Protein AF-A0A7X7XJV8-F1 (afdb_monomer_lite)

pLDDT: mean 71.24, std 21.99, range [26.62, 96.75]

Secondary structure (DSSP, 8-state):
--HHHHHHHHHHHHTTT--HHHHHHHHHHHSTT-HHHHHHHHHHHTT--HHHHHHT-TTTS-HHHHHHHHHHHHHT-HHHHHHHHHHHHHHHHHHHHHHHHS---HHHHHHHHHHHHHHHHHHHHHHHHHTT--HHHHHHHHHHH---HHHHHHHHHHHHHHHHHSSGGG-SSPPSSHHHHHHHHHS-SSHHHHHHHHHHHHHHHHHHHHHHH--SHHHHHHHHHHHHHHHHHHHHHTT--HHHHHHHHHT-TTS-HHHHHHHS---SSS---HHHHHHHHT-S-HHHHHHHHHHHHTT-HHHHHHHHHHHHHS--SSSHHHHHHHHHHHHHTT--HHHHHHHHH--SS--HHHHHHTTT-GGGHHHHHHHHHSSS-HHHHHHHHHHHHHHGGGS-TT--HHHHHHHHHHHHHHHTT--HHHHHHHHHHH-GGGHHHHHHHHHHH-SS-----HHHHGGGT-HHHHHHHHHHHHHHHHHHHHHHHHHHHHHHHHHTTTS--SS-HHHHHHHHHHHHHHHHHHHHHTT--HHHHHHHHTTTSS-HHHHHHHHHHHHHHTTT--HHHHHHTSTTS-HHHHHHHHHHHHHT-HHHHHHHHHHHHHHHHTT-

Structure (mmCIF, N/CA/C/O backbone):
data_AF-A0A7X7XJV8-F1
#
_entry.id   AF-A0A7X7XJV8-F1
#
loop_
_atom_site.group_PDB
_atom_site.id
_atom_site.type_symbol
_atom_site.label_atom_id
_atom_site.label_alt_id
_atom_site.label_comp_id
_atom_site.label_asym_id
_atom_site.label_entity_id
_atom_site.label_seq_id
_atom_site.pdbx_PDB_ins_code
_atom_site.Cartn_x
_atom_site.Cartn_y
_atom_site.Cartn_z
_atom_site.occupancy
_atom_site.B_iso_or_equiv
_atom_site.auth_seq_id
_atom_site.auth_comp_id
_atom_site.auth_asym_id
_atom_site.auth_atom_id
_atom_site.pdbx_PDB_model_num
ATOM 1 N N . MET A 1 1 ? 9.730 14.885 -15.321 1.00 75.00 1 MET A N 1
ATOM 2 C CA . MET A 1 1 ? 8.940 13.887 -14.551 1.00 75.00 1 MET A CA 1
ATOM 3 C C . MET A 1 1 ? 8.686 14.413 -13.126 1.00 75.00 1 MET A C 1
ATOM 5 O O . MET A 1 1 ? 9.428 15.287 -12.705 1.00 75.00 1 MET A O 1
ATOM 9 N N . ASN A 1 2 ? 7.648 13.974 -12.390 1.00 84.56 2 ASN A N 1
ATOM 10 C CA . ASN A 1 2 ? 7.461 14.359 -10.968 1.00 84.56 2 ASN A CA 1
ATOM 11 C C . ASN A 1 2 ? 8.065 13.310 -10.011 1.00 84.56 2 ASN A C 1
ATOM 13 O O . ASN A 1 2 ? 8.431 12.213 -10.439 1.00 84.56 2 ASN A O 1
ATOM 17 N N . GLU A 1 3 ? 8.195 13.640 -8.728 1.00 88.06 3 GLU A N 1
ATOM 18 C CA . GLU A 1 3 ? 8.768 12.782 -7.684 1.00 88.06 3 GLU A CA 1
ATOM 19 C C . GLU A 1 3 ? 8.030 11.454 -7.533 1.00 88.06 3 GLU A C 1
ATOM 21 O O . GLU A 1 3 ? 8.664 10.405 -7.512 1.00 88.06 3 GLU A O 1
ATOM 26 N N . VAL A 1 4 ? 6.695 11.464 -7.556 1.00 90.12 4 VAL A N 1
ATOM 27 C CA . VAL A 1 4 ? 5.886 10.243 -7.432 1.00 90.12 4 VAL A CA 1
ATOM 28 C C . VAL A 1 4 ? 6.149 9.275 -8.589 1.00 90.12 4 VAL A C 1
ATOM 30 O O . VAL A 1 4 ? 6.238 8.064 -8.387 1.00 90.12 4 VAL A O 1
ATOM 33 N N . THR A 1 5 ? 6.248 9.788 -9.817 1.00 88.94 5 THR A N 1
ATOM 34 C CA . THR A 1 5 ? 6.510 8.955 -11.000 1.00 88.94 5 THR A CA 1
ATOM 35 C C . THR A 1 5 ? 7.943 8.439 -10.985 1.00 88.94 5 THR A C 1
ATOM 37 O O . THR A 1 5 ? 8.152 7.254 -11.224 1.00 88.94 5 THR A O 1
ATOM 40 N N . TYR A 1 6 ? 8.916 9.287 -10.635 1.00 91.81 6 TYR A N 1
ATOM 41 C CA . TYR A 1 6 ? 10.317 8.875 -10.531 1.00 91.81 6 TYR A CA 1
ATOM 42 C C . TYR A 1 6 ? 10.500 7.774 -9.481 1.00 91.81 6 TYR A C 1
ATOM 44 O O . TYR A 1 6 ? 11.004 6.702 -9.805 1.00 91.81 6 TYR A O 1
ATOM 52 N N . SER A 1 7 ? 10.028 7.997 -8.250 1.00 92.88 7 SER A N 1
ATOM 53 C CA . SER A 1 7 ? 10.175 7.042 -7.148 1.00 92.88 7 SER A CA 1
ATOM 54 C C . SER A 1 7 ? 9.453 5.723 -7.421 1.00 92.88 7 SER A C 1
ATOM 56 O O . SER A 1 7 ? 10.001 4.667 -7.122 1.00 92.88 7 SER A O 1
ATOM 58 N N . ARG A 1 8 ? 8.260 5.748 -8.037 1.00 90.62 8 ARG A N 1
ATOM 59 C CA . ARG A 1 8 ? 7.544 4.514 -8.406 1.00 90.62 8 ARG A CA 1
ATOM 60 C C . ARG A 1 8 ? 8.288 3.729 -9.482 1.00 90.62 8 ARG A C 1
ATOM 62 O O . ARG A 1 8 ? 8.440 2.522 -9.337 1.00 90.62 8 ARG A O 1
ATOM 69 N N . ARG A 1 9 ? 8.752 4.392 -10.546 1.00 91.50 9 ARG A N 1
ATOM 70 C CA . ARG A 1 9 ? 9.520 3.718 -11.602 1.00 91.50 9 ARG A CA 1
ATOM 71 C C . ARG A 1 9 ? 10.806 3.118 -11.044 1.00 91.50 9 ARG A C 1
ATOM 73 O O . ARG A 1 9 ? 11.117 1.977 -11.363 1.00 91.50 9 ARG A O 1
ATOM 80 N N . LEU A 1 10 ? 11.500 3.858 -10.179 1.00 91.62 10 LEU A N 1
ATOM 81 C CA . LEU A 1 10 ? 12.698 3.379 -9.500 1.00 91.62 10 LEU A CA 1
ATOM 82 C C . LEU A 1 10 ? 12.406 2.130 -8.656 1.00 91.62 10 LEU A C 1
ATOM 84 O O . LEU A 1 10 ? 13.091 1.127 -8.817 1.00 91.62 10 LEU A O 1
ATOM 88 N N . ALA A 1 11 ? 11.356 2.164 -7.828 1.00 91.56 11 ALA A N 1
ATOM 89 C CA . ALA A 1 11 ? 10.946 1.033 -6.999 1.00 91.56 11 ALA A CA 1
ATOM 90 C C . ALA A 1 11 ? 10.621 -0.217 -7.830 1.00 91.56 11 ALA A C 1
ATOM 92 O O . ALA A 1 11 ? 11.187 -1.275 -7.589 1.00 91.56 11 ALA A O 1
ATOM 93 N N . VAL A 1 12 ? 9.775 -0.084 -8.859 1.00 88.25 12 VAL A N 1
ATOM 94 C CA . VAL A 1 12 ? 9.350 -1.223 -9.691 1.00 88.25 12 VAL A CA 1
ATOM 95 C C . VAL A 1 12 ? 10.536 -1.871 -10.413 1.00 88.25 12 VAL A C 1
ATOM 97 O O . VAL A 1 12 ? 10.610 -3.097 -10.478 1.00 88.25 12 VAL A O 1
ATOM 100 N N . CYS A 1 13 ? 11.486 -1.074 -10.917 1.00 86.44 13 CYS A N 1
ATOM 101 C CA . CYS A 1 13 ? 12.688 -1.618 -11.556 1.00 86.44 13 CYS A CA 1
ATOM 102 C C . CYS A 1 13 ? 13.616 -2.301 -10.540 1.00 86.44 13 CYS A C 1
ATOM 104 O O . CYS A 1 13 ? 14.161 -3.362 -10.829 1.00 86.44 13 CYS A O 1
ATOM 106 N N . MET A 1 14 ? 13.751 -1.747 -9.333 1.00 87.50 14 MET A N 1
ATOM 107 C CA . MET A 1 14 ? 14.530 -2.381 -8.267 1.00 87.50 14 MET A CA 1
ATOM 108 C C . MET A 1 14 ? 13.946 -3.734 -7.851 1.00 87.50 14 MET A C 1
ATOM 110 O O . MET A 1 14 ? 14.684 -4.705 -7.730 1.00 87.50 14 MET A O 1
ATOM 114 N N . THR A 1 15 ? 12.620 -3.844 -7.732 1.00 85.81 15 THR A N 1
ATOM 115 C CA . THR A 1 15 ? 11.927 -5.123 -7.482 1.00 85.81 15 THR A CA 1
ATOM 116 C C . THR A 1 15 ? 12.075 -6.117 -8.644 1.00 85.81 15 THR A C 1
ATOM 118 O O . THR A 1 15 ? 11.770 -7.303 -8.509 1.00 85.81 15 THR A O 1
ATOM 121 N N . ALA A 1 16 ? 12.509 -5.674 -9.825 1.00 82.75 16 ALA A N 1
ATOM 122 C CA . ALA A 1 16 ? 12.883 -6.550 -10.934 1.00 82.75 16 ALA A CA 1
ATOM 123 C C . ALA A 1 16 ? 14.352 -7.008 -10.886 1.00 82.75 16 ALA A C 1
ATOM 125 O O . ALA A 1 16 ? 14.778 -7.738 -11.770 1.00 82.75 16 ALA A O 1
ATOM 126 N N . GLY A 1 17 ? 15.108 -6.638 -9.847 1.00 83.06 17 GLY A N 1
ATOM 127 C CA . GLY A 1 17 ? 16.509 -7.032 -9.680 1.00 83.06 17 GLY A CA 1
ATOM 128 C C . GLY A 1 17 ? 17.490 -6.173 -10.479 1.00 83.06 17 GLY A C 1
ATOM 129 O O . GLY A 1 17 ? 18.655 -6.535 -10.621 1.00 83.06 17 GLY A O 1
ATOM 130 N N . VAL A 1 18 ? 17.033 -5.037 -11.004 1.00 85.75 18 VAL A N 1
ATOM 131 C CA . VAL A 1 18 ? 17.854 -4.142 -11.820 1.00 85.75 18 VAL A CA 1
ATOM 132 C C . VAL A 1 18 ? 18.654 -3.205 -10.913 1.00 85.75 18 VAL A C 1
ATOM 134 O O . VAL A 1 18 ? 18.060 -2.597 -10.024 1.00 85.75 18 VAL A O 1
ATOM 137 N N . PRO A 1 19 ? 19.966 -3.006 -11.133 1.00 88.88 19 PRO A N 1
ATOM 138 C CA . PRO A 1 19 ? 20.765 -2.075 -10.339 1.00 88.88 19 PRO A CA 1
ATOM 139 C C . PRO A 1 19 ? 20.272 -0.619 -10.419 1.00 88.88 19 PRO A C 1
ATOM 141 O O . PRO A 1 19 ? 20.027 -0.089 -11.503 1.00 88.88 19 PRO A O 1
ATOM 144 N N . VAL A 1 20 ? 20.234 0.077 -9.274 1.00 91.94 20 VAL A N 1
ATOM 145 C CA . VAL A 1 20 ? 19.755 1.473 -9.128 1.00 91.94 20 VAL A CA 1
ATOM 146 C C . VAL A 1 20 ? 20.358 2.429 -10.170 1.00 91.94 20 VAL A C 1
ATOM 148 O O . VAL A 1 20 ? 19.645 3.251 -10.750 1.00 91.94 20 VAL A O 1
ATOM 151 N N . ALA A 1 21 ? 21.669 2.334 -10.415 1.00 92.88 21 ALA A N 1
ATOM 152 C CA . ALA A 1 21 ? 22.380 3.212 -11.346 1.00 92.88 21 ALA A CA 1
ATOM 153 C C . ALA A 1 21 ? 21.922 3.023 -12.799 1.00 92.88 21 ALA A C 1
ATOM 155 O O . ALA A 1 21 ? 21.782 3.997 -13.542 1.00 92.88 21 ALA A O 1
ATOM 156 N N . GLU A 1 22 ? 21.636 1.781 -13.192 1.00 90.94 22 GLU A N 1
ATOM 157 C CA . GLU A 1 22 ? 21.142 1.460 -14.526 1.00 90.94 22 GLU A CA 1
ATOM 158 C C . GLU A 1 22 ? 19.719 1.989 -14.717 1.00 90.94 22 GLU A C 1
ATOM 160 O O . GLU A 1 22 ? 19.432 2.663 -15.709 1.00 90.94 22 GLU A O 1
ATOM 165 N N . VAL A 1 23 ? 18.856 1.789 -13.716 1.00 90.75 23 VAL A N 1
ATOM 166 C CA . VAL A 1 23 ? 17.499 2.345 -13.715 1.00 90.75 23 VAL A CA 1
ATOM 167 C C . VAL A 1 23 ? 17.538 3.863 -13.856 1.00 90.75 23 VAL A C 1
ATOM 169 O O . VAL A 1 23 ? 16.852 4.418 -14.713 1.00 90.75 23 VAL A O 1
ATOM 172 N N . ALA A 1 24 ? 18.364 4.552 -13.067 1.00 92.25 24 ALA A N 1
ATOM 173 C CA . ALA A 1 24 ? 18.484 6.005 -13.137 1.00 92.25 24 ALA A CA 1
ATOM 174 C C . ALA A 1 24 ? 18.956 6.485 -14.519 1.00 92.25 24 ALA A C 1
ATOM 176 O O . ALA A 1 24 ? 18.397 7.442 -15.059 1.00 92.25 24 ALA A O 1
ATOM 177 N N . ALA A 1 25 ? 19.923 5.794 -15.133 1.00 92.50 25 ALA A N 1
ATOM 178 C CA . ALA A 1 25 ? 20.386 6.101 -16.485 1.00 92.50 25 ALA A CA 1
ATOM 179 C C . ALA A 1 25 ? 19.275 5.942 -17.534 1.00 92.50 25 ALA A C 1
ATOM 181 O O . ALA A 1 25 ? 19.132 6.790 -18.418 1.00 92.50 25 ALA A O 1
ATOM 182 N N . VAL A 1 26 ? 18.457 4.893 -17.425 1.00 90.94 26 VAL A N 1
ATOM 183 C CA . VAL A 1 26 ? 17.308 4.672 -18.314 1.00 90.94 26 VAL A CA 1
ATOM 184 C C . VAL A 1 26 ? 16.236 5.742 -18.104 1.00 90.94 26 VAL A C 1
ATOM 186 O O . VAL A 1 26 ? 15.751 6.318 -19.077 1.00 90.94 26 VAL A O 1
ATOM 189 N N . LEU A 1 27 ? 15.904 6.075 -16.854 1.00 90.44 27 LEU A N 1
ATOM 190 C CA . LEU A 1 27 ? 14.925 7.118 -16.530 1.00 90.44 27 LEU A CA 1
ATOM 191 C C . LEU A 1 27 ? 15.354 8.504 -17.029 1.00 90.44 27 LEU A C 1
ATOM 193 O O . LEU A 1 27 ? 14.516 9.270 -17.501 1.00 90.44 27 LEU A O 1
ATOM 197 N N . ALA A 1 28 ? 16.650 8.808 -16.976 1.00 91.62 28 ALA A N 1
ATOM 198 C CA . ALA A 1 28 ? 17.213 10.038 -17.525 1.00 91.62 28 ALA A CA 1
ATOM 199 C C . ALA A 1 28 ? 17.181 10.086 -19.064 1.00 91.62 28 ALA A C 1
ATOM 201 O O . ALA A 1 28 ? 17.086 11.169 -19.639 1.00 91.62 28 ALA A O 1
ATOM 202 N N . ARG A 1 29 ? 17.245 8.932 -19.745 1.00 89.12 29 ARG A N 1
ATOM 203 C CA . ARG A 1 29 ? 17.066 8.838 -21.207 1.00 89.12 29 ARG A CA 1
ATOM 204 C C . ARG A 1 29 ? 15.600 8.932 -21.626 1.00 89.12 29 ARG A C 1
ATOM 206 O O . ARG A 1 29 ? 15.325 9.452 -22.702 1.00 89.12 29 ARG A O 1
ATOM 213 N N . ASP A 1 30 ? 14.684 8.426 -20.801 1.00 85.50 30 ASP A N 1
ATOM 214 C CA . ASP A 1 30 ? 13.237 8.469 -21.054 1.00 85.50 30 ASP A CA 1
ATOM 215 C C . ASP A 1 30 ? 12.681 9.904 -20.996 1.00 85.50 30 ASP A C 1
ATOM 217 O O . ASP A 1 30 ? 11.809 10.263 -21.786 1.00 85.50 30 ASP A O 1
ATOM 221 N N . ASP A 1 31 ? 13.220 10.747 -20.106 1.00 84.50 31 ASP A N 1
ATOM 222 C CA . ASP A 1 31 ? 12.888 12.175 -20.003 1.00 84.50 31 ASP A CA 1
ATOM 223 C C . ASP A 1 31 ? 14.166 13.046 -19.991 1.00 84.50 31 ASP A C 1
ATOM 225 O O . ASP A 1 31 ? 14.616 13.483 -18.928 1.00 84.50 31 ASP A O 1
ATOM 229 N N . PRO A 1 32 ? 14.775 13.327 -21.162 1.00 82.88 32 PRO A N 1
ATOM 230 C CA . PRO A 1 32 ? 16.056 14.038 -21.243 1.00 82.88 32 PRO A CA 1
ATOM 231 C C . PRO A 1 32 ? 15.982 15.496 -20.760 1.00 82.88 32 PRO A C 1
ATOM 233 O O . PRO A 1 32 ? 17.006 16.087 -20.397 1.00 82.88 32 PRO A O 1
ATOM 236 N N . ALA A 1 33 ? 14.780 16.085 -20.731 1.00 89.19 33 ALA A N 1
ATOM 237 C CA . ALA A 1 33 ? 14.552 17.430 -20.209 1.00 89.19 33 ALA A CA 1
ATOM 238 C C . ALA A 1 33 ? 14.644 17.485 -18.673 1.00 89.19 33 ALA A C 1
ATOM 240 O O . ALA A 1 33 ? 14.863 18.556 -18.104 1.00 89.19 33 ALA A O 1
ATOM 241 N N . ASP A 1 34 ? 14.520 16.345 -17.990 1.00 90.62 34 ASP A N 1
ATOM 242 C CA . ASP A 1 34 ? 14.553 16.267 -16.536 1.00 90.62 34 ASP A CA 1
ATOM 243 C C . ASP A 1 34 ? 15.992 16.365 -16.000 1.00 90.62 34 ASP A C 1
ATOM 245 O O . ASP A 1 34 ? 16.743 15.389 -15.927 1.00 90.62 34 ASP A O 1
ATOM 249 N N . ALA A 1 35 ? 16.391 17.581 -15.614 1.00 91.69 35 ALA A N 1
ATOM 250 C CA . ALA A 1 35 ? 17.720 17.854 -15.070 1.00 91.69 35 ALA A CA 1
ATOM 251 C C . ALA A 1 35 ? 18.023 17.060 -13.787 1.00 91.69 35 ALA A C 1
ATOM 253 O O . ALA A 1 35 ? 19.169 16.658 -13.589 1.00 91.69 35 ALA A O 1
ATOM 254 N N . VAL A 1 36 ? 17.011 16.799 -12.950 1.00 93.38 36 VAL A N 1
ATOM 255 C CA . VAL A 1 36 ? 17.193 16.037 -11.706 1.00 93.38 36 VAL A CA 1
ATOM 256 C C . VAL A 1 36 ? 17.468 14.572 -12.022 1.00 93.38 36 VAL A C 1
ATOM 258 O O . VAL A 1 36 ? 18.404 14.002 -11.475 1.00 93.38 36 VAL A O 1
ATOM 261 N N . ALA A 1 37 ? 16.715 13.972 -12.950 1.00 92.50 37 ALA A N 1
ATOM 262 C CA . ALA A 1 37 ? 16.957 12.589 -13.365 1.00 92.50 37 ALA A CA 1
ATOM 263 C C . ALA A 1 3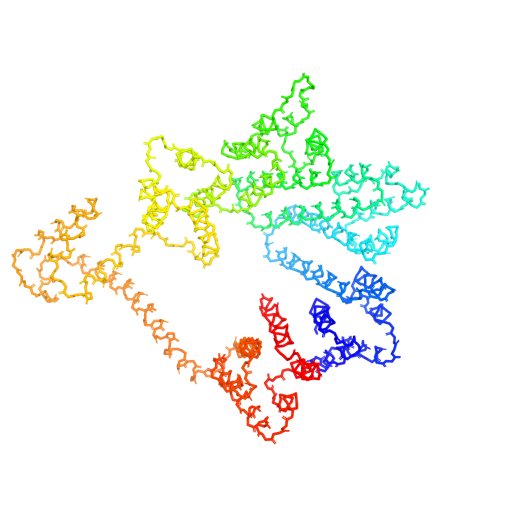7 ? 18.366 12.409 -13.958 1.00 92.50 37 ALA A C 1
ATOM 265 O O . ALA A 1 37 ? 19.047 11.436 -13.638 1.00 92.50 37 ALA A O 1
ATOM 266 N N . ARG A 1 38 ? 18.836 13.369 -14.771 1.00 93.94 38 ARG A N 1
ATOM 267 C CA . ARG A 1 38 ? 20.199 13.344 -15.332 1.00 93.94 38 ARG A CA 1
ATOM 268 C C . ARG A 1 38 ? 21.283 13.455 -14.262 1.00 93.94 38 ARG A C 1
ATOM 270 O O . ARG A 1 38 ? 22.237 12.686 -14.312 1.00 93.94 38 ARG A O 1
ATOM 277 N N . ASP A 1 39 ? 21.149 14.377 -13.309 1.00 95.38 39 ASP A N 1
ATOM 278 C CA . ASP A 1 39 ? 22.118 14.505 -12.211 1.00 95.38 39 ASP A CA 1
ATOM 279 C C . ASP A 1 39 ? 22.151 13.232 -11.351 1.00 95.38 39 ASP A C 1
ATOM 281 O O . ASP A 1 39 ? 23.231 12.705 -11.091 1.00 95.38 39 ASP A O 1
ATOM 285 N N . LEU A 1 40 ? 20.987 12.666 -11.005 1.00 95.31 40 LEU A N 1
ATOM 286 C CA . LEU A 1 40 ? 20.909 11.395 -10.277 1.00 95.31 40 LEU A CA 1
ATOM 287 C C . LEU A 1 40 ? 21.607 10.257 -11.035 1.00 95.31 40 LEU A C 1
ATOM 289 O O . LEU A 1 40 ? 22.401 9.534 -10.440 1.00 95.31 40 LEU A O 1
ATOM 293 N N . ALA A 1 41 ? 21.372 10.122 -12.343 1.00 95.31 41 ALA A N 1
ATOM 294 C CA . ALA A 1 41 ? 22.019 9.098 -13.163 1.00 95.31 41 ALA A CA 1
ATOM 295 C C . ALA A 1 41 ? 23.551 9.220 -13.166 1.00 95.31 41 ALA A C 1
ATOM 297 O O . ALA A 1 41 ? 24.248 8.220 -13.008 1.00 95.31 41 ALA A O 1
ATOM 298 N N . VAL A 1 42 ? 24.081 10.441 -13.311 1.00 96.44 42 VAL A N 1
ATOM 299 C CA . VAL A 1 42 ? 25.532 10.696 -13.300 1.00 96.44 42 VAL A CA 1
ATOM 300 C C . VAL A 1 42 ? 26.147 10.327 -11.948 1.00 96.44 42 VAL A C 1
ATOM 302 O O . VAL A 1 42 ? 27.205 9.706 -11.901 1.00 96.44 42 VAL A O 1
ATOM 305 N N . ARG A 1 43 ? 25.479 10.673 -10.845 1.00 96.62 43 ARG A N 1
ATOM 306 C CA . ARG A 1 43 ? 25.956 10.412 -9.477 1.00 96.62 43 ARG A CA 1
ATOM 307 C C . ARG A 1 43 ? 25.972 8.944 -9.115 1.00 96.62 43 ARG A C 1
ATOM 309 O O . ARG A 1 43 ? 26.967 8.445 -8.600 1.00 96.62 43 ARG A O 1
ATOM 316 N N . LEU A 1 44 ? 24.878 8.258 -9.421 1.00 96.19 44 LEU A N 1
ATOM 317 C CA . LEU A 1 44 ? 24.751 6.830 -9.167 1.00 96.19 44 LEU A CA 1
ATOM 318 C C . LEU A 1 44 ? 25.752 6.038 -10.014 1.00 96.19 44 LEU A C 1
ATOM 320 O O . LEU A 1 44 ? 26.370 5.105 -9.514 1.00 96.19 44 LEU A O 1
ATOM 324 N N . ALA A 1 45 ? 25.989 6.455 -11.262 1.00 94.69 45 ALA A N 1
ATOM 325 C CA . ALA A 1 45 ? 27.046 5.882 -12.095 1.00 94.69 45 ALA A CA 1
ATOM 326 C C . ALA A 1 45 ? 28.459 6.139 -11.535 1.00 94.69 45 ALA A C 1
ATOM 328 O O . ALA A 1 45 ? 29.356 5.328 -11.750 1.00 94.69 45 ALA A O 1
ATOM 329 N N . ALA A 1 46 ? 28.658 7.237 -10.800 1.00 95.88 46 ALA A N 1
ATOM 330 C CA . ALA A 1 46 ? 29.906 7.538 -10.098 1.00 95.88 46 ALA A CA 1
ATOM 331 C C . ALA A 1 46 ? 30.053 6.804 -8.747 1.00 95.88 46 ALA A C 1
ATOM 333 O O . ALA A 1 46 ? 31.068 6.981 -8.076 1.00 95.88 46 ALA A O 1
ATOM 334 N N . GLY A 1 47 ? 29.069 5.992 -8.342 1.00 93.94 47 GLY A N 1
ATOM 335 C CA . GLY A 1 47 ? 29.093 5.226 -7.093 1.00 93.94 47 GLY A CA 1
ATOM 336 C C . GLY A 1 47 ? 28.645 6.003 -5.851 1.00 93.94 47 GLY A C 1
ATOM 337 O O . GLY A 1 47 ? 28.856 5.532 -4.736 1.00 93.94 47 GLY A O 1
ATOM 338 N N . GLU A 1 48 ? 28.036 7.184 -6.007 1.00 96.38 48 GLU A N 1
ATOM 339 C CA . GLU A 1 48 ? 27.404 7.887 -4.883 1.00 96.38 48 GLU A CA 1
ATOM 340 C C . GLU A 1 48 ? 26.183 7.080 -4.389 1.00 96.38 48 GLU A C 1
ATOM 342 O O . GLU A 1 48 ? 25.374 6.672 -5.227 1.00 96.38 48 GLU A O 1
ATOM 347 N N . PRO A 1 49 ? 26.003 6.866 -3.067 1.00 95.94 49 PRO A N 1
ATOM 348 C CA . PRO A 1 49 ? 24.797 6.232 -2.531 1.00 95.94 49 PRO A CA 1
ATOM 349 C C . PRO A 1 49 ? 23.528 6.976 -2.958 1.00 95.94 49 PRO A C 1
ATOM 351 O O . PRO A 1 49 ? 23.516 8.212 -3.036 1.00 95.94 49 PRO A O 1
ATOM 354 N N . LEU A 1 50 ? 22.440 6.246 -3.198 1.00 96.25 50 LEU A N 1
ATOM 355 C CA . LEU A 1 50 ? 21.172 6.798 -3.663 1.00 96.25 50 LEU A CA 1
ATOM 356 C C . LEU A 1 50 ? 20.621 7.835 -2.692 1.00 96.25 50 LEU A C 1
ATOM 358 O O . LEU A 1 50 ? 20.203 8.904 -3.137 1.00 96.25 50 LEU A O 1
ATOM 362 N N . ALA A 1 51 ? 20.661 7.578 -1.384 1.00 96.00 51 ALA A N 1
ATOM 363 C CA . ALA A 1 51 ? 20.222 8.555 -0.398 1.00 96.00 51 ALA A CA 1
ATOM 364 C C . ALA A 1 51 ? 21.024 9.857 -0.506 1.00 96.00 51 ALA A C 1
ATOM 366 O O . ALA A 1 51 ? 20.436 10.939 -0.500 1.00 96.00 51 ALA A O 1
ATOM 367 N N . GLY A 1 52 ? 22.347 9.762 -0.680 1.00 96.12 52 GLY A N 1
ATOM 368 C CA . GLY A 1 52 ? 23.239 10.907 -0.883 1.00 96.12 52 GLY A CA 1
ATOM 369 C C . GLY A 1 52 ? 22.886 11.715 -2.131 1.00 96.12 52 GLY A C 1
ATOM 370 O O . GLY A 1 52 ? 22.730 12.937 -2.054 1.00 96.12 52 GLY A O 1
ATOM 371 N N . ALA A 1 53 ? 22.663 11.028 -3.253 1.00 96.75 53 ALA A N 1
ATOM 372 C CA . ALA A 1 53 ? 22.266 11.652 -4.509 1.00 96.75 53 ALA A CA 1
ATOM 373 C C . ALA A 1 53 ? 20.890 12.343 -4.404 1.00 96.75 53 ALA A C 1
ATOM 375 O O . ALA A 1 53 ? 20.738 13.485 -4.844 1.00 96.75 53 ALA A O 1
ATOM 376 N N . LEU A 1 54 ? 19.899 11.704 -3.768 1.00 95.94 54 LEU A N 1
ATOM 377 C CA . LEU A 1 54 ? 18.564 12.278 -3.551 1.00 95.94 54 LEU A CA 1
ATOM 378 C C . LEU A 1 54 ? 18.596 13.498 -2.618 1.00 95.94 54 LEU A C 1
ATOM 380 O O . LEU A 1 54 ? 17.855 14.457 -2.841 1.00 95.94 54 LEU A O 1
ATOM 384 N N . ARG A 1 55 ? 19.479 13.502 -1.609 1.00 95.50 55 ARG A N 1
ATOM 385 C CA . ARG A 1 55 ? 19.619 14.585 -0.616 1.00 95.50 55 ARG A CA 1
ATOM 386 C C . ARG A 1 55 ? 20.001 15.932 -1.232 1.00 95.50 55 ARG A C 1
ATOM 388 O O . ARG A 1 55 ? 19.734 16.973 -0.638 1.00 95.50 55 ARG A O 1
ATOM 395 N N . ARG A 1 56 ? 20.582 15.925 -2.436 1.00 95.00 56 ARG A N 1
ATOM 396 C CA . ARG A 1 56 ? 20.912 17.133 -3.213 1.00 95.00 56 ARG A CA 1
ATOM 397 C C . ARG A 1 56 ? 19.698 17.776 -3.886 1.00 95.00 56 ARG A C 1
ATOM 399 O O . ARG A 1 56 ? 19.789 18.924 -4.308 1.00 95.00 56 ARG A O 1
ATOM 406 N N . HIS A 1 57 ? 18.567 17.071 -3.940 1.00 94.12 57 HIS A N 1
ATOM 407 C CA . HIS A 1 57 ? 17.318 17.524 -4.561 1.00 94.12 57 HIS A CA 1
ATOM 408 C C . HIS A 1 57 ? 16.146 17.547 -3.557 1.00 94.12 57 HIS A C 1
ATOM 410 O O . HIS A 1 57 ? 15.095 16.954 -3.829 1.00 94.12 57 HIS A O 1
ATOM 416 N N . PRO A 1 58 ? 16.271 18.234 -2.400 1.00 88.62 58 PRO A N 1
ATOM 417 C CA . PRO A 1 58 ? 15.272 18.193 -1.326 1.00 88.62 58 PRO A CA 1
ATOM 418 C C . PRO A 1 58 ? 13.938 18.853 -1.703 1.00 88.62 58 PRO A C 1
ATOM 420 O O . PRO A 1 58 ? 12.921 18.588 -1.069 1.00 88.62 58 PRO A O 1
ATOM 423 N N . GLN A 1 59 ? 13.912 19.704 -2.738 1.00 87.69 59 GLN A N 1
ATOM 424 C CA . GLN A 1 59 ? 12.665 20.283 -3.253 1.00 87.69 59 GLN A CA 1
ATOM 425 C C . GLN A 1 59 ? 11.814 19.249 -4.000 1.00 87.69 59 GLN A C 1
ATOM 427 O O . GLN A 1 59 ? 10.605 19.429 -4.114 1.00 87.69 59 GLN A O 1
ATOM 432 N N . ARG A 1 60 ? 12.439 18.186 -4.525 1.00 90.12 60 ARG A N 1
ATOM 433 C CA . ARG A 1 60 ? 11.752 17.109 -5.244 1.00 90.12 60 ARG A CA 1
ATOM 434 C C . ARG A 1 60 ? 11.516 15.894 -4.358 1.00 90.12 60 ARG A C 1
ATOM 436 O O . ARG A 1 60 ? 10.441 15.313 -4.409 1.00 90.12 60 ARG A O 1
ATOM 443 N N . PHE A 1 61 ? 12.497 15.508 -3.548 1.00 93.25 61 PHE A N 1
ATOM 444 C CA . PHE A 1 61 ? 12.389 14.335 -2.684 1.00 93.25 61 PHE A CA 1
ATOM 445 C C . PHE A 1 61 ? 12.284 14.765 -1.220 1.00 93.25 61 PHE A C 1
ATOM 447 O O . PHE A 1 61 ? 13.222 15.364 -0.694 1.00 93.25 61 PHE A O 1
ATOM 454 N N . PRO A 1 62 ? 11.163 14.475 -0.540 1.00 92.50 62 PRO A N 1
ATOM 455 C CA . PRO A 1 62 ? 10.983 14.893 0.842 1.00 92.50 62 PRO A CA 1
ATOM 456 C C . PRO A 1 62 ? 11.917 14.125 1.785 1.00 92.50 62 PRO A C 1
ATOM 458 O O . PRO A 1 62 ? 12.244 12.961 1.548 1.00 92.50 62 PRO A O 1
ATOM 461 N N . ALA A 1 63 ? 12.280 14.757 2.905 1.00 92.56 63 ALA A N 1
ATOM 462 C CA . ALA A 1 63 ? 13.230 14.215 3.881 1.00 92.56 63 ALA A CA 1
ATOM 463 C C . ALA A 1 63 ? 12.873 12.804 4.382 1.00 92.56 63 ALA A C 1
ATOM 465 O O . ALA A 1 63 ? 13.760 11.969 4.520 1.00 92.56 63 ALA A O 1
ATOM 466 N N . PHE A 1 64 ? 11.581 12.506 4.583 1.00 93.69 64 PHE A N 1
ATOM 467 C CA . PHE A 1 64 ? 11.148 11.165 4.995 1.00 93.69 64 PHE A CA 1
ATOM 468 C C . PHE A 1 64 ? 11.510 10.090 3.960 1.00 93.69 64 PHE A C 1
ATOM 470 O O . PHE A 1 64 ? 11.911 8.995 4.334 1.00 93.69 64 PHE A O 1
ATOM 477 N N . PHE A 1 65 ? 11.381 10.396 2.664 1.00 95.31 65 PHE A N 1
ATOM 478 C CA . PHE A 1 65 ? 11.676 9.445 1.597 1.00 95.31 65 PHE A CA 1
ATOM 479 C C . PHE A 1 65 ? 13.182 9.195 1.514 1.00 95.31 65 PHE A C 1
ATOM 481 O O . PHE A 1 65 ? 13.603 8.054 1.378 1.00 95.31 65 PHE A O 1
ATOM 488 N N . ILE A 1 66 ? 13.992 10.247 1.665 1.00 95.50 66 ILE A N 1
ATOM 489 C CA . ILE A 1 66 ? 15.455 10.131 1.684 1.00 95.50 66 ILE A CA 1
ATOM 490 C C . ILE A 1 66 ? 15.921 9.287 2.876 1.00 95.50 66 ILE A C 1
ATOM 492 O O . ILE A 1 66 ? 16.746 8.401 2.694 1.00 95.50 66 ILE A O 1
ATOM 496 N N . ALA A 1 67 ? 15.370 9.520 4.070 1.00 95.06 67 ALA A N 1
ATOM 497 C CA . ALA A 1 67 ? 15.713 8.745 5.262 1.00 95.06 67 ALA A CA 1
ATOM 498 C C . ALA A 1 67 ? 15.315 7.265 5.134 1.00 95.06 67 ALA A C 1
ATOM 500 O O . ALA A 1 67 ? 16.056 6.378 5.543 1.00 95.06 67 ALA A O 1
ATOM 501 N N . LEU A 1 68 ? 14.164 6.987 4.517 1.00 94.88 68 LEU A N 1
ATOM 502 C CA . LEU A 1 68 ? 13.719 5.623 4.246 1.00 94.88 68 LEU A CA 1
ATOM 503 C C . LEU A 1 68 ? 14.641 4.903 3.247 1.00 94.88 68 LEU A C 1
ATOM 505 O O . LEU A 1 68 ? 14.965 3.730 3.430 1.00 94.88 68 LEU A O 1
ATOM 509 N N . VAL A 1 69 ? 15.076 5.613 2.201 1.00 95.81 69 VAL A N 1
ATOM 510 C CA . VAL A 1 69 ? 16.062 5.117 1.231 1.00 95.81 69 VAL A CA 1
ATOM 511 C C . VAL A 1 69 ? 17.389 4.834 1.925 1.00 95.81 69 VAL A C 1
ATOM 513 O O . VAL A 1 69 ? 17.927 3.752 1.751 1.00 95.81 69 VAL A O 1
ATOM 516 N N . GLU A 1 70 ? 17.880 5.756 2.751 1.00 96.06 70 GLU A N 1
ATOM 517 C CA . GLU A 1 70 ? 19.125 5.597 3.510 1.00 96.06 70 GLU A CA 1
ATOM 518 C C . GLU A 1 70 ? 19.095 4.371 4.422 1.00 96.06 70 GLU A C 1
ATOM 520 O O . GLU A 1 70 ? 20.007 3.548 4.386 1.00 96.06 70 GLU A O 1
ATOM 525 N N . ALA A 1 71 ? 18.015 4.199 5.185 1.00 94.44 71 ALA A N 1
ATOM 526 C CA . ALA A 1 71 ? 17.826 3.020 6.020 1.00 94.44 71 ALA A CA 1
ATOM 527 C C . ALA A 1 71 ? 17.765 1.729 5.185 1.00 94.44 71 ALA A C 1
ATOM 529 O O . ALA A 1 71 ? 18.347 0.712 5.563 1.00 94.44 71 ALA A O 1
ATOM 530 N N . GLY A 1 72 ? 17.119 1.777 4.015 1.00 94.00 72 GLY A N 1
ATOM 531 C CA . GLY A 1 72 ? 17.086 0.673 3.053 1.00 94.00 72 GLY A CA 1
ATOM 532 C C . GLY A 1 72 ? 18.462 0.325 2.476 1.00 94.00 72 GLY A C 1
ATOM 533 O O . GLY A 1 72 ? 18.794 -0.851 2.365 1.00 94.00 72 GLY A O 1
ATOM 534 N N . GLU A 1 73 ? 19.286 1.324 2.150 1.00 93.94 73 GLU A N 1
ATOM 535 C CA . GLU A 1 73 ? 20.658 1.123 1.664 1.00 93.94 73 GLU A CA 1
ATOM 536 C C . GLU A 1 73 ? 21.554 0.496 2.735 1.00 93.94 73 GLU A C 1
ATOM 538 O O . GLU A 1 73 ? 22.297 -0.438 2.441 1.00 93.94 73 GLU A O 1
ATOM 543 N N . LEU A 1 74 ? 21.455 0.968 3.981 1.00 93.75 74 LEU A N 1
ATOM 544 C CA . LEU A 1 74 ? 22.244 0.451 5.103 1.00 93.75 74 LEU A CA 1
ATOM 545 C C . LEU A 1 74 ? 21.837 -0.972 5.506 1.00 93.75 74 LEU A C 1
ATOM 547 O O . LEU A 1 74 ? 22.693 -1.779 5.862 1.00 93.75 74 LEU A O 1
ATOM 551 N N . SER A 1 75 ? 20.540 -1.280 5.456 1.00 92.25 75 SER A N 1
ATOM 552 C CA . SER A 1 75 ? 19.999 -2.600 5.818 1.00 92.25 75 SER A CA 1
ATOM 553 C C . SER A 1 75 ? 20.030 -3.619 4.675 1.00 92.25 75 SER A C 1
ATOM 555 O O . SER A 1 75 ? 19.757 -4.796 4.906 1.00 92.25 75 SER A O 1
ATOM 557 N N . GLY A 1 76 ? 20.337 -3.190 3.447 1.00 90.75 76 GLY A N 1
ATOM 558 C CA . GLY A 1 76 ? 20.260 -4.031 2.251 1.00 90.75 76 GLY A CA 1
ATOM 559 C C . GLY A 1 76 ? 18.830 -4.334 1.783 1.00 90.75 76 GLY A C 1
ATOM 560 O O . GLY A 1 76 ? 18.654 -5.179 0.912 1.00 90.75 76 GLY A O 1
ATOM 561 N N . ASN A 1 77 ? 17.819 -3.646 2.325 1.00 91.00 77 ASN A N 1
ATOM 562 C CA . ASN A 1 77 ? 16.394 -3.820 2.010 1.00 91.00 77 ASN A CA 1
ATOM 563 C C . ASN A 1 77 ? 15.839 -2.645 1.177 1.00 91.00 77 ASN A C 1
ATOM 565 O O . ASN A 1 77 ? 14.744 -2.121 1.412 1.00 91.00 77 ASN A O 1
ATOM 569 N N . LEU A 1 78 ? 16.661 -2.142 0.249 1.00 92.50 78 LEU A N 1
ATOM 570 C CA . LEU A 1 78 ? 16.381 -0.929 -0.519 1.00 92.50 78 LEU A CA 1
ATOM 571 C C . LEU A 1 78 ? 15.150 -1.068 -1.429 1.00 92.50 78 LEU A C 1
ATOM 573 O O . LEU A 1 78 ? 14.400 -0.109 -1.609 1.00 92.50 78 LEU A O 1
ATOM 577 N N . ASP A 1 79 ? 14.938 -2.248 -1.999 1.00 91.31 79 ASP A N 1
ATOM 578 C CA . ASP A 1 79 ? 13.788 -2.589 -2.834 1.00 91.31 79 ASP A CA 1
ATOM 579 C C . ASP A 1 79 ? 12.460 -2.398 -2.085 1.00 91.31 79 ASP A C 1
ATOM 581 O O . ASP A 1 79 ? 11.555 -1.716 -2.585 1.00 91.31 79 ASP A O 1
ATOM 585 N N . ASN A 1 80 ? 12.362 -2.910 -0.857 1.00 92.44 80 ASN A N 1
ATOM 586 C CA . ASN A 1 80 ? 11.190 -2.724 -0.012 1.00 92.44 80 ASN A CA 1
ATOM 587 C C . ASN A 1 80 ? 11.033 -1.255 0.407 1.00 92.44 80 ASN A C 1
ATOM 589 O O . ASN A 1 80 ? 9.950 -0.690 0.241 1.00 92.44 80 ASN A O 1
ATOM 593 N N . SER A 1 81 ? 12.110 -0.604 0.866 1.00 94.19 81 SER A N 1
ATOM 594 C CA . SER A 1 81 ? 12.096 0.816 1.259 1.00 94.19 81 SER A CA 1
ATOM 595 C C . SER A 1 81 ? 11.615 1.733 0.131 1.00 94.19 81 SER A C 1
ATOM 597 O O . SER A 1 81 ? 10.775 2.612 0.344 1.00 94.19 81 SER A O 1
ATOM 599 N N . LEU A 1 82 ? 12.085 1.511 -1.098 1.00 94.12 82 LEU A N 1
ATOM 600 C CA . LEU A 1 82 ? 11.625 2.257 -2.267 1.00 94.12 82 LEU A CA 1
ATOM 601 C C . LEU A 1 82 ? 10.159 1.969 -2.586 1.00 94.12 82 LEU A C 1
ATOM 603 O O . LEU A 1 82 ? 9.418 2.900 -2.901 1.00 94.12 82 LEU A O 1
ATOM 607 N N . THR A 1 83 ? 9.730 0.711 -2.482 1.00 93.69 83 THR A N 1
ATOM 608 C CA . THR A 1 83 ? 8.349 0.301 -2.765 1.00 93.69 83 THR A CA 1
ATOM 609 C C . THR A 1 83 ? 7.365 0.967 -1.810 1.00 93.69 83 THR A C 1
ATOM 611 O O . THR A 1 83 ? 6.434 1.649 -2.253 1.00 93.69 83 THR A O 1
ATOM 614 N N . VAL A 1 84 ? 7.593 0.842 -0.501 1.00 93.94 84 VAL A N 1
ATOM 615 C CA . VAL A 1 84 ? 6.702 1.423 0.513 1.00 93.94 84 VAL A CA 1
ATOM 616 C C . VAL A 1 84 ? 6.772 2.953 0.513 1.00 93.94 84 VAL A C 1
ATOM 618 O O . VAL A 1 84 ? 5.736 3.617 0.590 1.00 93.94 84 VAL A O 1
ATOM 621 N N . GLY A 1 85 ? 7.960 3.533 0.309 1.00 94.19 85 GLY A N 1
ATOM 622 C CA . GLY A 1 85 ? 8.146 4.980 0.201 1.00 94.19 85 GLY A CA 1
ATOM 623 C C . GLY A 1 85 ? 7.460 5.588 -1.021 1.00 94.19 85 GLY A C 1
ATOM 624 O O . GLY A 1 85 ? 6.777 6.607 -0.913 1.00 94.19 85 GLY A O 1
ATOM 625 N N . ALA A 1 86 ? 7.594 4.958 -2.191 1.00 93.69 86 ALA A N 1
ATOM 626 C CA . ALA A 1 86 ? 6.943 5.414 -3.415 1.00 93.69 86 ALA A CA 1
ATOM 627 C C . ALA A 1 86 ? 5.416 5.273 -3.341 1.00 93.69 86 ALA A C 1
ATOM 629 O O . ALA A 1 86 ? 4.693 6.133 -3.855 1.00 93.69 86 ALA A O 1
ATOM 630 N N . ALA A 1 87 ? 4.918 4.213 -2.696 1.00 92.19 87 ALA A N 1
ATOM 631 C CA . ALA A 1 87 ? 3.494 4.043 -2.439 1.00 92.19 87 ALA A CA 1
ATOM 632 C C . ALA A 1 87 ? 2.951 5.168 -1.544 1.00 92.19 87 ALA A C 1
ATOM 634 O O . ALA A 1 87 ? 1.936 5.773 -1.888 1.00 92.19 87 ALA A O 1
ATOM 635 N N . GLU A 1 88 ? 3.651 5.510 -0.462 1.00 92.12 88 GLU A N 1
ATOM 636 C CA . GLU A 1 88 ? 3.260 6.593 0.450 1.00 92.12 88 GLU A CA 1
ATOM 637 C C . GLU A 1 88 ? 3.277 7.976 -0.225 1.00 92.12 88 GLU A C 1
ATOM 639 O O . GLU A 1 88 ? 2.339 8.767 -0.070 1.00 92.12 88 GLU A O 1
ATOM 644 N N . LEU A 1 89 ? 4.291 8.262 -1.054 1.00 91.75 89 LEU A N 1
ATOM 645 C CA . LEU A 1 89 ? 4.320 9.480 -1.876 1.00 91.75 89 LEU A CA 1
ATOM 646 C C . LEU A 1 89 ? 3.114 9.552 -2.822 1.00 91.75 89 LEU A C 1
ATOM 648 O O . LEU A 1 89 ? 2.474 10.598 -2.942 1.00 91.75 89 LEU A O 1
ATOM 652 N N . ALA A 1 90 ? 2.777 8.435 -3.473 1.00 90.25 90 ALA A N 1
ATOM 653 C CA . ALA A 1 90 ? 1.640 8.366 -4.384 1.00 90.25 90 ALA A CA 1
ATOM 654 C C . ALA A 1 90 ? 0.299 8.578 -3.671 1.00 90.25 90 ALA A C 1
ATOM 656 O O . ALA A 1 90 ? -0.546 9.314 -4.184 1.00 90.25 90 ALA A O 1
ATOM 657 N N . ARG A 1 91 ? 0.112 7.973 -2.491 1.00 87.44 91 ARG A N 1
ATOM 658 C CA . ARG A 1 91 ? -1.093 8.159 -1.668 1.00 87.44 91 ARG A CA 1
ATOM 659 C C . ARG A 1 91 ? -1.241 9.610 -1.229 1.00 87.44 91 ARG A C 1
ATOM 661 O O . ARG A 1 91 ? -2.306 10.197 -1.418 1.00 87.44 91 ARG A O 1
ATOM 668 N N . THR A 1 92 ? -0.158 10.215 -0.734 1.00 86.25 92 THR A N 1
ATOM 669 C CA . THR A 1 92 ? -0.148 11.628 -0.328 1.00 86.25 92 THR A CA 1
ATOM 670 C C . THR A 1 92 ? -0.589 12.542 -1.479 1.00 86.25 92 THR A C 1
ATOM 672 O O . THR A 1 92 ? -1.504 13.347 -1.301 1.00 86.25 92 THR A O 1
ATOM 675 N N . ALA A 1 93 ? 0.002 12.382 -2.667 1.00 87.00 93 ALA A N 1
ATOM 676 C CA . ALA A 1 93 ? -0.331 13.205 -3.830 1.00 87.00 93 ALA A CA 1
ATOM 677 C C . ALA A 1 93 ? -1.786 13.011 -4.300 1.00 87.00 93 ALA A C 1
ATOM 679 O O . ALA A 1 93 ? -2.454 13.969 -4.693 1.00 87.00 93 ALA A O 1
ATOM 680 N N . ALA A 1 94 ? -2.312 11.782 -4.232 1.00 85.19 94 ALA A N 1
ATOM 681 C CA . ALA A 1 94 ? -3.700 11.493 -4.590 1.00 85.19 94 ALA A CA 1
ATOM 682 C C . ALA A 1 94 ? -4.701 12.184 -3.647 1.00 85.19 94 ALA A C 1
ATOM 684 O O . ALA A 1 94 ? -5.720 12.715 -4.099 1.00 85.19 94 ALA A O 1
ATOM 685 N N . VAL A 1 95 ? -4.410 12.208 -2.343 1.00 83.88 95 VAL A N 1
ATOM 686 C CA . VAL A 1 95 ? -5.229 12.900 -1.337 1.00 83.88 95 VAL A CA 1
ATOM 687 C C . VAL A 1 95 ? -5.226 14.411 -1.560 1.00 83.88 95 VAL A C 1
ATOM 689 O O . VAL A 1 95 ? -6.293 15.025 -1.558 1.00 83.88 95 VAL A O 1
ATOM 692 N N . GLU A 1 96 ? -4.058 15.010 -1.796 1.00 82.81 96 GLU A N 1
ATOM 693 C CA . GLU A 1 96 ? -3.933 16.450 -2.065 1.00 82.81 96 GLU A CA 1
ATOM 694 C C . GLU A 1 96 ? -4.715 16.854 -3.318 1.00 82.81 96 GLU A C 1
ATOM 696 O O . GLU A 1 96 ? -5.542 17.765 -3.272 1.00 82.81 96 GLU A O 1
ATOM 701 N N . HIS A 1 97 ? -4.582 16.084 -4.398 1.00 83.25 97 HIS A N 1
ATOM 702 C CA . HIS A 1 97 ? -5.346 16.314 -5.621 1.00 83.25 97 HIS A CA 1
ATOM 703 C C . HIS A 1 97 ? -6.872 16.232 -5.403 1.00 83.25 97 HIS A C 1
ATOM 705 O O . HIS A 1 97 ? -7.635 17.017 -5.973 1.00 83.25 97 HIS A O 1
ATOM 711 N N . ARG A 1 98 ? -7.352 15.309 -4.553 1.00 80.75 98 ARG A N 1
ATOM 712 C CA . ARG A 1 98 ? -8.781 15.220 -4.186 1.00 80.75 98 ARG A CA 1
ATOM 713 C C . ARG A 1 98 ? -9.245 16.412 -3.348 1.00 80.75 98 ARG A C 1
ATOM 715 O O . ARG A 1 98 ? -10.380 16.857 -3.520 1.00 80.75 98 ARG A O 1
ATOM 722 N N . LEU A 1 99 ? -8.396 16.909 -2.448 1.00 80.38 99 LEU A N 1
ATOM 723 C CA . LEU A 1 99 ? -8.686 18.079 -1.617 1.00 80.38 99 LEU A CA 1
ATOM 724 C C . LEU A 1 99 ? -8.800 19.358 -2.452 1.00 80.38 99 LEU A C 1
ATOM 726 O O . LEU A 1 99 ? -9.676 20.171 -2.172 1.00 80.38 99 LEU A O 1
ATOM 730 N N . ASP A 1 100 ? -7.977 19.511 -3.489 1.00 76.88 100 ASP A N 1
ATOM 731 C CA . ASP A 1 100 ? -8.009 20.694 -4.355 1.00 76.88 100 ASP A CA 1
ATOM 732 C C . ASP A 1 100 ? -9.173 20.678 -5.354 1.00 76.88 100 ASP A C 1
ATOM 734 O O . ASP A 1 100 ? -9.743 21.724 -5.666 1.00 76.88 100 ASP A O 1
ATOM 738 N N . ARG A 1 101 ? -9.581 19.494 -5.833 1.00 69.50 101 ARG A N 1
ATOM 739 C CA . ARG A 1 101 ? -10.716 19.358 -6.764 1.00 69.50 101 ARG A CA 1
ATOM 740 C C . ARG A 1 101 ? -12.080 19.588 -6.120 1.00 69.50 101 ARG A C 1
ATOM 742 O O . ARG A 1 101 ? -13.022 19.977 -6.812 1.00 69.50 101 ARG A O 1
ATOM 749 N N . ASN A 1 102 ? -12.220 19.312 -4.828 1.00 67.19 102 ASN A N 1
ATOM 750 C CA . ASN A 1 102 ? -13.496 19.428 -4.136 1.00 67.19 102 ASN A CA 1
ATOM 751 C C . ASN A 1 102 ? -13.625 20.817 -3.503 1.00 67.19 102 ASN A C 1
ATOM 753 O O . ASN A 1 102 ? -12.956 21.121 -2.520 1.00 67.19 102 ASN A O 1
ATOM 757 N N . TRP A 1 103 ? -14.533 21.647 -4.028 1.00 57.84 103 TRP A N 1
ATOM 758 C CA . TRP A 1 103 ? -14.897 22.911 -3.385 1.00 57.84 103 TRP A CA 1
ATOM 759 C C . TRP A 1 103 ? -15.466 22.637 -1.985 1.00 57.84 103 TRP A C 1
ATOM 761 O O . TRP A 1 103 ? -16.547 22.061 -1.843 1.00 57.84 103 TRP A O 1
ATOM 771 N N . GLN A 1 104 ? -14.714 23.016 -0.952 1.00 66.75 104 GLN A N 1
ATOM 772 C CA . GLN A 1 104 ? -15.053 22.799 0.454 1.00 66.75 104 GLN A CA 1
ATOM 773 C C . GLN A 1 104 ? -15.065 24.127 1.207 1.00 66.75 104 GLN A C 1
ATOM 775 O O . GLN A 1 104 ? -14.238 25.006 0.962 1.00 66.75 104 GLN A O 1
ATOM 780 N N . LEU A 1 105 ? -15.980 24.251 2.173 1.00 67.12 105 LEU A N 1
ATOM 781 C CA . LEU A 1 105 ? -16.013 25.391 3.088 1.00 67.12 105 LEU A CA 1
ATOM 782 C C . LEU A 1 105 ? -14.682 25.493 3.865 1.00 67.12 105 LEU A C 1
ATOM 784 O O . LEU A 1 105 ? -14.121 24.453 4.229 1.00 67.12 105 LEU A O 1
ATOM 788 N N . PRO A 1 106 ? -14.192 26.708 4.191 1.00 70.88 106 PRO A N 1
ATOM 789 C CA . PRO A 1 106 ? -12.887 26.898 4.835 1.00 70.88 106 PRO A CA 1
ATOM 790 C C . PRO A 1 106 ? -12.692 26.079 6.123 1.00 70.88 106 PRO A C 1
ATOM 792 O O . PRO A 1 106 ? -11.622 25.509 6.340 1.00 70.88 106 PRO A O 1
ATOM 795 N N . GLY A 1 107 ? -13.735 25.961 6.955 1.00 77.00 107 GLY A N 1
ATOM 796 C CA . GLY A 1 107 ? -13.698 25.168 8.190 1.00 77.00 107 GLY A CA 1
ATOM 797 C C . GLY A 1 107 ? -13.579 23.661 7.938 1.00 77.00 107 GLY A C 1
ATOM 798 O O . GLY A 1 107 ? -12.732 22.994 8.532 1.00 77.00 107 GLY A O 1
ATOM 799 N N . THR A 1 108 ? -14.370 23.129 7.004 1.00 79.31 108 THR A N 1
ATOM 800 C CA . THR A 1 108 ? -14.325 21.715 6.601 1.00 79.31 108 THR A CA 1
ATOM 801 C C . THR A 1 108 ? -12.978 21.364 5.976 1.00 79.31 108 THR A C 1
ATOM 803 O O . THR A 1 108 ? -12.389 20.342 6.327 1.00 79.31 108 THR A O 1
ATOM 806 N N . ARG A 1 109 ? -12.439 22.249 5.128 1.00 82.31 109 ARG A N 1
ATOM 807 C CA . ARG A 1 109 ? -11.114 22.079 4.520 1.00 82.31 109 ARG A CA 1
ATOM 808 C C . ARG A 1 109 ? -10.020 22.001 5.580 1.00 82.31 109 ARG A C 1
ATOM 810 O O . ARG A 1 109 ? -9.180 21.109 5.513 1.00 82.31 109 ARG A O 1
ATOM 817 N N . ARG A 1 110 ? -10.040 22.884 6.587 1.00 83.12 110 ARG A N 1
ATOM 818 C CA . ARG A 1 110 ? -9.064 22.856 7.692 1.00 83.12 110 ARG A CA 1
ATOM 819 C C . ARG A 1 110 ? -9.127 21.540 8.474 1.00 83.12 110 ARG A C 1
ATOM 821 O O . ARG A 1 110 ? -8.082 20.963 8.762 1.00 83.12 110 ARG A O 1
ATOM 828 N N . ARG A 1 111 ? -10.331 21.043 8.777 1.00 83.50 111 ARG A N 1
ATOM 829 C CA . ARG A 1 111 ? -10.523 19.755 9.468 1.00 83.50 111 ARG A CA 1
ATOM 830 C C . ARG A 1 111 ? -9.983 18.580 8.649 1.00 83.50 111 ARG A C 1
ATOM 832 O O . ARG A 1 111 ? -9.252 17.754 9.185 1.00 83.50 111 ARG A O 1
ATOM 839 N N . LEU A 1 112 ? -10.278 18.535 7.350 1.00 86.56 112 LEU A N 1
ATOM 840 C CA . LEU A 1 112 ? -9.801 17.472 6.459 1.00 86.56 112 LEU A CA 1
ATOM 841 C C . LEU A 1 112 ? -8.287 17.534 6.231 1.00 86.56 112 LEU A C 1
ATOM 843 O O . LEU A 1 112 ? -7.634 16.497 6.234 1.00 86.56 112 LEU A O 1
ATOM 847 N N . MET A 1 113 ? -7.710 18.733 6.118 1.00 85.56 113 MET A N 1
ATOM 848 C CA . MET A 1 113 ? -6.256 18.921 6.072 1.00 85.56 113 MET A CA 1
ATOM 849 C C . MET A 1 113 ? -5.576 18.413 7.347 1.00 85.56 113 MET A C 1
ATOM 851 O O . MET A 1 113 ? -4.525 17.779 7.266 1.00 85.56 113 MET A O 1
ATOM 855 N N . ARG A 1 114 ? -6.185 18.639 8.520 1.00 86.56 114 ARG A N 1
ATOM 856 C CA . ARG A 1 114 ? -5.682 18.110 9.794 1.00 86.56 114 ARG A CA 1
ATOM 857 C C . ARG A 1 114 ? -5.736 16.580 9.823 1.00 86.56 114 ARG A C 1
ATOM 859 O O . ARG A 1 114 ? -4.730 15.963 10.152 1.00 86.56 114 ARG A O 1
ATOM 866 N N . LEU A 1 115 ? -6.852 15.972 9.411 1.00 87.62 115 LEU A N 1
ATOM 867 C CA . LEU A 1 115 ? -6.979 14.510 9.287 1.00 87.62 115 LEU A CA 1
ATOM 868 C C . LEU A 1 115 ? -5.951 13.920 8.308 1.00 87.62 115 LEU A C 1
ATOM 870 O O . LEU A 1 115 ? -5.295 12.932 8.625 1.00 87.62 115 LEU A O 1
ATOM 874 N N . ALA A 1 116 ? -5.744 14.562 7.156 1.00 89.12 116 ALA A N 1
ATOM 875 C CA . ALA A 1 116 ? -4.729 14.157 6.185 1.00 89.12 116 ALA A CA 1
ATOM 876 C C . ALA A 1 116 ? -3.305 14.280 6.744 1.00 89.12 116 ALA A C 1
ATOM 878 O O . ALA A 1 116 ? -2.460 13.423 6.497 1.00 89.12 116 ALA A O 1
ATOM 879 N N . ALA A 1 117 ? -3.010 15.336 7.507 1.00 89.00 117 ALA A N 1
ATOM 880 C CA . ALA A 1 117 ? -1.727 15.470 8.188 1.00 89.00 117 ALA A CA 1
ATOM 881 C C . ALA A 1 117 ? -1.518 14.351 9.220 1.00 89.00 117 ALA A C 1
ATOM 883 O O . ALA A 1 117 ? -0.430 13.781 9.256 1.00 89.00 117 ALA A O 1
ATOM 884 N N . ILE A 1 118 ? -2.563 14.005 9.981 1.00 89.06 118 ILE A N 1
ATOM 885 C CA . ILE A 1 118 ? -2.542 12.919 10.967 1.00 89.06 118 ILE A CA 1
ATOM 886 C C . ILE A 1 118 ? -2.241 11.569 10.320 1.00 89.06 118 ILE A C 1
ATOM 888 O O . ILE A 1 118 ? -1.281 10.904 10.707 1.00 89.06 118 ILE A O 1
ATOM 892 N N . ALA A 1 119 ? -3.026 11.193 9.309 1.00 89.69 119 ALA A N 1
ATOM 893 C CA . ALA A 1 119 ? -2.858 9.926 8.604 1.00 89.69 119 ALA A CA 1
ATOM 894 C C . ALA A 1 119 ? -1.438 9.791 8.026 1.00 89.69 119 ALA A C 1
ATOM 896 O O . ALA A 1 119 ? -0.764 8.787 8.256 1.00 89.69 119 ALA A O 1
ATOM 897 N N . ARG A 1 120 ? -0.943 10.849 7.364 1.00 90.94 120 ARG A N 1
ATOM 898 C CA . ARG A 1 120 ? 0.401 10.873 6.765 1.00 90.94 120 ARG A CA 1
ATOM 899 C C . ARG A 1 120 ? 1.509 10.726 7.794 1.00 90.94 120 ARG A C 1
ATOM 901 O O . ARG A 1 120 ? 2.439 9.960 7.570 1.00 90.94 120 ARG A O 1
ATOM 908 N N . TYR A 1 121 ? 1.461 11.466 8.902 1.00 91.31 121 TYR A N 1
ATOM 909 C CA . TYR A 1 121 ? 2.550 11.375 9.871 1.00 91.31 121 TYR A CA 1
ATOM 910 C C . TYR A 1 121 ? 2.551 10.001 10.566 1.00 91.31 121 TYR A C 1
ATOM 912 O O . TYR A 1 121 ? 3.630 9.462 10.787 1.00 91.31 121 TYR A O 1
ATOM 920 N N . CYS A 1 122 ? 1.382 9.406 10.852 1.00 91.25 122 CYS A N 1
ATOM 921 C CA . CYS A 1 122 ? 1.291 8.060 11.434 1.00 91.25 122 CYS A CA 1
ATOM 922 C C . CYS A 1 122 ? 1.903 7.012 10.497 1.00 91.25 122 CYS A C 1
ATOM 924 O O . CYS A 1 122 ? 2.782 6.255 10.908 1.00 91.25 122 CYS A O 1
ATOM 926 N N . ALA A 1 123 ? 1.490 7.026 9.224 1.00 91.19 123 ALA A N 1
ATOM 927 C CA . ALA A 1 123 ? 2.002 6.116 8.206 1.00 91.19 123 ALA A CA 1
ATOM 928 C C . ALA A 1 123 ? 3.519 6.263 8.025 1.00 91.19 123 ALA A C 1
ATOM 930 O O . ALA A 1 123 ? 4.250 5.277 8.050 1.00 91.19 123 ALA A O 1
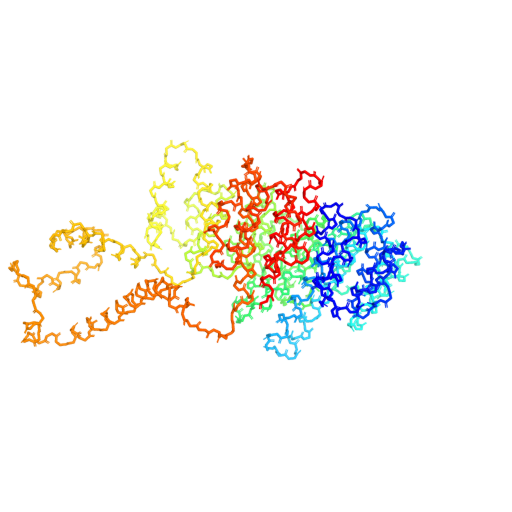ATOM 931 N N . ARG A 1 124 ? 4.021 7.498 7.910 1.00 93.75 124 ARG A N 1
ATOM 932 C CA . ARG A 1 124 ? 5.455 7.744 7.708 1.00 93.75 124 ARG A CA 1
ATOM 933 C C . ARG A 1 124 ? 6.303 7.403 8.931 1.00 93.75 124 ARG A C 1
ATOM 935 O O . ARG A 1 124 ? 7.405 6.897 8.754 1.00 93.75 124 ARG A O 1
ATOM 942 N N . LEU A 1 125 ? 5.814 7.650 10.151 1.00 92.19 125 LEU A N 1
ATOM 943 C CA . LEU A 1 125 ? 6.506 7.212 11.368 1.00 92.19 125 LEU A CA 1
ATOM 944 C C . LEU A 1 125 ? 6.604 5.686 11.421 1.00 92.19 125 LEU A C 1
ATOM 946 O O . LEU A 1 125 ? 7.687 5.175 11.686 1.00 92.19 125 LEU A O 1
ATOM 950 N N . ALA A 1 126 ? 5.513 4.971 11.126 1.00 91.75 126 ALA A N 1
ATOM 951 C CA . ALA A 1 126 ? 5.528 3.511 11.077 1.00 91.75 126 ALA A CA 1
ATOM 952 C C . ALA A 1 126 ? 6.558 3.003 10.056 1.00 91.75 126 ALA A C 1
ATOM 954 O O . ALA A 1 126 ? 7.412 2.199 10.410 1.00 91.75 126 ALA A O 1
ATOM 955 N N . LEU A 1 127 ? 6.5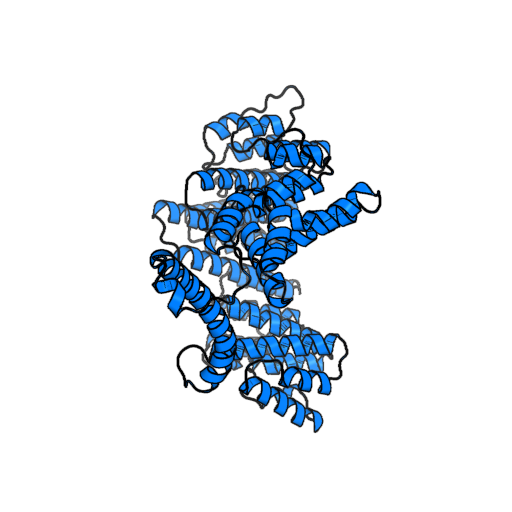43 3.545 8.831 1.00 92.81 127 LEU A N 1
ATOM 956 C CA . LEU A 1 127 ? 7.473 3.153 7.768 1.00 92.81 127 LEU A CA 1
ATOM 957 C C . LEU A 1 127 ? 8.944 3.397 8.125 1.00 92.81 127 LEU A C 1
ATOM 959 O O . LEU A 1 127 ? 9.780 2.546 7.842 1.00 92.81 127 LEU A O 1
ATOM 963 N N . LEU A 1 128 ? 9.273 4.540 8.735 1.00 93.69 128 LEU A N 1
ATOM 964 C CA . LEU A 1 128 ? 10.651 4.835 9.141 1.00 93.69 128 LEU A CA 1
ATOM 965 C C . LEU A 1 128 ? 11.131 3.866 10.225 1.00 93.69 128 LEU A C 1
ATOM 967 O O . LEU A 1 128 ? 12.230 3.327 10.119 1.00 93.69 128 LEU A O 1
ATOM 971 N N . VAL A 1 129 ? 10.303 3.617 11.240 1.00 91.44 129 VAL A N 1
ATOM 972 C CA . VAL A 1 129 ? 10.666 2.717 12.341 1.00 91.44 129 VAL A CA 1
ATOM 973 C C . VAL A 1 129 ? 10.756 1.264 11.862 1.00 91.44 129 VAL A C 1
ATOM 975 O O . VAL A 1 129 ? 11.708 0.577 12.221 1.00 91.44 129 VAL A O 1
ATOM 978 N N . ASP A 1 130 ? 9.839 0.812 11.000 1.00 90.62 130 ASP A N 1
ATOM 979 C CA . ASP A 1 130 ? 9.890 -0.524 10.382 1.00 90.62 130 ASP A CA 1
ATOM 980 C C . ASP A 1 130 ? 11.143 -0.705 9.503 1.00 90.62 130 ASP A C 1
ATOM 982 O O . ASP A 1 130 ? 11.698 -1.799 9.430 1.00 90.62 130 ASP A O 1
ATOM 986 N N . ALA A 1 131 ? 11.621 0.369 8.865 1.00 90.69 131 ALA A N 1
ATOM 987 C CA . ALA A 1 131 ? 12.866 0.367 8.097 1.00 90.69 131 ALA A CA 1
ATOM 988 C C . ALA A 1 131 ? 14.135 0.418 8.970 1.00 90.69 131 ALA A C 1
ATOM 990 O O . ALA A 1 131 ? 15.242 0.397 8.437 1.00 90.69 131 ALA A O 1
ATOM 991 N N . GLY A 1 132 ? 13.996 0.484 10.298 1.00 89.19 132 GLY A N 1
ATOM 992 C CA . GLY A 1 132 ? 15.114 0.503 11.241 1.00 89.19 132 GLY A CA 1
ATOM 993 C C . GLY A 1 132 ? 15.642 1.897 11.585 1.00 89.19 132 GLY A C 1
ATOM 994 O O . GLY A 1 132 ? 16.676 2.004 12.242 1.00 89.19 132 GLY A O 1
ATOM 995 N N . VAL A 1 133 ? 14.950 2.972 11.188 1.00 91.25 133 VAL A N 1
ATOM 996 C CA . VAL A 1 133 ? 15.305 4.332 11.618 1.00 91.25 133 VAL A CA 1
ATOM 997 C C . VAL A 1 133 ? 14.987 4.487 13.112 1.00 91.25 133 VAL A C 1
ATOM 999 O O . VAL A 1 133 ? 13.859 4.192 13.527 1.00 91.25 133 VAL A O 1
ATOM 1002 N N . PRO A 1 134 ? 15.924 4.985 13.943 1.00 90.62 134 PRO A N 1
ATOM 1003 C CA . PRO A 1 134 ? 15.675 5.211 15.362 1.00 90.62 134 PRO A CA 1
ATOM 1004 C C . PRO A 1 134 ? 14.448 6.099 15.599 1.00 90.62 134 PRO A C 1
ATOM 1006 O O . PRO A 1 134 ? 14.295 7.147 14.972 1.00 90.62 134 PRO A O 1
ATOM 1009 N N . VAL A 1 135 ? 13.591 5.729 16.557 1.00 89.00 135 VAL A N 1
ATOM 1010 C CA . VAL A 1 135 ? 12.309 6.419 16.814 1.00 89.00 135 VAL A CA 1
ATOM 1011 C C . VAL A 1 135 ? 12.494 7.928 17.041 1.00 89.00 135 VAL A C 1
ATOM 1013 O O . VAL A 1 135 ? 11.745 8.735 16.494 1.00 89.00 135 VAL A O 1
ATOM 1016 N N . VAL A 1 136 ? 13.523 8.327 17.797 1.00 90.62 136 VAL A N 1
ATOM 1017 C CA . VAL A 1 136 ? 13.860 9.741 18.060 1.00 90.62 136 VAL A CA 1
ATOM 1018 C C . VAL A 1 136 ? 14.160 10.498 16.758 1.00 90.62 136 VAL A C 1
ATOM 1020 O O . VAL A 1 136 ? 13.693 11.622 16.558 1.00 90.62 136 VAL A O 1
ATOM 1023 N N . GLU A 1 137 ? 14.902 9.873 15.846 1.00 92.50 137 GLU A N 1
ATOM 1024 C CA . GLU A 1 137 ? 15.229 10.447 14.543 1.00 92.50 137 GLU A CA 1
ATOM 1025 C C . GLU A 1 137 ? 13.993 10.512 13.637 1.00 92.50 137 GLU A C 1
ATOM 1027 O O . GLU A 1 137 ? 13.724 11.556 13.037 1.00 92.50 137 GLU A O 1
ATOM 1032 N N . ALA A 1 138 ? 13.175 9.455 13.627 1.00 93.12 138 ALA A N 1
ATOM 1033 C CA . ALA A 1 138 ? 11.923 9.404 12.879 1.00 93.12 138 ALA A CA 1
ATOM 1034 C C . ALA A 1 138 ? 10.981 10.562 13.262 1.00 93.12 138 ALA A C 1
ATOM 1036 O O . ALA A 1 138 ? 10.486 11.268 12.380 1.00 93.12 138 ALA A O 1
ATOM 1037 N N . PHE A 1 139 ? 10.794 10.845 14.559 1.00 91.88 139 PHE A N 1
ATOM 1038 C CA . PHE A 1 139 ? 10.015 12.010 15.005 1.00 91.88 139 PHE A CA 1
ATOM 1039 C C . PHE A 1 139 ? 10.589 13.337 14.488 1.00 91.88 139 PHE A C 1
ATOM 1041 O O . PHE A 1 139 ? 9.828 14.210 14.065 1.00 91.88 139 PHE A O 1
ATOM 1048 N N . SER A 1 140 ? 11.916 13.486 14.479 1.00 93.06 140 SER A N 1
ATOM 1049 C CA . SER A 1 140 ? 12.595 14.690 13.981 1.00 93.06 140 SER A CA 1
ATOM 1050 C C . SER A 1 140 ? 12.367 14.902 12.477 1.00 93.06 140 SER A C 1
ATOM 1052 O O . SER A 1 140 ? 11.971 15.991 12.052 1.00 93.06 140 SER A O 1
ATOM 1054 N N . ILE A 1 141 ? 12.548 13.844 11.678 1.00 94.00 141 ILE A N 1
ATOM 1055 C CA . ILE A 1 141 ? 12.363 13.864 10.219 1.00 94.00 141 ILE A CA 1
ATOM 1056 C C . ILE A 1 141 ? 10.921 14.235 9.863 1.00 94.00 141 ILE A C 1
ATOM 1058 O O . ILE A 1 141 ? 10.679 15.087 9.002 1.00 94.00 141 ILE A O 1
ATOM 1062 N N . ILE A 1 142 ? 9.946 13.620 10.535 1.00 93.44 142 ILE A N 1
ATOM 1063 C CA . ILE A 1 142 ? 8.534 13.871 10.249 1.00 93.44 142 ILE A CA 1
ATOM 1064 C C . ILE A 1 142 ? 8.123 15.273 10.690 1.00 93.44 142 ILE A C 1
ATOM 1066 O O . ILE A 1 142 ? 7.490 15.973 9.895 1.00 93.44 142 ILE A O 1
ATOM 1070 N N . ALA A 1 143 ? 8.547 15.734 11.871 1.00 91.50 143 ALA A N 1
ATOM 1071 C CA . ALA A 1 143 ? 8.266 17.090 12.346 1.00 91.50 143 ALA A CA 1
ATOM 1072 C C . ALA A 1 143 ? 8.737 18.169 11.353 1.00 91.50 143 ALA A C 1
ATOM 1074 O O . ALA A 1 143 ? 8.012 19.136 11.109 1.00 91.50 143 ALA A O 1
ATOM 1075 N N . ALA A 1 144 ? 9.895 17.980 10.712 1.00 88.06 144 ALA A N 1
ATOM 1076 C CA . ALA A 1 144 ? 10.405 18.903 9.696 1.00 88.06 144 ALA A CA 1
ATOM 1077 C C . ALA A 1 144 ? 9.510 18.996 8.441 1.00 88.06 144 ALA A C 1
ATOM 1079 O O . ALA A 1 144 ? 9.488 20.029 7.776 1.00 88.06 144 ALA A O 1
ATOM 1080 N N . SER A 1 145 ? 8.754 17.938 8.124 1.00 84.44 145 SER A N 1
ATOM 1081 C CA . SER A 1 145 ? 7.892 17.862 6.932 1.00 84.44 145 SER A CA 1
ATOM 1082 C C . SER A 1 145 ? 6.437 18.286 7.170 1.00 84.44 145 SER A C 1
ATOM 1084 O O . SER A 1 145 ? 5.695 18.535 6.218 1.00 84.44 145 SER A O 1
ATOM 1086 N N . VAL A 1 146 ? 5.999 18.355 8.428 1.00 87.25 146 VAL A N 1
ATOM 1087 C CA . VAL A 1 146 ? 4.609 18.666 8.775 1.00 87.25 146 VAL A CA 1
ATOM 1088 C C . VAL A 1 146 ? 4.392 20.176 8.763 1.00 87.25 146 VAL A C 1
ATOM 1090 O O . VAL A 1 146 ? 5.041 20.914 9.501 1.00 87.25 146 VAL A O 1
ATOM 1093 N N . ALA A 1 147 ? 3.449 20.646 7.944 1.00 83.81 147 ALA A N 1
ATOM 1094 C CA . ALA A 1 147 ? 3.099 22.066 7.850 1.00 83.81 147 ALA A CA 1
ATOM 1095 C C . ALA A 1 147 ? 2.342 22.586 9.087 1.00 83.81 147 ALA A C 1
ATOM 1097 O O . ALA A 1 147 ? 2.527 23.737 9.478 1.00 83.81 147 ALA A O 1
ATOM 1098 N N . ASP A 1 148 ? 1.506 21.746 9.705 1.00 85.81 148 ASP A N 1
ATOM 1099 C CA . ASP A 1 148 ? 0.710 22.112 10.879 1.00 85.81 148 ASP A CA 1
ATOM 1100 C C . ASP A 1 148 ? 1.609 22.327 12.107 1.00 85.81 148 ASP A C 1
ATOM 1102 O O . ASP A 1 148 ? 2.310 21.417 12.554 1.00 85.81 148 ASP A O 1
ATOM 1106 N N . VAL A 1 149 ? 1.583 23.546 12.650 1.00 87.50 149 VAL A N 1
ATOM 1107 C CA . VAL A 1 149 ? 2.436 23.963 13.772 1.00 87.50 149 VAL A CA 1
ATOM 1108 C C . VAL A 1 149 ? 2.133 23.173 15.044 1.00 87.50 149 VAL A C 1
ATOM 1110 O O . VAL A 1 149 ? 3.064 22.830 15.767 1.00 87.50 149 VAL A O 1
ATOM 1113 N N . SER A 1 150 ? 0.862 22.849 15.301 1.00 86.69 150 SER A N 1
ATOM 1114 C CA . SER A 1 150 ? 0.464 22.095 16.493 1.00 86.69 150 SER A CA 1
ATOM 1115 C C . SER A 1 150 ? 0.944 20.653 16.404 1.00 86.69 150 SER A C 1
ATOM 1117 O O . SER A 1 150 ? 1.526 20.145 17.354 1.00 86.69 150 SER A O 1
ATOM 1119 N N . ILE A 1 151 ? 0.766 20.002 15.251 1.00 88.50 151 ILE A N 1
ATOM 1120 C CA . ILE A 1 151 ? 1.270 18.634 15.063 1.00 88.50 151 ILE A CA 1
ATOM 1121 C C . ILE A 1 151 ? 2.802 18.626 15.165 1.00 88.50 151 ILE A C 1
ATOM 1123 O O . ILE A 1 151 ? 3.375 17.756 15.816 1.00 88.50 151 ILE A O 1
ATOM 1127 N N . ARG A 1 152 ? 3.473 19.619 14.568 1.00 91.44 152 ARG A N 1
ATOM 1128 C CA . ARG A 1 152 ? 4.932 19.754 14.638 1.00 91.44 152 ARG A CA 1
ATOM 1129 C C . ARG A 1 152 ? 5.434 19.904 16.076 1.00 91.44 152 ARG A C 1
ATOM 1131 O O . ARG A 1 152 ? 6.389 19.216 16.429 1.00 91.44 152 ARG A O 1
ATOM 1138 N N . SER A 1 153 ? 4.825 20.770 16.893 1.00 90.75 153 SER A N 1
ATOM 1139 C CA . SER A 1 153 ? 5.249 20.956 18.289 1.00 90.75 153 SER A CA 1
ATOM 1140 C C . SER A 1 153 ? 5.076 19.670 19.095 1.00 90.75 153 SER A C 1
ATOM 1142 O O . SER A 1 153 ? 6.023 19.242 19.751 1.00 90.75 153 SER A O 1
ATOM 1144 N N . SER A 1 154 ? 3.941 18.980 18.937 1.00 90.25 154 SER A N 1
ATOM 1145 C CA . SER A 1 154 ? 3.678 17.719 19.634 1.00 90.25 154 SER A CA 1
ATOM 1146 C C . SER A 1 154 ? 4.646 16.605 19.227 1.00 90.25 154 SER A C 1
ATOM 1148 O O . SER A 1 154 ? 5.100 15.851 20.084 1.00 90.25 154 SER A O 1
ATOM 1150 N N . LEU A 1 155 ? 5.026 16.511 17.945 1.00 90.75 155 LEU A N 1
ATOM 1151 C CA . LEU A 1 155 ? 6.043 15.554 17.484 1.00 90.75 155 LEU A CA 1
ATOM 1152 C C . LEU A 1 155 ? 7.427 15.850 18.088 1.00 90.75 155 LEU A C 1
ATOM 1154 O O . LEU A 1 155 ? 8.133 14.927 18.490 1.00 90.75 155 LEU A O 1
ATOM 1158 N N . LEU A 1 156 ? 7.814 17.127 18.189 1.00 91.50 156 LEU A N 1
ATOM 1159 C CA . LEU A 1 156 ? 9.080 17.530 18.813 1.00 91.50 156 LEU A CA 1
ATOM 1160 C C . LEU A 1 156 ? 9.076 17.312 20.332 1.00 91.50 156 LEU A C 1
ATOM 1162 O O . LEU A 1 156 ? 10.092 16.897 20.889 1.00 91.50 156 LEU A O 1
ATOM 1166 N N . ALA A 1 157 ? 7.946 17.540 20.999 1.00 89.31 157 ALA A N 1
ATOM 1167 C CA . ALA A 1 157 ? 7.786 17.251 22.419 1.00 89.31 157 ALA A CA 1
ATOM 1168 C C . ALA A 1 157 ? 7.860 15.738 22.690 1.00 89.31 157 ALA A C 1
ATOM 1170 O O . ALA A 1 157 ? 8.578 15.308 23.595 1.00 89.31 157 ALA A O 1
ATOM 1171 N N . ALA A 1 158 ? 7.198 14.922 21.860 1.00 88.00 158 ALA A N 1
ATOM 1172 C CA . ALA A 1 158 ? 7.271 13.463 21.931 1.00 88.00 158 ALA A CA 1
ATOM 1173 C C . ALA A 1 158 ? 8.710 12.963 21.738 1.00 88.00 158 ALA A C 1
ATOM 1175 O O . ALA A 1 158 ? 9.179 12.119 22.503 1.00 88.00 158 ALA A O 1
ATOM 1176 N N . ARG A 1 159 ? 9.445 13.550 20.781 1.00 90.06 159 ARG A N 1
ATOM 1177 C CA . ARG A 1 159 ? 10.878 13.294 20.583 1.00 90.06 159 ARG A CA 1
ATOM 1178 C C . ARG A 1 159 ? 11.680 13.551 21.858 1.00 90.06 159 ARG A C 1
ATOM 1180 O O . ARG A 1 159 ? 12.397 12.663 22.305 1.00 90.06 159 ARG A O 1
ATOM 1187 N N . GLN A 1 160 ? 11.545 14.744 22.443 1.00 89.44 160 GLN A N 1
ATOM 1188 C CA . GLN A 1 160 ? 12.265 15.126 23.665 1.00 89.44 160 GLN A CA 1
ATOM 1189 C C . GLN A 1 160 ? 11.925 14.203 24.842 1.00 89.44 160 GLN A C 1
ATOM 1191 O O . GLN A 1 160 ? 12.806 13.834 25.614 1.00 89.44 160 GLN A O 1
ATOM 1196 N N . ALA A 1 161 ? 10.660 13.798 24.977 1.00 86.62 161 ALA A N 1
ATOM 1197 C CA . ALA A 1 161 ? 10.235 12.884 26.032 1.00 86.62 161 ALA A CA 1
ATOM 1198 C C . ALA A 1 161 ? 10.914 11.511 25.913 1.00 86.62 161 ALA A C 1
ATOM 1200 O O . ALA A 1 161 ? 11.427 10.998 26.912 1.00 86.62 161 ALA A O 1
ATOM 1201 N N . ILE A 1 162 ? 10.974 10.945 24.703 1.00 86.94 162 ILE A N 1
ATOM 1202 C CA . ILE A 1 162 ? 11.664 9.673 24.448 1.00 86.94 162 ILE A CA 1
ATOM 1203 C C . ILE A 1 162 ? 13.168 9.821 24.681 1.00 86.94 162 ILE A C 1
ATOM 1205 O O . ILE A 1 162 ? 13.758 8.975 25.344 1.00 86.94 162 ILE A O 1
ATOM 1209 N N . GLU A 1 163 ? 13.780 10.895 24.183 1.00 87.88 163 GLU A N 1
ATOM 1210 C CA . GLU A 1 163 ? 15.219 11.148 24.315 1.00 87.88 163 GLU A CA 1
ATOM 1211 C C . GLU A 1 163 ? 15.661 11.242 25.785 1.00 87.88 163 GLU A C 1
ATOM 1213 O O . GLU A 1 163 ? 16.694 10.693 26.158 1.00 87.88 163 GLU A O 1
ATOM 1218 N N . ILE A 1 164 ? 14.854 11.880 26.641 1.00 86.38 164 ILE A N 1
ATOM 1219 C CA . ILE A 1 164 ? 15.176 12.067 28.064 1.00 86.38 164 ILE A CA 1
ATOM 1220 C C . ILE A 1 164 ? 14.796 10.845 28.907 1.00 86.38 164 ILE A C 1
ATOM 1222 O O . ILE A 1 164 ? 15.496 10.504 29.858 1.00 86.38 164 ILE A O 1
ATOM 1226 N N . THR A 1 165 ? 13.643 10.227 28.635 1.00 83.19 165 THR A N 1
ATOM 1227 C CA . THR A 1 165 ? 13.014 9.278 29.575 1.00 83.19 165 THR A CA 1
ATOM 1228 C C . THR A 1 165 ? 12.886 7.859 29.041 1.00 83.19 165 THR A C 1
ATOM 1230 O O . THR A 1 165 ? 12.507 6.966 29.796 1.00 83.19 165 THR A O 1
ATOM 1233 N N . GLY A 1 166 ? 13.163 7.640 27.754 1.00 77.88 166 GLY A N 1
ATOM 1234 C CA . GLY A 1 166 ? 12.940 6.361 27.085 1.00 77.88 166 GLY A CA 1
ATOM 1235 C C . GLY A 1 166 ? 11.463 5.968 26.985 1.00 77.88 166 GLY A C 1
ATOM 1236 O O . GLY A 1 166 ? 11.165 4.805 26.746 1.00 77.88 166 GLY A O 1
ATOM 1237 N N . SER A 1 167 ? 10.523 6.895 27.209 1.00 80.81 167 SER A N 1
ATOM 1238 C CA . SER A 1 167 ? 9.083 6.628 27.183 1.00 80.81 167 SER A CA 1
ATOM 1239 C C . SER A 1 167 ? 8.295 7.840 26.691 1.00 80.81 167 SER A C 1
ATOM 1241 O O . SER A 1 167 ? 8.648 8.988 26.965 1.00 80.81 167 SER A O 1
ATOM 1243 N N . LEU A 1 168 ? 7.182 7.586 26.000 1.00 80.50 168 LEU A N 1
ATOM 1244 C CA . LEU A 1 168 ? 6.223 8.629 25.638 1.00 80.50 168 LEU A CA 1
ATOM 1245 C C . LEU A 1 168 ? 5.405 9.106 26.846 1.00 80.50 168 LEU A C 1
ATOM 1247 O O . LEU A 1 168 ? 5.026 10.270 26.886 1.00 80.50 168 LEU A O 1
ATOM 1251 N N . ALA A 1 169 ? 5.237 8.295 27.895 1.00 75.56 169 ALA A N 1
ATOM 1252 C CA . ALA A 1 169 ? 4.318 8.585 29.001 1.00 75.56 169 ALA A CA 1
ATOM 1253 C C . ALA A 1 169 ? 4.559 9.929 29.718 1.00 75.56 169 ALA A C 1
ATOM 1255 O O . ALA A 1 169 ? 3.654 10.469 30.350 1.00 75.56 169 ALA A O 1
ATOM 1256 N N . ARG A 1 170 ? 5.777 10.481 29.632 1.00 74.06 170 ARG A N 1
ATOM 1257 C CA . ARG A 1 170 ? 6.172 11.741 30.281 1.00 74.06 170 ARG A CA 1
ATOM 1258 C C . ARG A 1 170 ? 6.130 12.968 29.365 1.00 74.06 170 ARG A C 1
ATOM 1260 O O . ARG A 1 170 ? 6.527 14.050 29.800 1.00 74.06 170 ARG A O 1
ATOM 1267 N N . CYS A 1 171 ? 5.679 12.839 28.117 1.00 79.81 171 CYS A N 1
ATOM 1268 C CA . CYS A 1 171 ? 5.531 14.005 27.251 1.00 79.81 171 CYS A CA 1
ATOM 1269 C C . CYS A 1 171 ? 4.425 14.927 27.768 1.00 79.81 171 CYS A C 1
ATOM 1271 O O . CYS A 1 171 ? 3.327 14.486 28.106 1.00 79.81 171 CYS A O 1
ATOM 1273 N N . ARG A 1 172 ? 4.720 16.228 27.796 1.00 73.75 172 ARG A N 1
ATOM 1274 C CA . ARG A 1 172 ? 3.792 17.264 28.265 1.00 73.75 172 ARG A CA 1
ATOM 1275 C C . ARG A 1 172 ? 2.776 17.689 27.204 1.00 73.75 172 ARG A C 1
ATOM 1277 O O . ARG A 1 172 ? 1.744 18.246 27.560 1.00 73.75 172 ARG A O 1
ATOM 1284 N N . GLU A 1 173 ? 3.057 17.423 25.928 1.00 80.31 173 GLU A N 1
ATOM 1285 C CA . GLU A 1 173 ? 2.155 17.703 24.807 1.00 80.31 173 GLU A CA 1
ATOM 1286 C C . GLU A 1 173 ? 1.693 16.381 24.171 1.00 80.31 173 GLU A C 1
ATOM 1288 O O . GLU A 1 173 ? 2.531 15.636 23.654 1.00 80.31 173 GLU A O 1
ATOM 1293 N N . PRO A 1 174 ? 0.388 16.056 24.193 1.00 76.25 174 PRO A N 1
ATOM 1294 C CA . PRO A 1 174 ? -0.101 14.819 23.600 1.00 76.25 174 PRO A CA 1
ATOM 1295 C C . PRO A 1 174 ? -0.023 14.868 22.070 1.00 76.25 174 PRO A C 1
ATOM 1297 O O . PRO A 1 174 ? -0.337 15.887 21.452 1.00 76.25 174 PRO A O 1
ATOM 1300 N N . LEU A 1 175 ? 0.343 13.745 21.445 1.00 77.12 175 LEU A N 1
ATOM 1301 C CA . LEU A 1 175 ? 0.270 13.603 19.989 1.00 77.12 175 LEU A CA 1
ATOM 1302 C C . LEU A 1 175 ? -1.193 13.691 19.523 1.00 77.12 175 LEU A C 1
ATOM 1304 O O . LEU A 1 175 ? -2.039 12.980 20.062 1.00 77.12 175 LEU A O 1
ATOM 1308 N N . PRO A 1 176 ? -1.519 14.527 18.526 1.00 74.19 176 PRO A N 1
ATOM 1309 C CA . PRO A 1 176 ? -2.883 14.651 18.028 1.00 74.19 176 PRO A CA 1
ATOM 1310 C C . PRO A 1 176 ? -3.224 13.544 17.016 1.00 74.19 176 PRO A C 1
ATOM 1312 O O . PRO A 1 176 ? -2.513 13.439 16.021 1.00 74.19 176 PRO A O 1
ATOM 1315 N N . PRO A 1 177 ? -4.347 12.815 17.147 1.00 73.31 177 PRO A N 1
ATOM 1316 C CA . PRO A 1 177 ? -5.428 13.037 18.109 1.00 73.31 177 PRO A CA 1
ATOM 1317 C C . PRO A 1 177 ? -5.136 12.429 19.481 1.00 73.31 177 PRO A C 1
ATOM 1319 O O . PRO A 1 177 ? -4.394 11.451 19.545 1.00 73.31 177 PRO A O 1
ATOM 1322 N N . PRO A 1 178 ? -5.779 12.929 20.554 1.00 70.81 178 PRO A N 1
ATOM 1323 C CA . PRO A 1 178 ? -5.605 12.422 21.921 1.00 70.81 178 PRO A CA 1
ATOM 1324 C C . PRO A 1 178 ? -5.691 10.895 22.035 1.00 70.81 178 PRO A C 1
ATOM 1326 O O . PRO A 1 178 ? -4.933 10.291 22.790 1.00 70.81 178 PRO A O 1
ATOM 1329 N N . LEU A 1 179 ? -6.550 10.277 21.218 1.00 77.62 179 LEU A N 1
ATOM 1330 C CA . LEU A 1 179 ? -6.662 8.829 21.094 1.00 77.62 179 LEU A CA 1
ATOM 1331 C C . LEU A 1 179 ? -5.317 8.159 20.775 1.00 77.62 179 LEU A C 1
ATOM 1333 O O . LEU A 1 179 ? -4.922 7.209 21.443 1.00 77.62 179 LEU A O 1
ATOM 1337 N N . LEU A 1 180 ? -4.588 8.665 19.776 1.00 77.50 180 LEU A N 1
ATOM 1338 C CA . LEU A 1 180 ? -3.293 8.109 19.392 1.00 77.50 180 LEU A CA 1
ATOM 1339 C C . LEU A 1 180 ? -2.298 8.190 20.554 1.00 77.50 180 LEU A C 1
ATOM 1341 O O . LEU A 1 180 ? -1.601 7.221 20.833 1.00 77.50 180 LEU A O 1
ATOM 1345 N N . TRP A 1 181 ? -2.258 9.326 21.255 1.00 76.62 181 TRP A N 1
ATOM 1346 C CA . TRP A 1 181 ? -1.389 9.515 22.414 1.00 76.62 181 TRP A CA 1
ATOM 1347 C C . TRP A 1 181 ? -1.626 8.476 23.508 1.00 76.62 181 TRP A C 1
ATOM 1349 O O . TRP A 1 181 ? -0.690 7.861 24.018 1.00 76.62 181 TRP A O 1
ATOM 1359 N N . GLN A 1 182 ? -2.892 8.283 23.868 1.00 74.44 182 GLN A N 1
ATOM 1360 C CA . GLN A 1 182 ? -3.276 7.375 24.938 1.00 74.44 182 GLN A CA 1
ATOM 1361 C C . GLN A 1 182 ? -2.906 5.933 24.594 1.00 74.44 182 GLN A C 1
ATOM 1363 O O . GLN A 1 182 ? -2.352 5.233 25.433 1.00 74.44 182 GLN A O 1
ATOM 1368 N N . VAL A 1 183 ? -3.123 5.516 23.348 1.00 74.94 183 VAL A N 1
ATOM 1369 C CA . VAL A 1 183 ? -2.833 4.148 22.900 1.00 74.94 183 VAL A CA 1
ATOM 1370 C C . VAL A 1 183 ? -1.331 3.900 22.809 1.00 74.94 183 VAL A C 1
ATOM 1372 O O . VAL A 1 183 ? -0.853 2.863 23.260 1.00 74.94 183 VAL A O 1
ATOM 1375 N N . LEU A 1 184 ? -0.561 4.872 22.314 1.00 75.50 184 LEU A N 1
ATOM 1376 C CA . LEU A 1 184 ? 0.900 4.776 22.292 1.00 75.50 184 LEU A CA 1
ATOM 1377 C C . LEU A 1 184 ? 1.511 4.701 23.699 1.00 75.50 184 LEU A C 1
ATOM 1379 O O . LEU A 1 184 ? 2.560 4.088 23.858 1.00 75.50 184 LEU A O 1
ATOM 1383 N N . ASN A 1 185 ? 0.856 5.270 24.715 1.00 72.88 185 ASN A N 1
ATOM 1384 C CA . ASN A 1 185 ? 1.278 5.135 26.112 1.00 72.88 185 ASN A CA 1
ATOM 1385 C C . ASN A 1 185 ? 0.899 3.792 26.752 1.00 72.88 185 ASN A C 1
ATOM 1387 O O . ASN A 1 185 ? 1.506 3.424 27.756 1.00 72.88 185 ASN A O 1
ATOM 1391 N N . LEU A 1 186 ? -0.088 3.071 26.206 1.00 68.50 186 LEU A N 1
ATOM 1392 C CA . LEU A 1 186 ? -0.437 1.718 26.661 1.00 68.50 186 LEU A CA 1
ATOM 1393 C C . LEU A 1 186 ? 0.582 0.675 26.176 1.00 68.50 186 LEU A C 1
ATOM 1395 O O . LEU A 1 186 ? 0.768 -0.352 26.825 1.00 68.50 186 LEU A O 1
ATOM 1399 N N . GLY A 1 187 ? 1.248 0.934 25.048 1.00 61.47 187 GLY A N 1
ATOM 1400 C CA . GLY A 1 187 ? 2.292 0.073 24.499 1.00 61.47 187 GLY A CA 1
ATOM 1401 C C . GLY A 1 187 ? 3.690 0.430 25.012 1.00 61.47 187 GLY A C 1
ATOM 1402 O O . GLY A 1 187 ? 4.059 1.596 25.121 1.00 61.47 187 GLY A O 1
ATOM 1403 N N . SER A 1 188 ? 4.529 -0.579 25.265 1.00 59.84 188 SER A N 1
ATOM 1404 C CA . SER A 1 188 ? 5.984 -0.362 25.307 1.00 59.84 188 SER A CA 1
ATOM 1405 C C . SER A 1 188 ? 6.468 0.165 23.945 1.00 59.84 188 SER A C 1
ATOM 1407 O O . SER A 1 188 ? 5.871 -0.190 22.928 1.00 59.84 188 SER A O 1
ATOM 1409 N N . LEU A 1 189 ? 7.560 0.942 23.896 1.00 60.00 189 LEU A N 1
ATOM 1410 C CA . LEU A 1 189 ? 8.204 1.437 22.658 1.00 60.00 189 LEU A CA 1
ATOM 1411 C C . LEU A 1 189 ? 8.844 0.313 21.795 1.00 60.00 189 LEU A C 1
ATOM 1413 O O . LEU A 1 189 ? 9.971 0.442 21.328 1.00 60.00 189 LEU A O 1
ATOM 1417 N N . SER A 1 190 ? 8.156 -0.815 21.616 1.00 62.41 190 SER A N 1
ATOM 1418 C CA . SER A 1 190 ? 8.594 -2.016 20.895 1.00 62.41 190 SER A CA 1
ATOM 1419 C C . SER A 1 190 ? 7.685 -2.300 19.683 1.00 62.41 190 SER A C 1
ATOM 1421 O O . SER A 1 190 ? 7.003 -1.400 19.206 1.00 62.41 190 SER A O 1
ATOM 1423 N N . SER A 1 191 ? 7.652 -3.542 19.178 1.00 64.69 191 SER A N 1
ATOM 1424 C CA . SER A 1 191 ? 6.841 -4.003 18.024 1.00 64.69 191 SER A CA 1
ATOM 1425 C C . SER A 1 191 ? 5.357 -3.575 18.024 1.00 64.69 191 SER A C 1
ATOM 1427 O O . SER A 1 191 ? 4.737 -3.438 16.967 1.00 64.69 191 SER A O 1
ATOM 1429 N N . THR A 1 192 ? 4.778 -3.302 19.196 1.00 76.94 192 THR A N 1
ATOM 1430 C CA . THR A 1 192 ? 3.406 -2.793 19.326 1.00 76.94 192 THR A CA 1
ATOM 1431 C C . THR A 1 192 ? 3.278 -1.340 18.852 1.00 76.94 192 THR A C 1
ATOM 1433 O O . THR A 1 192 ? 2.233 -0.957 18.336 1.00 76.94 192 THR A O 1
ATOM 1436 N N . PHE A 1 193 ? 4.338 -0.533 18.964 1.00 82.62 193 PHE A N 1
ATOM 1437 C CA . PHE A 1 193 ? 4.362 0.881 18.575 1.00 82.62 193 PHE A CA 1
ATOM 1438 C C . PHE A 1 193 ? 4.091 1.075 17.077 1.00 82.62 193 PHE A C 1
ATOM 1440 O O . PHE A 1 193 ? 3.211 1.853 16.704 1.00 82.62 193 PHE A O 1
ATOM 1447 N N . THR A 1 194 ? 4.800 0.343 16.210 1.00 85.00 194 THR A N 1
ATOM 1448 C CA . THR A 1 194 ? 4.596 0.440 14.754 1.00 85.00 194 THR A CA 1
ATOM 1449 C C . THR A 1 194 ? 3.241 -0.114 14.336 1.00 85.00 194 THR A C 1
ATOM 1451 O O . THR A 1 194 ? 2.588 0.459 13.465 1.00 85.00 194 THR A O 1
ATOM 1454 N N . THR A 1 195 ? 2.771 -1.167 15.011 1.00 86.44 195 THR A N 1
ATOM 1455 C CA . THR A 1 195 ? 1.430 -1.730 14.804 1.00 86.44 195 THR A CA 1
ATOM 1456 C C . THR A 1 195 ? 0.343 -0.701 15.118 1.00 86.44 195 THR A C 1
ATOM 1458 O O . THR A 1 195 ? -0.496 -0.434 14.261 1.00 86.44 195 THR A O 1
ATOM 1461 N N . ILE A 1 196 ? 0.410 -0.035 16.278 1.00 87.44 196 ILE A N 1
ATOM 1462 C CA . ILE A 1 196 ? -0.532 1.031 16.656 1.00 87.44 196 ILE A CA 1
ATOM 1463 C C . ILE A 1 196 ? -0.511 2.165 15.627 1.00 87.44 196 ILE A C 1
ATOM 1465 O O . ILE A 1 196 ? -1.568 2.604 15.176 1.00 87.44 196 ILE A O 1
ATOM 1469 N N . LEU A 1 197 ? 0.673 2.639 15.224 1.00 88.94 197 LEU A N 1
ATOM 1470 C CA . LEU A 1 197 ? 0.788 3.707 14.227 1.00 88.94 197 LEU A CA 1
ATOM 1471 C C . LEU A 1 197 ? 0.171 3.316 12.878 1.00 88.94 197 LEU A C 1
ATOM 1473 O O . LEU A 1 197 ? -0.482 4.148 12.246 1.00 88.94 197 LEU A O 1
ATOM 1477 N N . ARG A 1 198 ? 0.353 2.064 12.444 1.00 89.31 198 ARG A N 1
ATOM 1478 C CA . ARG A 1 198 ? -0.186 1.553 11.180 1.00 89.31 198 ARG A CA 1
ATOM 1479 C C . ARG A 1 198 ? -1.707 1.435 11.225 1.00 89.31 198 ARG A C 1
ATOM 1481 O O . ARG A 1 198 ? -2.378 1.971 10.345 1.00 89.31 198 ARG A O 1
ATOM 1488 N N . GLU A 1 199 ? -2.242 0.803 12.266 1.00 89.19 199 GLU A N 1
ATOM 1489 C CA . GLU A 1 199 ? -3.685 0.615 12.452 1.00 89.19 199 GLU A CA 1
ATOM 1490 C C . GLU A 1 199 ? -4.412 1.959 12.604 1.00 89.19 199 GLU A C 1
ATOM 1492 O O . GLU A 1 199 ? -5.414 2.223 11.932 1.00 89.19 199 GLU A O 1
ATOM 1497 N N . MET A 1 200 ? -3.870 2.865 13.424 1.00 88.50 200 MET A N 1
ATOM 1498 C CA . MET A 1 200 ? -4.447 4.198 13.605 1.00 88.50 200 MET A CA 1
ATOM 1499 C C . MET A 1 200 ? -4.303 5.062 12.351 1.00 88.50 200 MET A C 1
ATOM 1501 O O . MET A 1 200 ? -5.253 5.749 11.973 1.00 88.50 200 MET A O 1
ATOM 1505 N N . GLY A 1 201 ? -3.155 5.007 11.669 1.00 89.81 201 GLY A N 1
ATOM 1506 C CA . GLY A 1 201 ? -2.942 5.691 10.393 1.00 89.81 201 GLY A CA 1
ATOM 1507 C C . GLY A 1 201 ? -3.974 5.277 9.342 1.00 89.81 201 GLY A C 1
ATOM 1508 O O . GLY A 1 201 ? -4.608 6.145 8.739 1.00 89.81 201 GLY A O 1
ATOM 1509 N N . ALA A 1 202 ? -4.217 3.970 9.203 1.00 89.00 202 ALA A N 1
ATOM 1510 C CA . ALA A 1 202 ? -5.231 3.423 8.303 1.00 89.00 202 ALA A CA 1
ATOM 1511 C C . ALA A 1 202 ? -6.654 3.876 8.679 1.00 89.00 202 ALA A C 1
ATOM 1513 O O . ALA A 1 202 ? -7.451 4.212 7.799 1.00 89.00 202 ALA A O 1
ATOM 1514 N N . CYS A 1 203 ? -6.976 3.960 9.975 1.00 89.44 203 CYS A N 1
ATOM 1515 C CA . CYS A 1 203 ? -8.268 4.479 10.433 1.00 89.44 203 CYS A CA 1
ATOM 1516 C C . CYS A 1 203 ? -8.485 5.942 10.033 1.00 89.44 203 CYS A C 1
ATOM 1518 O O . CYS A 1 203 ? -9.552 6.283 9.519 1.00 89.44 203 CYS A O 1
ATOM 1520 N N . TYR A 1 204 ? -7.484 6.806 10.229 1.00 89.56 204 TYR A N 1
ATOM 1521 C CA . TYR A 1 204 ? -7.589 8.218 9.848 1.00 89.56 204 TYR A CA 1
ATOM 1522 C C . TYR A 1 204 ? -7.614 8.416 8.327 1.00 89.56 204 TYR A C 1
ATOM 1524 O O . TYR A 1 204 ? -8.305 9.312 7.839 1.00 89.56 204 TYR A O 1
ATOM 1532 N N . GLU A 1 205 ? -6.916 7.573 7.563 1.00 88.88 205 GLU A N 1
ATOM 1533 C CA . GLU A 1 205 ? -6.980 7.575 6.096 1.00 88.88 205 GLU A CA 1
ATOM 1534 C C . GLU A 1 205 ? -8.369 7.157 5.582 1.00 88.88 205 GLU A C 1
ATOM 1536 O O . GLU A 1 205 ? -8.933 7.802 4.688 1.00 88.88 205 GLU A O 1
ATOM 1541 N N . ALA A 1 206 ? -8.961 6.120 6.181 1.00 87.38 206 ALA A N 1
ATOM 1542 C CA . ALA A 1 206 ? -10.320 5.690 5.874 1.00 87.38 206 ALA A CA 1
ATOM 1543 C C . ALA A 1 206 ? -11.346 6.775 6.241 1.00 87.38 206 ALA A C 1
ATOM 1545 O O . ALA A 1 206 ? -12.201 7.115 5.420 1.00 87.38 206 ALA A O 1
ATOM 1546 N N . GLU A 1 207 ? -11.224 7.383 7.427 1.00 88.19 207 GLU A N 1
ATOM 1547 C CA . GLU A 1 207 ? -12.063 8.508 7.854 1.00 88.19 207 GLU A CA 1
ATOM 1548 C C . GLU A 1 207 ? -11.984 9.676 6.861 1.00 88.19 207 GLU A C 1
ATOM 1550 O O . GLU A 1 207 ? -13.013 10.200 6.422 1.00 88.19 207 GLU A O 1
ATOM 1555 N N . LEU A 1 208 ? -10.772 10.059 6.454 1.00 88.19 208 LEU A N 1
ATOM 1556 C CA . LEU A 1 208 ? -10.559 11.099 5.454 1.00 88.19 208 LEU A CA 1
ATOM 1557 C C . LEU A 1 208 ? -11.248 10.748 4.131 1.00 88.19 208 LEU A C 1
ATOM 1559 O O . LEU A 1 208 ? -11.950 11.582 3.558 1.00 88.19 208 LEU A O 1
ATOM 1563 N N . THR A 1 209 ? -11.079 9.517 3.651 1.00 84.75 209 THR A N 1
ATOM 1564 C CA . THR A 1 209 ? -11.662 9.057 2.384 1.00 84.75 209 THR A CA 1
ATOM 1565 C C . THR A 1 209 ? -13.185 9.091 2.407 1.00 84.75 209 THR A C 1
ATOM 1567 O O . THR A 1 209 ? -13.791 9.579 1.446 1.00 84.75 209 THR A O 1
ATOM 1570 N N . LEU A 1 210 ? -13.792 8.636 3.505 1.00 83.38 210 LEU A N 1
ATOM 1571 C CA . LEU A 1 210 ? -15.236 8.664 3.715 1.00 83.38 210 LEU A CA 1
ATOM 1572 C C . LEU A 1 210 ? -15.766 10.099 3.738 1.00 83.38 210 LEU A C 1
ATOM 1574 O O . LEU A 1 210 ? -16.695 10.423 2.996 1.00 83.38 210 LEU A O 1
ATOM 1578 N N . ARG A 1 211 ? -15.134 10.988 4.515 1.00 84.88 211 ARG A N 1
ATOM 1579 C CA . ARG A 1 211 ? -15.543 12.398 4.608 1.00 84.88 211 ARG A CA 1
ATOM 1580 C C . ARG A 1 211 ? -15.339 13.162 3.294 1.00 84.88 211 ARG A C 1
ATOM 1582 O O . ARG A 1 211 ? -16.147 14.027 2.969 1.00 84.88 211 ARG A O 1
ATOM 1589 N N . LEU A 1 212 ? -14.317 12.825 2.502 1.00 79.88 212 LEU A N 1
ATOM 1590 C CA . LEU A 1 212 ? -14.098 13.404 1.167 1.00 79.88 212 LEU A CA 1
ATOM 1591 C C . LEU A 1 212 ? -15.180 13.008 0.152 1.00 79.88 212 LEU A C 1
ATOM 1593 O O . LEU A 1 212 ? -15.424 13.757 -0.794 1.00 79.88 212 LEU A O 1
ATOM 1597 N N . GLY A 1 213 ? -15.790 11.830 0.309 1.00 71.56 213 GLY A N 1
ATOM 1598 C CA . GLY A 1 213 ? -16.844 11.328 -0.576 1.00 71.56 213 GLY A CA 1
ATOM 1599 C C . GLY A 1 213 ? -18.262 11.751 -0.179 1.00 71.56 213 GLY A C 1
ATOM 1600 O O . GLY A 1 213 ? -19.198 11.516 -0.944 1.00 71.56 213 GLY A O 1
ATOM 1601 N N . ALA A 1 214 ? -18.446 12.345 1.001 1.00 65.00 214 ALA A N 1
ATOM 1602 C CA . ALA A 1 214 ? -19.751 12.514 1.628 1.00 65.00 214 ALA A CA 1
ATOM 1603 C C . ALA A 1 214 ? -20.462 13.828 1.284 1.00 65.00 214 ALA A C 1
ATOM 1605 O O . ALA A 1 214 ? -19.866 14.904 1.281 1.00 65.00 214 ALA A O 1
ATOM 1606 N N . ARG A 1 215 ? -21.783 13.744 1.080 1.00 63.09 215 ARG A N 1
ATOM 1607 C CA . ARG A 1 215 ? -22.724 14.875 1.105 1.00 63.09 215 ARG A CA 1
ATOM 1608 C C . ARG A 1 215 ? -24.027 14.414 1.779 1.00 63.09 215 ARG A C 1
ATOM 1610 O O . ARG A 1 215 ? -24.542 13.361 1.413 1.00 63.09 215 ARG A O 1
ATOM 1617 N N . GLY A 1 216 ? -24.548 15.188 2.736 1.00 62.59 216 GLY A N 1
ATOM 1618 C CA . GLY A 1 216 ? -25.849 14.955 3.393 1.00 62.59 216 GLY A CA 1
ATOM 1619 C C . GLY A 1 216 ? -25.798 14.330 4.801 1.00 62.59 216 GLY A C 1
ATOM 1620 O O . GLY A 1 216 ? -24.877 13.593 5.140 1.00 62.59 216 GLY A O 1
ATOM 1621 N N . ALA A 1 217 ? -26.819 14.614 5.621 1.00 61.84 217 ALA A N 1
ATOM 1622 C CA . ALA A 1 217 ? -26.861 14.272 7.053 1.00 61.84 217 ALA A CA 1
ATOM 1623 C C . ALA A 1 217 ? -27.015 12.765 7.349 1.00 61.84 217 ALA A C 1
ATOM 1625 O O . ALA A 1 217 ? -26.371 12.249 8.260 1.00 61.84 217 ALA A O 1
ATOM 1626 N N . ALA A 1 218 ? -27.814 12.035 6.560 1.00 61.72 218 ALA A N 1
ATOM 1627 C CA . ALA A 1 218 ? -27.958 10.580 6.707 1.00 61.72 218 ALA A CA 1
ATOM 1628 C C . ALA A 1 218 ? -26.635 9.837 6.439 1.00 61.72 218 ALA A C 1
ATOM 1630 O O . ALA A 1 218 ? -26.340 8.818 7.059 1.00 61.72 218 ALA A O 1
ATOM 1631 N N . ARG A 1 219 ? -25.804 10.393 5.549 1.00 72.50 219 ARG A N 1
ATOM 1632 C CA . ARG A 1 219 ? -24.479 9.863 5.230 1.00 72.50 219 ARG A CA 1
ATOM 1633 C C . ARG A 1 219 ? -23.473 10.130 6.350 1.00 72.50 219 ARG A C 1
ATOM 1635 O O . ARG A 1 219 ? -22.658 9.261 6.624 1.00 72.50 219 ARG A O 1
ATOM 1642 N N . GLU A 1 220 ? -23.577 11.264 7.044 1.00 76.69 220 GLU A N 1
ATOM 1643 C CA . GLU A 1 220 ? -22.705 11.584 8.186 1.00 76.69 220 GLU A CA 1
ATOM 1644 C C . GLU A 1 220 ? -22.886 10.593 9.345 1.00 76.69 220 GLU A C 1
ATOM 1646 O O . GLU A 1 220 ? -21.897 10.118 9.892 1.00 76.69 220 GLU A O 1
ATOM 1651 N N . ARG A 1 221 ? -24.127 10.199 9.680 1.00 78.06 221 ARG A N 1
ATOM 1652 C CA . ARG A 1 221 ? -24.375 9.201 10.743 1.00 78.06 221 ARG A CA 1
ATOM 1653 C C . ARG A 1 221 ? -23.702 7.860 10.436 1.00 78.06 221 ARG A C 1
ATOM 1655 O O . ARG A 1 221 ? -23.056 7.294 11.313 1.00 78.06 221 ARG A O 1
ATOM 1662 N N . ARG A 1 222 ? -23.805 7.392 9.187 1.00 78.56 222 ARG A N 1
ATOM 1663 C CA . ARG A 1 222 ? -23.143 6.161 8.726 1.00 78.56 222 ARG A CA 1
ATOM 1664 C C . ARG A 1 222 ? -21.623 6.280 8.762 1.00 78.56 222 ARG A C 1
ATOM 1666 O O . ARG A 1 222 ? -20.964 5.359 9.220 1.00 78.56 222 ARG A O 1
ATOM 1673 N N . ILE A 1 223 ? -21.070 7.422 8.352 1.00 81.75 223 ILE A N 1
ATOM 1674 C CA . ILE A 1 223 ? -19.623 7.672 8.430 1.00 81.75 223 ILE A CA 1
ATOM 1675 C C . ILE A 1 223 ? -19.150 7.636 9.880 1.00 81.75 22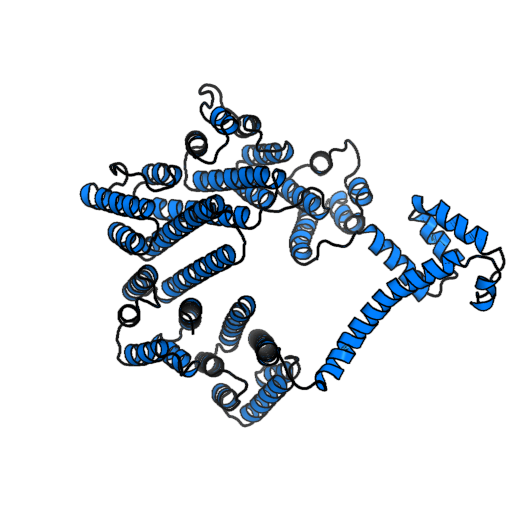3 ILE A C 1
ATOM 1677 O O . ILE A 1 223 ? -18.144 6.996 10.158 1.00 81.75 223 ILE A O 1
ATOM 1681 N N . CYS A 1 224 ? -19.881 8.249 10.815 1.00 84.75 224 CYS A N 1
ATOM 1682 C CA . CYS A 1 224 ? -19.544 8.168 12.235 1.00 84.75 224 CYS A CA 1
ATOM 1683 C C . CYS A 1 224 ? -19.560 6.722 12.748 1.00 84.75 224 CYS A C 1
ATOM 1685 O O . CYS A 1 224 ? -18.642 6.335 13.465 1.00 84.75 224 CYS A O 1
ATOM 1687 N N . ALA A 1 225 ? -20.553 5.915 12.356 1.00 86.12 225 ALA A N 1
ATOM 1688 C CA . ALA A 1 225 ? -20.599 4.495 12.703 1.00 86.12 225 ALA A CA 1
ATOM 1689 C C . ALA A 1 225 ? -19.420 3.716 12.087 1.00 86.12 225 ALA A C 1
ATOM 1691 O O . ALA A 1 225 ? -18.740 2.978 12.795 1.00 86.12 225 ALA A O 1
ATOM 1692 N N . ALA A 1 226 ? -19.119 3.931 10.801 1.00 86.88 226 ALA A N 1
ATOM 1693 C CA . ALA A 1 226 ? -18.002 3.293 10.104 1.00 86.88 226 ALA A CA 1
ATOM 1694 C C . ALA A 1 226 ? -16.654 3.630 10.758 1.00 86.88 226 ALA A C 1
ATOM 1696 O O . ALA A 1 226 ? -15.849 2.743 11.033 1.00 86.88 226 ALA A O 1
ATOM 1697 N N . VAL A 1 227 ? -16.416 4.914 11.040 1.00 88.50 227 VAL A N 1
ATOM 1698 C CA . VAL A 1 227 ? -15.192 5.402 11.688 1.00 88.50 227 VAL A CA 1
ATOM 1699 C C . VAL A 1 227 ? -15.072 4.844 13.103 1.00 88.50 227 VAL A C 1
ATOM 1701 O O . VAL A 1 227 ? -13.991 4.396 13.479 1.00 88.50 227 VAL A O 1
ATOM 1704 N N . PHE A 1 228 ? -16.170 4.816 13.865 1.00 89.81 228 PHE A N 1
ATOM 1705 C CA . PHE A 1 228 ? -16.191 4.230 15.202 1.00 89.81 228 PHE A CA 1
ATOM 1706 C C . PHE A 1 228 ? -15.785 2.754 15.170 1.00 89.81 228 PHE A C 1
ATOM 1708 O O . PHE A 1 228 ? -14.869 2.366 15.888 1.00 89.81 228 PHE A O 1
ATOM 1715 N N . VAL A 1 229 ? -16.417 1.943 14.313 1.00 89.75 229 VAL A N 1
ATOM 1716 C CA . VAL A 1 229 ? -16.127 0.503 14.224 1.00 89.75 229 VAL A CA 1
ATOM 1717 C C . VAL A 1 229 ? -14.698 0.260 13.749 1.00 89.75 229 VAL A C 1
ATOM 1719 O O . VAL A 1 229 ? -14.016 -0.586 14.317 1.00 89.75 229 VAL A O 1
ATOM 1722 N N . ARG A 1 230 ? -14.201 1.036 12.774 1.00 91.00 230 ARG A N 1
ATOM 1723 C CA . ARG A 1 230 ? -12.807 0.940 12.310 1.00 91.00 230 ARG A CA 1
ATOM 1724 C C . ARG A 1 230 ? -11.812 1.216 13.432 1.00 91.00 230 ARG A C 1
ATOM 1726 O O . ARG A 1 230 ? -10.915 0.405 13.646 1.00 91.00 230 ARG A O 1
ATOM 1733 N N . LYS A 1 231 ? -11.987 2.323 14.164 1.00 90.38 231 LYS A N 1
ATOM 1734 C CA . LYS A 1 231 ? -11.116 2.664 15.299 1.00 90.38 231 LYS A CA 1
ATOM 1735 C C . LYS A 1 231 ? -11.227 1.618 16.407 1.00 90.38 231 LYS A C 1
ATOM 1737 O O . LYS A 1 231 ? -10.207 1.211 16.945 1.00 90.38 231 LYS A O 1
ATOM 1742 N N . PHE A 1 232 ? -12.431 1.131 16.705 1.00 90.38 232 PHE A N 1
ATOM 1743 C CA . PHE A 1 232 ? -12.624 0.055 17.675 1.00 90.38 232 PHE A CA 1
ATOM 1744 C C . PHE A 1 232 ? -11.855 -1.211 17.264 1.00 90.38 232 PHE A C 1
ATOM 1746 O O . PHE A 1 232 ? -11.077 -1.730 18.060 1.00 90.38 232 PHE A O 1
ATOM 1753 N N . ALA A 1 233 ? -12.026 -1.679 16.024 1.00 89.81 233 ALA A N 1
ATOM 1754 C CA . ALA A 1 233 ? -11.359 -2.871 15.498 1.00 89.81 233 ALA A CA 1
ATOM 1755 C C . ALA A 1 233 ? -9.830 -2.737 15.538 1.00 89.81 233 ALA A C 1
ATOM 1757 O O . ALA A 1 233 ? -9.137 -3.629 16.016 1.00 89.81 233 ALA A O 1
ATOM 1758 N N . ALA A 1 234 ? -9.309 -1.587 15.103 1.00 88.00 234 ALA A N 1
ATOM 1759 C CA . ALA A 1 234 ? -7.884 -1.272 15.145 1.00 88.00 234 ALA A CA 1
ATOM 1760 C C . ALA A 1 234 ? -7.310 -1.359 16.566 1.00 88.00 234 ALA A C 1
ATOM 1762 O O . ALA A 1 234 ? -6.276 -1.988 16.788 1.00 88.00 234 ALA A O 1
ATOM 1763 N N . LEU A 1 235 ? -7.992 -0.764 17.546 1.00 87.19 235 LEU A N 1
ATOM 1764 C CA . LEU A 1 235 ? -7.553 -0.786 18.942 1.00 87.19 235 LEU A CA 1
ATOM 1765 C C . LEU A 1 235 ? -7.653 -2.185 19.552 1.00 87.19 235 LEU A C 1
ATOM 1767 O O . LEU A 1 235 ? -6.765 -2.595 20.298 1.00 87.19 235 LEU A O 1
ATOM 1771 N N . PHE A 1 236 ? -8.693 -2.934 19.188 1.00 86.94 236 PHE A N 1
ATOM 1772 C CA . PHE A 1 236 ? -8.869 -4.318 19.608 1.00 86.94 236 PHE A CA 1
ATOM 1773 C C . PHE A 1 236 ? -7.738 -5.211 19.077 1.00 86.94 236 PHE A C 1
ATOM 1775 O O . PHE A 1 236 ? -7.129 -5.942 19.855 1.00 86.94 236 PHE A O 1
ATOM 1782 N N . ARG A 1 237 ? -7.358 -5.066 17.798 1.00 85.94 237 ARG A N 1
ATOM 1783 C CA . ARG A 1 237 ? -6.180 -5.734 17.209 1.00 85.94 237 ARG A CA 1
ATOM 1784 C C . ARG A 1 237 ? -4.865 -5.334 17.861 1.00 85.94 237 ARG A C 1
ATOM 1786 O O . ARG A 1 237 ? -3.957 -6.153 17.967 1.00 85.94 237 ARG A O 1
ATOM 1793 N N . CYS A 1 238 ? -4.767 -4.097 18.345 1.00 83.94 238 CYS A N 1
ATOM 1794 C CA . CYS A 1 238 ? -3.622 -3.642 19.133 1.00 83.94 238 CYS A CA 1
ATOM 1795 C C . CYS A 1 238 ? -3.590 -4.232 20.558 1.00 83.94 238 CYS A C 1
ATOM 1797 O O . CYS A 1 238 ? -2.685 -3.903 21.324 1.00 83.94 238 CYS A O 1
ATOM 1799 N N . GLY A 1 239 ? -4.554 -5.081 20.932 1.00 82.25 239 GLY A N 1
ATOM 1800 C CA . GLY A 1 239 ? -4.635 -5.708 22.251 1.00 82.25 239 GLY A CA 1
ATOM 1801 C C . GLY A 1 239 ? -5.159 -4.778 23.346 1.00 82.25 239 GLY A C 1
ATOM 1802 O O . GLY A 1 239 ? -4.987 -5.069 24.530 1.00 82.25 239 GLY A O 1
ATOM 1803 N N . VAL A 1 240 ? -5.782 -3.652 22.981 1.00 83.00 240 VAL A N 1
ATOM 1804 C CA . VAL A 1 240 ? -6.376 -2.733 23.956 1.00 83.00 240 VAL A CA 1
ATOM 1805 C C . VAL A 1 240 ? -7.647 -3.375 24.537 1.00 83.00 240 VAL A C 1
ATOM 1807 O O . VAL A 1 240 ? -8.508 -3.814 23.773 1.00 83.00 240 VAL A O 1
ATOM 1810 N N . PRO A 1 241 ? -7.817 -3.436 25.873 1.00 83.56 241 PRO A N 1
ATOM 1811 C CA . PRO A 1 241 ? -9.029 -3.985 26.478 1.00 83.56 241 PRO A CA 1
ATOM 1812 C C . PRO A 1 241 ? -10.286 -3.220 26.047 1.00 83.56 241 PRO A C 1
ATOM 1814 O O . PRO A 1 241 ? -10.278 -1.992 26.006 1.00 83.56 241 PRO A O 1
ATOM 1817 N N . VAL A 1 242 ? -11.394 -3.927 25.800 1.00 83.75 242 VAL A N 1
ATOM 1818 C CA . VAL A 1 242 ? -12.656 -3.347 25.290 1.00 83.75 242 VAL A CA 1
ATOM 1819 C C . VAL A 1 242 ? -13.138 -2.143 26.104 1.00 83.75 242 VAL A C 1
ATOM 1821 O O . VAL A 1 242 ? -13.514 -1.129 25.526 1.00 83.75 242 VAL A O 1
ATOM 1824 N N . ILE A 1 243 ? -13.094 -2.216 27.436 1.00 81.00 243 ILE A N 1
ATOM 1825 C CA . ILE A 1 243 ? -13.511 -1.107 28.312 1.00 81.00 243 ILE A CA 1
ATOM 1826 C C . ILE A 1 243 ? -12.659 0.138 28.046 1.00 81.00 243 ILE A C 1
ATOM 1828 O O . ILE A 1 243 ? -13.199 1.222 27.837 1.00 81.00 243 ILE A O 1
ATOM 1832 N N . THR A 1 244 ? -11.340 -0.038 27.957 1.00 82.94 244 THR A N 1
ATOM 1833 C CA . THR A 1 244 ? -10.408 1.037 27.616 1.00 82.94 244 THR A CA 1
ATOM 1834 C C . THR A 1 244 ? -10.698 1.585 26.221 1.00 82.94 244 THR A C 1
ATOM 1836 O O . THR A 1 244 ? -10.737 2.795 26.051 1.00 82.94 244 THR A O 1
ATOM 1839 N N . ILE A 1 245 ? -10.988 0.737 25.226 1.00 86.00 245 ILE A N 1
ATOM 1840 C CA . ILE A 1 245 ? -11.383 1.195 23.882 1.00 86.00 245 ILE A CA 1
ATOM 1841 C C . ILE A 1 245 ? -12.607 2.115 23.951 1.00 86.00 245 ILE A C 1
ATOM 1843 O O . ILE A 1 245 ? -12.605 3.182 23.341 1.00 86.00 245 ILE A O 1
ATOM 1847 N N . LEU A 1 246 ? -13.646 1.728 24.694 1.00 85.12 246 LEU A N 1
ATOM 1848 C CA . LEU A 1 246 ? -14.874 2.519 24.813 1.00 85.12 246 LEU A CA 1
ATOM 1849 C C . LEU A 1 246 ? -14.606 3.887 25.458 1.00 85.12 246 LEU A C 1
ATOM 1851 O O . LEU A 1 246 ? -15.089 4.899 24.950 1.00 85.12 246 LEU A O 1
ATOM 1855 N N . GLU A 1 247 ? -13.802 3.932 26.521 1.00 80.44 247 GLU A N 1
ATOM 1856 C CA . GLU A 1 247 ? -13.392 5.178 27.186 1.00 80.44 247 GLU A CA 1
ATOM 1857 C C . GLU A 1 247 ? -12.583 6.087 26.251 1.00 80.44 247 GLU A C 1
ATOM 1859 O O . GLU A 1 247 ? -12.845 7.289 26.152 1.00 80.44 247 GLU A O 1
ATOM 1864 N N . LEU A 1 248 ? -11.631 5.501 25.524 1.00 83.62 248 LEU A N 1
ATOM 1865 C CA . LEU A 1 248 ? -10.785 6.196 24.562 1.00 83.62 248 LEU A CA 1
ATOM 1866 C C . LEU A 1 248 ? -11.606 6.802 23.413 1.00 83.62 248 LEU A C 1
ATOM 1868 O O . LEU A 1 248 ? -11.431 7.972 23.071 1.00 83.62 248 LEU A O 1
ATOM 1872 N N . LEU A 1 249 ? -12.540 6.034 22.845 1.00 85.25 249 LEU A N 1
ATOM 1873 C CA . LEU A 1 249 ? -13.425 6.508 21.778 1.00 85.25 249 LEU A CA 1
ATOM 1874 C C . LEU A 1 249 ? -14.433 7.551 22.282 1.00 85.25 249 LEU A C 1
ATOM 1876 O O . LEU A 1 249 ? -14.761 8.479 21.545 1.00 85.25 249 LEU A O 1
ATOM 1880 N N . ALA A 1 250 ? -14.897 7.463 23.533 1.00 80.62 250 ALA A N 1
ATOM 1881 C CA . ALA A 1 250 ? -15.753 8.490 24.137 1.00 80.62 250 ALA A CA 1
ATOM 1882 C C . ALA A 1 250 ? -15.047 9.855 24.242 1.00 80.62 250 ALA A C 1
ATOM 1884 O O . ALA A 1 250 ? -15.687 10.909 24.141 1.00 80.62 250 ALA A O 1
ATOM 1885 N N . GLY A 1 251 ? -13.727 9.829 24.445 1.00 75.94 251 GLY A N 1
ATOM 1886 C CA . GLY A 1 251 ? -12.875 11.006 24.588 1.00 75.94 251 GLY A CA 1
ATOM 1887 C C . GLY A 1 251 ? -12.577 11.762 23.290 1.00 75.94 251 GLY A C 1
ATOM 1888 O O . GLY A 1 251 ? -11.974 12.829 23.359 1.00 75.94 251 GLY A O 1
ATOM 1889 N N . GLU A 1 252 ? -12.984 11.265 22.118 1.00 77.88 252 GLU A N 1
ATOM 1890 C CA . GLU A 1 252 ? -12.728 11.966 20.857 1.00 77.88 252 GLU A CA 1
ATOM 1891 C C . GLU A 1 252 ? -13.594 13.232 20.691 1.00 77.88 252 GLU A C 1
ATOM 1893 O O . GLU A 1 252 ? -14.801 13.255 20.971 1.00 77.88 252 GLU A O 1
ATOM 1898 N N . ASP A 1 253 ? -12.968 14.293 20.170 1.00 66.00 253 ASP A N 1
ATOM 1899 C CA . ASP A 1 253 ? -13.582 15.615 19.964 1.00 66.00 253 ASP A CA 1
ATOM 1900 C C . ASP A 1 253 ? -14.786 15.569 19.006 1.00 66.00 253 ASP A C 1
ATOM 1902 O O . ASP A 1 253 ? -15.759 16.307 19.163 1.00 66.00 253 ASP A O 1
ATOM 1906 N N . ASP A 1 254 ? -14.738 14.667 18.026 1.00 66.81 254 ASP A N 1
ATOM 1907 C CA . ASP A 1 254 ? -15.700 14.581 16.926 1.00 66.81 254 ASP A CA 1
ATOM 1908 C C . ASP A 1 254 ? -16.917 13.683 17.237 1.00 66.81 254 ASP A C 1
ATOM 1910 O O . ASP A 1 254 ? -17.784 13.477 16.383 1.00 66.81 254 ASP A O 1
ATOM 1914 N N . VAL A 1 255 ? -17.005 13.165 18.467 1.00 73.81 255 VAL A N 1
ATOM 1915 C CA . VAL A 1 255 ? -18.087 12.286 18.924 1.00 73.81 255 VAL A CA 1
ATOM 1916 C C . VAL A 1 255 ? -19.240 13.099 19.515 1.00 73.81 255 VAL A C 1
ATOM 1918 O O . VAL A 1 255 ? -19.049 14.041 20.291 1.00 73.81 255 VAL A O 1
ATOM 1921 N N . SER A 1 256 ? -20.475 12.733 19.155 1.00 76.69 256 SER A N 1
ATOM 1922 C CA . SER A 1 256 ? -21.663 13.427 19.663 1.00 76.69 256 SER A CA 1
ATOM 1923 C C . SER A 1 256 ? -21.807 13.264 21.189 1.00 76.69 256 SER A C 1
ATOM 1925 O O . SER A 1 256 ? -21.469 12.201 21.716 1.00 76.69 256 SER A O 1
ATOM 1927 N N . PRO A 1 257 ? -22.358 14.258 21.917 1.00 77.62 257 PRO A N 1
ATOM 1928 C CA . PRO A 1 257 ? -22.520 14.186 23.373 1.00 77.62 257 PRO A CA 1
ATOM 1929 C C . PRO A 1 257 ? -23.286 12.944 23.840 1.00 77.62 257 PRO A C 1
ATOM 1931 O O . PRO A 1 257 ? -22.909 12.329 24.830 1.00 77.62 257 PRO A O 1
ATOM 1934 N N . ARG A 1 258 ? -24.305 12.532 23.075 1.00 76.19 258 ARG A N 1
ATOM 1935 C CA . ARG A 1 258 ? -25.101 11.326 23.334 1.00 76.19 258 ARG A CA 1
ATOM 1936 C C . ARG A 1 258 ? -24.267 10.046 23.265 1.00 76.19 258 ARG A C 1
ATOM 1938 O O . ARG A 1 258 ? -24.418 9.168 24.104 1.00 76.19 258 ARG A O 1
ATOM 1945 N N . VAL A 1 259 ? -23.388 9.940 22.268 1.00 80.12 259 VAL A N 1
ATOM 1946 C CA . VAL A 1 259 ? -22.484 8.788 22.130 1.00 80.12 259 VAL A CA 1
ATOM 1947 C C . VAL A 1 259 ? -21.450 8.804 23.253 1.00 80.12 259 VAL A C 1
ATOM 1949 O O . VAL A 1 259 ? -21.213 7.775 23.870 1.00 80.12 259 VAL A O 1
ATOM 1952 N N . ARG A 1 260 ? -20.894 9.976 23.577 1.00 82.50 260 ARG A N 1
ATOM 1953 C CA . ARG A 1 260 ? -19.955 10.135 24.693 1.00 82.50 260 ARG A CA 1
ATOM 1954 C C . ARG A 1 260 ? -20.568 9.696 26.021 1.00 82.50 260 ARG A C 1
ATOM 1956 O O . ARG A 1 260 ? -19.950 8.923 26.738 1.00 82.50 260 ARG A O 1
ATOM 1963 N N . GLU A 1 261 ? -21.785 10.136 26.327 1.00 78.06 261 GLU A N 1
ATOM 1964 C CA . GLU A 1 261 ? -22.504 9.740 27.543 1.00 78.06 261 GLU A CA 1
ATOM 1965 C C . GLU A 1 261 ? -22.791 8.232 27.582 1.00 78.06 261 GLU A C 1
ATOM 1967 O O . GLU A 1 261 ? -22.581 7.597 28.613 1.00 78.06 261 GLU A O 1
ATOM 1972 N N . ALA A 1 262 ? -23.191 7.642 26.449 1.00 77.56 262 ALA A N 1
ATOM 1973 C CA . ALA A 1 262 ? -23.429 6.204 26.344 1.00 77.56 262 ALA A CA 1
ATOM 1974 C C . ALA A 1 262 ? -22.167 5.358 26.607 1.00 77.56 262 ALA A C 1
ATOM 1976 O O . ALA A 1 262 ? -22.282 4.241 27.108 1.00 77.56 262 ALA A O 1
ATOM 1977 N N . LEU A 1 263 ? -20.983 5.888 26.282 1.00 76.31 263 LEU A N 1
ATOM 1978 C CA . LEU A 1 263 ? -19.696 5.197 26.406 1.00 76.31 263 LEU A CA 1
ATOM 1979 C C . LEU A 1 263 ? -18.938 5.511 27.711 1.00 76.31 263 LEU A C 1
ATOM 1981 O O . LEU A 1 263 ? -18.118 4.708 28.137 1.00 76.31 263 LEU A O 1
ATOM 1985 N N . ALA A 1 264 ? -19.199 6.651 28.363 1.00 67.69 264 ALA A N 1
ATOM 1986 C CA . ALA A 1 264 ? -18.390 7.172 29.476 1.00 67.69 264 ALA A CA 1
ATOM 1987 C C . ALA A 1 264 ? -18.513 6.407 30.809 1.00 67.69 264 ALA A C 1
ATOM 1989 O O . ALA A 1 264 ? -17.749 6.673 31.736 1.00 67.69 264 ALA A O 1
ATOM 1990 N N . ARG A 1 265 ? -19.491 5.507 30.955 1.00 64.31 265 ARG A N 1
ATOM 1991 C CA . ARG A 1 265 ? -19.687 4.698 32.170 1.00 64.31 265 ARG A CA 1
ATOM 1992 C C . ARG A 1 265 ? -20.201 3.304 31.808 1.00 64.31 265 ARG A C 1
ATOM 1994 O O . ARG A 1 265 ? -21.400 3.051 31.972 1.00 64.31 265 ARG A O 1
ATOM 2001 N N . PRO A 1 266 ? -19.344 2.388 31.324 1.00 60.53 266 PRO A N 1
ATOM 2002 C CA . PRO A 1 266 ? -19.722 0.984 31.311 1.00 60.53 266 PRO A CA 1
ATOM 2003 C C . PRO A 1 266 ? -20.002 0.600 32.774 1.00 60.53 266 PRO A C 1
ATOM 2005 O O . PRO A 1 266 ? -19.144 0.824 33.630 1.00 60.53 266 PRO A O 1
ATOM 2008 N N . PRO A 1 267 ? -21.210 0.132 33.129 1.00 56.97 267 PRO A N 1
ATOM 2009 C CA . PRO A 1 267 ? -21.477 -0.220 34.515 1.00 56.97 267 PRO A CA 1
ATOM 2010 C C . PRO A 1 267 ? -20.519 -1.359 34.899 1.00 56.97 267 PRO A C 1
ATOM 2012 O O . PRO A 1 267 ? -20.310 -2.274 34.114 1.00 56.97 267 PRO A O 1
ATOM 2015 N N . ALA A 1 268 ? -19.874 -1.294 36.060 1.00 52.94 268 ALA A N 1
ATOM 2016 C CA . ALA A 1 268 ? -18.707 -2.138 36.339 1.00 52.94 268 ALA A CA 1
ATOM 2017 C C . ALA A 1 268 ? -19.041 -3.578 36.787 1.00 52.94 268 ALA A C 1
ATOM 2019 O O . ALA A 1 268 ? -18.152 -4.422 36.834 1.00 52.94 268 ALA A O 1
ATOM 2020 N N . ASP A 1 269 ? -20.308 -3.900 37.078 1.00 51.25 269 ASP A N 1
ATOM 2021 C CA . ASP A 1 269 ? -20.575 -4.997 38.026 1.00 51.25 269 ASP A CA 1
ATOM 2022 C C . ASP A 1 269 ? -21.148 -6.306 37.453 1.00 51.25 269 ASP A C 1
ATOM 2024 O O . ASP A 1 269 ? -21.340 -7.258 38.209 1.00 51.25 269 ASP A O 1
ATOM 2028 N N . ARG A 1 270 ? -21.448 -6.425 36.151 1.00 51.12 270 ARG A N 1
ATOM 2029 C CA . ARG A 1 270 ? -22.031 -7.661 35.574 1.00 51.12 270 ARG A CA 1
ATOM 2030 C C . ARG A 1 270 ? -21.630 -7.810 34.114 1.00 51.12 270 ARG A C 1
ATOM 2032 O O . ARG A 1 270 ? -21.909 -6.896 33.367 1.00 51.12 270 ARG A O 1
ATOM 2039 N N . GLY A 1 271 ? -21.005 -8.916 33.704 1.00 58.44 271 GLY A N 1
ATOM 2040 C CA . GLY A 1 271 ? -20.540 -9.142 32.324 1.00 58.44 271 GLY A CA 1
ATOM 2041 C C . GLY A 1 271 ? -21.520 -8.648 31.249 1.00 58.44 271 GLY A C 1
ATOM 2042 O O . GLY A 1 271 ? -22.550 -9.277 31.009 1.00 58.44 271 GLY A O 1
ATOM 2043 N N . TYR A 1 272 ? -21.203 -7.502 30.643 1.00 67.38 272 TYR A N 1
ATOM 2044 C CA . TYR A 1 272 ? -22.008 -6.873 29.599 1.00 67.38 272 TYR A CA 1
ATOM 2045 C C . TYR A 1 272 ? -21.634 -7.456 28.247 1.00 67.38 272 TYR A C 1
ATOM 2047 O O . TYR A 1 272 ? -20.451 -7.666 27.978 1.00 67.38 272 TYR A O 1
ATOM 2055 N N . ARG A 1 273 ? -22.636 -7.646 27.385 1.00 75.25 273 ARG A N 1
ATOM 2056 C CA . ARG A 1 273 ? -22.388 -7.829 25.956 1.00 75.25 273 ARG A CA 1
ATOM 2057 C C . ARG A 1 273 ? -22.016 -6.486 25.350 1.00 75.25 273 ARG A C 1
ATOM 2059 O O . ARG A 1 273 ? -22.644 -5.467 25.663 1.00 75.25 273 ARG A O 1
ATOM 2066 N N . LEU A 1 274 ? -21.018 -6.469 24.471 1.00 82.31 274 LEU A N 1
ATOM 2067 C CA . LEU A 1 274 ? -20.608 -5.251 23.768 1.00 82.31 274 LEU A CA 1
ATOM 2068 C C . LEU A 1 274 ? -21.794 -4.630 23.013 1.00 82.31 274 LEU A C 1
ATOM 2070 O O . LEU A 1 274 ? -21.975 -3.410 23.005 1.00 82.31 274 LEU A O 1
ATOM 2074 N N . THR A 1 275 ? -22.644 -5.481 22.447 1.00 82.44 275 THR A N 1
ATOM 2075 C CA . THR A 1 275 ? -23.849 -5.105 21.706 1.00 82.44 275 THR A CA 1
ATOM 2076 C C . THR A 1 275 ? -24.786 -4.190 22.499 1.00 82.44 275 THR A C 1
ATOM 2078 O O . THR A 1 275 ? -25.260 -3.185 21.967 1.00 82.44 275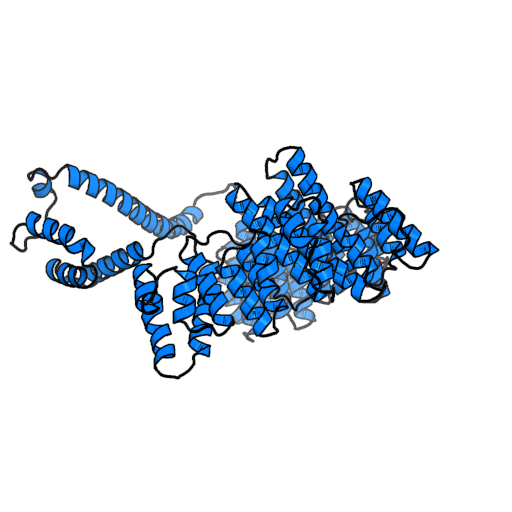 THR A O 1
ATOM 2081 N N . ASP A 1 276 ? -25.002 -4.472 23.787 1.00 81.44 276 ASP A N 1
ATOM 2082 C CA . ASP A 1 276 ? -25.912 -3.696 24.641 1.00 81.44 276 ASP A CA 1
ATOM 2083 C C . ASP A 1 276 ? -25.394 -2.276 24.896 1.00 81.44 276 ASP A C 1
ATOM 2085 O O . ASP A 1 276 ? -26.168 -1.321 25.013 1.00 81.44 276 ASP A O 1
ATOM 2089 N N . LEU A 1 277 ? -24.071 -2.123 24.980 1.00 80.06 277 LEU A N 1
ATOM 2090 C CA . LEU A 1 277 ? -23.417 -0.825 25.133 1.00 80.06 277 LEU A CA 1
ATOM 2091 C C . LEU A 1 277 ? -23.497 -0.028 23.829 1.00 80.06 277 LEU A C 1
ATOM 2093 O O . LEU A 1 277 ? -23.867 1.149 23.838 1.00 80.06 277 LEU A O 1
ATOM 2097 N N . LEU A 1 278 ? -23.226 -0.678 22.697 1.00 85.44 278 LEU A N 1
ATOM 2098 C CA . LEU A 1 278 ? -23.286 -0.041 21.383 1.00 85.44 278 LEU A CA 1
ATOM 2099 C C . LEU A 1 278 ? -24.713 0.360 20.996 1.00 85.44 278 LEU A C 1
ATOM 2101 O O . LEU A 1 278 ? -24.895 1.426 20.405 1.00 85.44 278 LEU A O 1
ATOM 2105 N N . ALA A 1 279 ? -25.730 -0.400 21.404 1.00 84.62 279 ALA A N 1
ATOM 2106 C CA . ALA A 1 279 ? -27.134 -0.053 21.186 1.00 84.62 279 ALA A CA 1
ATOM 2107 C C . ALA A 1 279 ? -27.501 1.321 21.780 1.00 84.62 279 ALA A C 1
ATOM 2109 O O . ALA A 1 279 ? -28.223 2.107 21.160 1.00 84.62 279 ALA A O 1
ATOM 2110 N N . ARG A 1 280 ? -26.942 1.669 22.949 1.00 82.94 280 ARG A N 1
ATOM 2111 C CA . ARG A 1 280 ? -27.208 2.947 23.641 1.00 82.94 280 ARG A CA 1
ATOM 2112 C C . ARG A 1 280 ? -26.673 4.159 22.885 1.00 82.94 280 ARG A C 1
ATOM 2114 O O . ARG A 1 280 ? -27.233 5.250 23.001 1.00 82.94 280 ARG A O 1
ATOM 2121 N N . THR A 1 281 ? -25.622 3.971 22.085 1.00 83.38 281 THR A N 1
ATOM 2122 C CA . THR A 1 281 ? -25.016 5.051 21.291 1.00 83.38 281 THR A CA 1
ATOM 2123 C C . THR A 1 281 ? -25.979 5.596 20.237 1.00 83.38 281 THR A C 1
ATOM 2125 O O . THR A 1 281 ? -25.897 6.767 19.865 1.00 83.38 281 THR A O 1
ATOM 2128 N N . GLY A 1 282 ? -26.901 4.757 19.748 1.00 82.81 282 GLY A N 1
ATOM 2129 C CA . GLY A 1 282 ? -27.762 5.082 18.618 1.00 82.81 282 GLY A CA 1
ATOM 2130 C C . GLY A 1 282 ? -26.996 5.294 17.306 1.00 82.81 282 GLY A C 1
ATOM 2131 O O . GLY A 1 282 ? -27.544 5.901 16.389 1.00 82.81 282 GLY A O 1
ATOM 2132 N N . LEU A 1 283 ? -25.742 4.849 17.187 1.00 83.56 283 LEU A N 1
ATOM 2133 C CA . LEU A 1 283 ? -25.001 4.890 15.919 1.00 83.56 283 LEU A CA 1
ATOM 2134 C C . LEU A 1 283 ? -25.368 3.734 14.985 1.00 83.56 283 LEU A C 1
ATOM 2136 O O . LEU A 1 283 ? -25.263 3.887 13.772 1.00 83.56 283 LEU A O 1
ATOM 2140 N N . PHE A 1 284 ? -25.818 2.617 15.552 1.00 85.75 284 PHE A N 1
ATOM 2141 C CA . PHE A 1 284 ? -26.010 1.351 14.857 1.00 85.75 284 PHE A CA 1
ATOM 2142 C C . PHE A 1 284 ? -27.487 1.006 14.714 1.00 85.75 284 PHE A C 1
ATOM 2144 O O . PHE A 1 284 ? -28.244 1.090 15.681 1.00 85.75 284 PHE A O 1
ATOM 2151 N N . ASP A 1 285 ? -27.878 0.593 13.512 1.00 82.00 285 ASP A N 1
ATOM 2152 C CA . ASP A 1 285 ? -29.172 -0.056 13.285 1.00 82.00 285 ASP A CA 1
ATOM 2153 C C . ASP A 1 285 ? -29.196 -1.482 13.865 1.00 82.00 285 ASP A C 1
ATOM 2155 O O . ASP A 1 285 ? -28.151 -2.104 14.056 1.00 82.00 285 ASP A O 1
ATOM 2159 N N . GLU A 1 286 ? -30.397 -2.010 14.107 1.00 78.75 286 GLU A N 1
ATOM 2160 C CA . GLU A 1 286 ? -30.638 -3.295 14.785 1.00 78.75 286 GLU A CA 1
ATOM 2161 C C . GLU A 1 286 ? -29.834 -4.455 14.177 1.00 78.75 286 GLU A C 1
ATOM 2163 O O . GLU A 1 286 ? -29.168 -5.204 14.885 1.00 78.75 286 GLU A O 1
ATOM 2168 N N . TRP A 1 287 ? -29.780 -4.534 12.846 1.00 75.31 287 TRP A N 1
ATOM 2169 C CA . TRP A 1 287 ? -29.060 -5.604 12.162 1.00 75.31 287 TRP A CA 1
ATOM 2170 C C . TRP A 1 287 ? -27.525 -5.508 12.301 1.00 75.31 287 TRP A C 1
ATOM 2172 O O . TRP A 1 287 ? -26.845 -6.530 12.224 1.00 75.31 287 TRP A O 1
ATOM 2182 N N . HIS A 1 288 ? -26.966 -4.309 12.511 1.00 83.75 288 HIS A N 1
ATOM 2183 C CA . HIS A 1 288 ? -25.534 -4.132 12.787 1.00 83.75 288 HIS A CA 1
ATOM 2184 C C . HIS A 1 288 ? -25.183 -4.624 14.196 1.00 83.75 288 HIS A C 1
ATOM 2186 O O . HIS A 1 288 ? -24.122 -5.199 14.415 1.00 83.75 288 HIS A O 1
ATOM 2192 N N . LEU A 1 289 ? -26.077 -4.398 15.159 1.00 84.81 289 LEU A N 1
ATOM 2193 C CA . LEU A 1 289 ? -25.922 -4.884 16.528 1.00 84.81 289 LEU A CA 1
ATOM 2194 C C . LEU A 1 289 ? -26.016 -6.409 16.562 1.00 84.81 289 LEU A C 1
ATOM 2196 O O . LEU A 1 289 ? -25.161 -7.077 17.128 1.00 84.81 289 LEU A O 1
ATOM 2200 N N . ASP A 1 290 ? -26.994 -6.955 15.851 1.00 76.88 290 ASP A N 1
ATOM 2201 C CA . ASP A 1 290 ? -27.146 -8.388 15.645 1.00 76.88 290 ASP A CA 1
ATOM 2202 C C . ASP A 1 290 ? -25.892 -9.044 15.050 1.00 76.88 290 ASP A C 1
ATOM 2204 O O . ASP A 1 290 ? -25.498 -10.132 15.465 1.00 76.88 290 ASP A O 1
ATOM 2208 N N . ALA A 1 291 ? -25.267 -8.388 14.069 1.00 76.62 291 ALA A N 1
ATOM 2209 C CA . ALA A 1 291 ? -24.008 -8.819 13.471 1.00 76.62 291 ALA A CA 1
ATOM 2210 C C . ALA A 1 291 ? -22.883 -8.945 14.506 1.00 76.62 291 ALA A C 1
ATOM 2212 O O . ALA A 1 291 ? -22.176 -9.954 14.540 1.00 76.62 291 ALA A O 1
ATOM 2213 N N . LEU A 1 292 ? -22.745 -7.932 15.361 1.00 82.94 292 LEU A N 1
ATOM 2214 C CA . LEU A 1 292 ? -21.735 -7.901 16.413 1.00 82.94 292 LEU A CA 1
ATOM 2215 C C . LEU A 1 292 ? -22.010 -8.928 17.507 1.00 82.94 292 LEU A C 1
ATOM 2217 O O . LEU A 1 292 ? -21.079 -9.608 17.921 1.00 82.94 292 LEU A O 1
ATOM 2221 N N . ASP A 1 293 ? -23.268 -9.109 17.910 1.00 82.69 293 ASP A N 1
ATOM 2222 C CA . ASP A 1 293 ? -23.652 -10.114 18.908 1.00 82.69 293 ASP A CA 1
ATOM 2223 C C . ASP A 1 293 ? -23.284 -11.534 18.458 1.00 82.69 293 ASP A C 1
ATOM 2225 O O . ASP A 1 293 ? -22.811 -12.360 19.243 1.00 82.69 293 ASP A O 1
ATOM 2229 N N . MET A 1 294 ? -23.443 -11.815 17.163 1.00 78.06 294 MET A N 1
ATOM 2230 C CA . MET A 1 294 ? -23.040 -13.092 16.577 1.00 78.06 294 MET A CA 1
ATOM 2231 C C . MET A 1 294 ? -21.525 -13.249 16.534 1.00 78.06 294 MET A C 1
ATOM 2233 O O . MET A 1 294 ? -21.024 -14.313 16.892 1.00 78.06 294 MET A O 1
ATOM 2237 N N . ALA A 1 295 ? -20.799 -12.206 16.130 1.00 83.25 295 ALA A N 1
ATOM 2238 C CA . ALA A 1 295 ? -19.341 -12.230 16.113 1.00 83.25 295 ALA A CA 1
ATOM 2239 C C . ALA A 1 295 ? -18.754 -12.404 17.525 1.00 83.25 295 ALA A C 1
ATOM 2241 O O . ALA A 1 295 ? -17.806 -13.169 17.709 1.00 83.25 295 ALA A O 1
ATOM 2242 N N . GLU A 1 296 ? -19.358 -11.756 18.524 1.00 83.00 296 GLU A N 1
ATOM 2243 C CA . GLU A 1 296 ? -19.035 -11.896 19.945 1.00 83.00 296 GLU A CA 1
ATOM 2244 C C . GLU A 1 296 ? -19.307 -13.328 20.431 1.00 83.00 296 GLU A C 1
ATOM 2246 O O . GLU A 1 296 ? -18.420 -13.969 20.992 1.00 83.00 296 GLU A O 1
ATOM 2251 N N . THR A 1 297 ? -20.487 -13.881 20.127 1.00 81.94 297 THR A N 1
ATOM 2252 C CA . THR A 1 297 ? -20.865 -15.256 20.505 1.00 81.94 297 THR A CA 1
ATOM 2253 C C . THR A 1 297 ? -19.980 -16.311 19.830 1.00 81.94 297 THR A C 1
ATOM 2255 O O . THR A 1 297 ? -19.659 -17.332 20.435 1.00 81.94 297 THR A O 1
ATOM 2258 N N . ALA A 1 298 ? -19.561 -16.069 18.587 1.00 80.19 298 ALA A N 1
ATOM 2259 C CA . ALA A 1 298 ? -18.667 -16.946 17.836 1.00 80.19 298 ALA A CA 1
ATOM 2260 C C . ALA A 1 298 ? -17.187 -16.806 18.242 1.00 80.19 298 ALA A C 1
ATOM 2262 O O . ALA A 1 298 ? -16.348 -17.541 17.723 1.00 80.19 298 ALA A O 1
ATOM 2263 N N . GLY A 1 299 ? -16.843 -15.856 19.123 1.00 82.00 299 GLY A N 1
ATOM 2264 C CA . GLY A 1 299 ? -15.460 -15.583 19.520 1.00 82.00 299 GLY A CA 1
ATOM 2265 C C . GLY A 1 299 ? -14.591 -14.989 18.404 1.00 82.00 299 GLY A C 1
ATOM 2266 O O . GLY A 1 299 ? -13.368 -15.031 18.494 1.00 82.00 299 GLY A O 1
ATOM 2267 N N . ARG A 1 300 ? -15.202 -14.434 17.350 1.00 84.19 300 ARG A N 1
ATOM 2268 C CA . ARG A 1 300 ? -14.523 -13.839 16.184 1.00 84.19 300 ARG A CA 1
ATOM 2269 C C . ARG A 1 300 ? -14.863 -12.354 16.057 1.00 84.19 300 ARG A C 1
ATOM 2271 O O . ARG A 1 300 ? -15.207 -11.857 14.988 1.00 84.19 300 ARG A O 1
ATOM 2278 N N . LEU A 1 301 ? -14.803 -11.640 17.179 1.00 85.56 301 LEU A N 1
ATOM 2279 C CA . LEU A 1 301 ? -15.217 -10.242 17.249 1.00 85.56 301 LEU A CA 1
ATOM 2280 C C . LEU A 1 301 ? -14.400 -9.329 16.315 1.00 85.56 301 LEU A C 1
ATOM 2282 O O . LEU A 1 301 ? -14.975 -8.423 15.723 1.00 85.56 301 LEU A O 1
ATOM 2286 N N . ASP A 1 302 ? -13.099 -9.589 16.136 1.00 84.19 302 ASP A N 1
ATOM 2287 C CA . ASP A 1 302 ? -12.243 -8.821 15.213 1.00 84.19 302 ASP A CA 1
ATOM 2288 C C . ASP A 1 302 ? -12.746 -8.903 13.762 1.00 84.19 302 ASP A C 1
ATOM 2290 O O . ASP A 1 302 ? -13.008 -7.873 13.140 1.00 84.19 302 ASP A O 1
ATOM 2294 N N . ASP A 1 303 ? -13.003 -10.118 13.265 1.00 81.56 303 ASP A N 1
ATOM 2295 C CA . ASP A 1 303 ? -13.567 -10.337 11.926 1.00 81.56 303 ASP A CA 1
ATOM 2296 C C . ASP A 1 303 ? -14.919 -9.622 11.771 1.00 81.56 303 ASP A C 1
ATOM 2298 O O . ASP A 1 303 ? -15.158 -8.933 10.779 1.00 81.56 303 ASP A O 1
ATOM 2302 N N . GLY A 1 304 ? -15.792 -9.738 12.779 1.00 83.25 304 GLY A N 1
ATOM 2303 C CA . GLY A 1 304 ? -17.113 -9.107 12.771 1.00 83.25 304 GLY A CA 1
ATOM 2304 C C . GLY A 1 304 ? -17.055 -7.584 12.731 1.00 83.25 304 GLY A C 1
ATOM 2305 O O . GLY A 1 304 ? -17.811 -6.957 11.990 1.00 83.25 304 GLY A O 1
ATOM 2306 N N . LEU A 1 305 ? -16.138 -6.981 13.489 1.00 87.06 305 LEU A N 1
ATOM 2307 C CA . LEU A 1 305 ? -15.910 -5.540 13.473 1.00 87.06 305 LEU A CA 1
ATOM 2308 C C . LEU A 1 305 ? -15.302 -5.085 12.143 1.00 87.06 305 LEU A C 1
ATOM 2310 O O . LEU A 1 305 ? -15.740 -4.075 11.595 1.00 87.06 305 LEU A O 1
ATOM 2314 N N . SER A 1 306 ? -14.320 -5.813 11.606 1.00 82.25 306 SER A N 1
ATOM 2315 C CA . SER A 1 306 ? -13.681 -5.459 10.334 1.00 82.25 306 SER A CA 1
ATOM 2316 C C . SER A 1 306 ? -14.676 -5.508 9.173 1.00 82.25 306 SER A C 1
ATOM 2318 O O . SER A 1 306 ? -14.804 -4.539 8.424 1.00 82.25 306 SER A O 1
ATOM 2320 N N . ASP A 1 307 ? -15.448 -6.588 9.074 1.00 77.81 307 ASP A N 1
ATOM 2321 C CA . ASP A 1 307 ? -16.481 -6.728 8.049 1.00 77.81 307 ASP A CA 1
ATOM 2322 C C . ASP A 1 307 ? -17.580 -5.658 8.202 1.00 77.81 307 ASP A C 1
ATOM 2324 O O . ASP A 1 307 ? -18.022 -5.060 7.215 1.00 77.81 307 ASP A O 1
ATOM 2328 N N . LEU A 1 308 ? -18.020 -5.375 9.436 1.00 84.44 308 LEU A N 1
ATOM 2329 C CA . LEU A 1 308 ? -19.020 -4.337 9.697 1.00 84.44 308 LEU A CA 1
ATOM 2330 C C . LEU A 1 308 ? -18.508 -2.947 9.290 1.00 84.44 308 LEU A C 1
ATOM 2332 O O . LEU A 1 308 ? -19.248 -2.166 8.689 1.00 84.44 308 LEU A O 1
ATOM 2336 N N . ALA A 1 309 ? -17.246 -2.637 9.590 1.00 82.44 309 ALA A N 1
ATOM 2337 C CA . ALA A 1 309 ? -16.595 -1.402 9.168 1.00 82.44 309 ALA A CA 1
ATOM 2338 C C . ALA A 1 309 ? -16.600 -1.239 7.643 1.00 82.44 309 ALA A C 1
ATOM 2340 O O . ALA A 1 309 ? -16.863 -0.139 7.144 1.00 82.44 309 ALA A O 1
ATOM 2341 N N . ASP A 1 310 ? -16.325 -2.310 6.901 1.00 77.31 310 ASP A N 1
ATOM 2342 C CA . ASP A 1 310 ? -16.337 -2.283 5.443 1.00 77.31 310 ASP A CA 1
ATOM 2343 C C . ASP A 1 310 ? -17.747 -2.050 4.908 1.00 77.31 310 ASP A C 1
ATOM 2345 O O . ASP A 1 310 ? -17.938 -1.153 4.089 1.00 77.31 310 ASP A O 1
ATOM 2349 N N . ILE A 1 311 ? -18.761 -2.739 5.436 1.00 75.31 311 ILE A N 1
ATOM 2350 C CA . ILE A 1 311 ? -20.150 -2.536 4.998 1.00 75.31 311 ILE A CA 1
ATOM 2351 C C . ILE A 1 311 ? -20.620 -1.105 5.266 1.00 75.31 311 ILE A C 1
ATOM 2353 O O . ILE A 1 311 ? -21.164 -0.461 4.368 1.00 75.31 311 ILE A O 1
ATOM 2357 N N . LEU A 1 312 ? -20.346 -0.573 6.460 1.00 78.44 312 LEU A N 1
ATOM 2358 C CA . LEU A 1 312 ? -20.684 0.806 6.819 1.00 78.44 312 LEU A CA 1
ATOM 2359 C C . LEU A 1 312 ? -19.943 1.847 5.957 1.00 78.44 312 LEU A C 1
ATOM 2361 O O . LEU A 1 312 ? -20.372 3.001 5.877 1.00 78.44 312 LEU A O 1
ATOM 2365 N N . SER A 1 313 ? -18.841 1.456 5.305 1.00 73.62 313 SER A N 1
ATOM 2366 C CA . SER A 1 313 ? -18.069 2.323 4.408 1.00 73.62 313 SER A CA 1
ATOM 2367 C C . SER A 1 313 ? -18.720 2.491 3.024 1.00 73.62 313 SER A C 1
ATOM 2369 O O . SER A 1 313 ? -18.398 3.455 2.321 1.00 73.62 313 SER A O 1
ATOM 2371 N N . TYR A 1 314 ? -19.652 1.613 2.628 1.00 65.44 314 TYR A N 1
ATOM 2372 C CA . TYR A 1 314 ? -20.320 1.675 1.324 1.00 65.44 314 TYR A CA 1
ATOM 2373 C C . TYR A 1 314 ? -21.692 2.377 1.381 1.00 65.44 314 TYR A C 1
ATOM 2375 O O . TYR A 1 314 ? -22.468 2.178 2.315 1.00 65.44 314 TYR A O 1
ATOM 2383 N N . PRO A 1 315 ? -22.034 3.200 0.372 1.00 55.50 315 PRO A N 1
ATOM 2384 C CA . PRO A 1 315 ? -23.377 3.750 0.233 1.00 55.50 315 PRO A CA 1
ATOM 2385 C C . PRO A 1 315 ? -24.379 2.687 -0.267 1.00 55.50 315 PRO A C 1
ATOM 2387 O O . PRO A 1 315 ? -24.021 1.805 -1.039 1.00 55.50 315 PRO A O 1
ATOM 2390 N N . ASP A 1 316 ? -25.635 2.855 0.158 1.00 53.78 316 ASP A N 1
ATOM 2391 C CA . ASP A 1 316 ? -26.872 2.159 -0.240 1.00 53.78 316 ASP A CA 1
ATOM 2392 C C . ASP A 1 316 ? -27.240 0.814 0.407 1.00 53.78 316 ASP A C 1
ATOM 2394 O O . ASP A 1 316 ? -26.827 -0.262 -0.002 1.00 53.78 316 ASP A O 1
ATOM 2398 N N . GLU A 1 317 ? -28.178 0.902 1.356 1.00 50.03 317 GLU A N 1
ATOM 2399 C CA . GLU A 1 317 ? -28.986 -0.216 1.871 1.00 50.03 317 GLU A CA 1
ATOM 2400 C C . GLU A 1 317 ? -30.310 -0.387 1.097 1.00 50.03 317 GLU A C 1
ATOM 2402 O O . GLU A 1 317 ? -30.977 -1.408 1.231 1.00 50.03 317 GLU A O 1
ATOM 2407 N N . ALA A 1 318 ? -30.710 0.605 0.288 1.00 46.28 318 ALA A N 1
ATOM 2408 C CA . ALA A 1 318 ? -31.995 0.608 -0.423 1.00 46.28 318 ALA A CA 1
ATOM 2409 C C . ALA A 1 318 ? -31.928 0.001 -1.837 1.00 46.28 318 ALA A C 1
ATOM 2411 O O . ALA A 1 318 ? -32.960 -0.152 -2.489 1.00 46.28 318 ALA A O 1
ATOM 2412 N N . THR A 1 319 ? -30.731 -0.346 -2.314 1.00 48.66 319 THR A N 1
ATOM 2413 C CA . THR A 1 319 ? -30.517 -1.028 -3.594 1.00 48.66 319 THR A CA 1
ATOM 2414 C C . THR A 1 319 ? -30.475 -2.545 -3.392 1.00 48.66 319 THR A C 1
ATOM 2416 O O . THR A 1 319 ? -30.165 -3.047 -2.306 1.00 48.66 319 THR A O 1
ATOM 2419 N N . SER A 1 320 ? -30.769 -3.305 -4.451 1.00 46.72 320 SER A N 1
ATOM 2420 C CA . SER A 1 320 ? -30.597 -4.767 -4.471 1.00 46.72 320 SER A CA 1
ATOM 2421 C C . SER A 1 320 ? -29.174 -5.170 -4.064 1.00 46.72 320 SER A C 1
ATOM 2423 O O . SER A 1 320 ? -28.995 -6.126 -3.314 1.00 46.72 320 SER A O 1
ATOM 2425 N N . VAL A 1 321 ? -28.177 -4.371 -4.452 1.00 49.28 321 VAL A N 1
ATOM 2426 C CA . VAL A 1 321 ? -26.762 -4.528 -4.084 1.00 49.28 321 VAL A CA 1
ATOM 2427 C C . VAL A 1 321 ? -26.544 -4.443 -2.570 1.00 49.28 321 VAL A C 1
ATOM 2429 O O . VAL A 1 321 ? -25.849 -5.288 -2.005 1.00 49.28 321 VAL A O 1
ATOM 2432 N N . GLY A 1 322 ? -27.164 -3.476 -1.890 1.00 53.50 322 GLY A N 1
ATOM 2433 C CA . GLY A 1 322 ? -27.101 -3.361 -0.429 1.00 53.50 322 GLY A CA 1
ATOM 2434 C C . GLY A 1 322 ? -27.689 -4.577 0.286 1.00 53.50 322 GLY A C 1
ATOM 2435 O O . GLY A 1 322 ? -27.092 -5.109 1.224 1.00 53.50 322 GLY A O 1
ATOM 2436 N N . SER A 1 323 ? -28.823 -5.075 -0.211 1.00 55.19 323 SER A N 1
ATOM 2437 C CA . SER A 1 323 ? -29.477 -6.275 0.329 1.00 55.19 323 SER A CA 1
ATOM 2438 C C . SER A 1 323 ? -28.639 -7.541 0.113 1.00 55.19 323 SER A C 1
ATOM 2440 O O . SER A 1 323 ? -28.515 -8.355 1.027 1.00 55.19 323 SER A O 1
ATOM 2442 N N . VAL A 1 324 ? -28.007 -7.685 -1.058 1.00 55.06 324 VAL A N 1
ATOM 2443 C CA . VAL A 1 324 ? -27.097 -8.801 -1.373 1.00 55.06 324 VAL A CA 1
ATOM 2444 C C . VAL A 1 324 ? -25.854 -8.760 -0.489 1.00 55.06 324 VAL A C 1
ATOM 2446 O O . VAL A 1 324 ? -25.486 -9.784 0.078 1.00 55.06 324 VAL A O 1
ATOM 2449 N N . ARG A 1 325 ? -25.238 -7.588 -0.291 1.00 56.97 325 ARG A N 1
ATOM 2450 C CA . ARG A 1 325 ? -24.087 -7.437 0.617 1.00 56.97 325 ARG A CA 1
ATOM 2451 C C . ARG A 1 325 ? -24.446 -7.804 2.052 1.00 56.97 325 ARG A C 1
ATOM 2453 O O . ARG A 1 325 ? -23.705 -8.542 2.696 1.00 56.97 325 ARG A O 1
ATOM 2460 N N . LYS A 1 326 ? -25.605 -7.346 2.532 1.00 63.78 326 LYS A N 1
ATOM 2461 C CA . LYS A 1 326 ? -26.117 -7.684 3.864 1.00 63.78 326 LYS A CA 1
ATOM 2462 C C . LYS A 1 326 ? -26.375 -9.188 4.007 1.00 63.78 326 LYS A C 1
ATOM 2464 O O . LYS A 1 326 ? -25.993 -9.773 5.015 1.00 63.78 326 LYS A O 1
ATOM 2469 N N . ALA A 1 327 ? -26.958 -9.831 2.994 1.00 59.72 327 ALA A N 1
ATOM 2470 C CA . ALA A 1 327 ? -27.174 -11.277 2.984 1.00 59.72 327 ALA A CA 1
ATOM 2471 C C . ALA A 1 327 ? -25.852 -12.066 2.959 1.00 59.72 327 ALA A C 1
ATOM 2473 O O . ALA A 1 327 ? -25.671 -12.952 3.788 1.00 59.72 327 ALA A O 1
ATOM 2474 N N . ALA A 1 328 ? -24.911 -11.699 2.080 1.00 58.09 328 ALA A N 1
ATOM 2475 C CA . ALA A 1 328 ? -23.580 -12.306 1.969 1.00 58.09 328 ALA A CA 1
ATOM 2476 C C . ALA A 1 328 ? -22.743 -12.154 3.248 1.00 58.09 328 ALA A C 1
ATOM 2478 O O . ALA A 1 328 ? -21.907 -12.992 3.581 1.00 58.09 328 ALA A O 1
ATOM 2479 N N . PHE A 1 329 ? -22.944 -11.057 3.974 1.00 65.06 329 PHE A N 1
ATOM 2480 C CA . PHE A 1 329 ? -22.337 -10.860 5.278 1.00 65.06 329 PHE A CA 1
ATOM 2481 C C . PHE A 1 329 ? -22.956 -11.791 6.325 1.00 65.06 329 PHE A C 1
ATOM 2483 O O . PHE A 1 329 ? -22.245 -12.583 6.935 1.00 65.06 329 PHE A O 1
ATOM 2490 N N . LEU A 1 330 ? -24.280 -11.758 6.501 1.00 62.62 330 LEU A N 1
ATOM 2491 C CA . LEU A 1 330 ? -24.973 -12.588 7.495 1.00 62.62 330 LEU A CA 1
ATOM 2492 C C . LEU A 1 330 ? -24.758 -14.091 7.255 1.00 62.62 330 LEU A C 1
ATOM 2494 O O . LEU A 1 330 ? -24.728 -14.877 8.202 1.00 62.62 330 LEU A O 1
ATOM 2498 N N . SER A 1 331 ? -24.558 -14.487 5.999 1.00 59.56 331 SER A N 1
ATOM 2499 C CA . SER A 1 331 ? -24.312 -15.869 5.611 1.00 59.56 331 SER A CA 1
ATOM 2500 C C . SER A 1 331 ? -22.916 -16.377 6.001 1.00 59.56 331 SER A C 1
ATOM 2502 O O . SER A 1 331 ? -22.755 -17.573 6.238 1.00 59.56 331 SER A O 1
ATOM 2504 N N . ARG A 1 332 ? -21.917 -15.491 6.148 1.00 63.97 332 ARG A N 1
ATOM 2505 C CA . ARG A 1 332 ? -20.580 -15.845 6.675 1.00 63.97 332 ARG A CA 1
ATOM 2506 C C . ARG A 1 332 ? -20.608 -16.254 8.147 1.00 63.97 332 ARG A C 1
ATOM 2508 O O . ARG A 1 332 ? -19.754 -17.019 8.584 1.00 63.97 332 ARG A O 1
ATOM 2515 N N . TRP A 1 333 ? -21.613 -15.794 8.887 1.00 63.00 333 TRP A N 1
ATOM 2516 C CA . TRP A 1 333 ? -21.797 -16.061 10.315 1.00 63.00 333 TRP A CA 1
ATOM 2517 C C . TRP A 1 333 ? -22.706 -17.271 10.594 1.00 63.00 333 TRP A C 1
ATOM 2519 O O . TRP A 1 333 ? -23.192 -17.434 11.709 1.00 63.00 333 TRP A O 1
ATOM 2529 N N . ALA A 1 334 ? -22.922 -18.129 9.583 1.00 54.88 334 ALA A N 1
ATOM 2530 C CA . ALA A 1 334 ? -23.681 -19.385 9.654 1.00 54.88 334 ALA A CA 1
ATOM 2531 C C . ALA A 1 334 ? -25.122 -19.246 10.189 1.00 54.88 334 ALA A C 1
ATOM 2533 O O . ALA A 1 334 ? -25.665 -20.161 10.811 1.00 54.88 334 ALA A O 1
ATOM 2534 N N . LEU A 1 335 ? -25.760 -18.102 9.935 1.00 52.41 335 LEU A N 1
ATOM 2535 C CA . LEU A 1 335 ? -27.169 -17.897 10.251 1.00 52.41 335 LEU A CA 1
ATOM 2536 C C . LEU A 1 335 ? -28.083 -18.793 9.402 1.00 52.41 335 LEU A C 1
ATOM 2538 O O . LEU A 1 335 ? -27.855 -18.996 8.210 1.00 52.41 335 LEU A O 1
ATOM 2542 N N . ASP A 1 336 ? -29.180 -19.243 10.013 1.00 50.81 336 ASP A N 1
ATOM 2543 C CA . ASP A 1 336 ? -30.305 -19.853 9.302 1.00 50.81 336 ASP A CA 1
ATOM 2544 C C . ASP A 1 336 ? -30.851 -18.883 8.226 1.00 50.81 336 ASP A C 1
ATOM 2546 O O . ASP A 1 336 ? -31.188 -17.740 8.568 1.00 50.81 336 ASP A O 1
ATOM 2550 N N . PRO A 1 337 ? -30.972 -19.298 6.946 1.00 48.12 337 PRO A N 1
ATOM 2551 C CA . PRO A 1 337 ? -31.487 -18.467 5.855 1.00 48.12 337 PRO A CA 1
ATOM 2552 C C . PRO A 1 337 ? -32.818 -17.770 6.161 1.00 48.12 337 PRO A C 1
ATOM 2554 O O . PRO A 1 337 ? -33.028 -16.634 5.732 1.00 48.12 337 PRO A O 1
ATOM 2557 N N . GLY A 1 338 ? -33.695 -18.398 6.955 1.00 46.34 338 GLY A N 1
ATOM 2558 C CA . GLY A 1 338 ? -34.946 -17.784 7.411 1.00 46.34 338 GLY A CA 1
ATOM 2559 C C . GLY A 1 338 ? -34.720 -16.545 8.287 1.00 46.34 338 GLY A C 1
ATOM 2560 O O . GLY A 1 338 ? -35.360 -15.510 8.092 1.00 46.34 338 GLY A O 1
ATOM 2561 N N . ARG A 1 339 ? -33.747 -16.602 9.206 1.00 50.53 339 ARG A N 1
ATOM 2562 C CA . ARG A 1 339 ? -33.336 -15.459 10.043 1.00 50.53 339 ARG A CA 1
ATOM 2563 C C . ARG A 1 339 ? -32.624 -14.373 9.242 1.00 50.53 339 ARG A C 1
ATOM 2565 O O . ARG A 1 339 ? -32.819 -13.192 9.526 1.00 50.53 339 ARG A O 1
ATOM 2572 N N . ILE A 1 340 ? -31.841 -14.755 8.231 1.00 51.69 340 ILE A N 1
ATOM 2573 C CA . ILE A 1 340 ? -31.220 -13.806 7.296 1.00 51.69 340 ILE A CA 1
ATOM 2574 C C . ILE A 1 340 ? -32.312 -13.037 6.545 1.00 51.69 340 ILE A C 1
ATOM 2576 O O . ILE A 1 340 ? -32.294 -11.809 6.545 1.00 51.69 340 ILE A O 1
ATOM 2580 N N . ALA A 1 341 ? -33.307 -13.731 5.981 1.00 47.78 341 ALA A N 1
ATOM 2581 C CA . ALA A 1 341 ? -34.425 -13.102 5.275 1.00 47.78 341 ALA A CA 1
ATOM 2582 C C . ALA A 1 341 ? -35.202 -12.115 6.163 1.00 47.78 341 ALA A C 1
ATOM 2584 O O . ALA A 1 341 ? -35.432 -10.971 5.767 1.00 47.78 341 ALA A O 1
ATOM 2585 N N . LEU A 1 342 ? -35.539 -12.534 7.387 1.00 53.53 342 LEU A N 1
ATOM 2586 C CA . LEU A 1 342 ? -36.207 -11.694 8.385 1.00 53.53 342 LEU A CA 1
ATOM 2587 C C . LEU A 1 342 ? -35.437 -10.391 8.648 1.00 53.53 342 LEU A C 1
ATOM 2589 O O . LEU A 1 342 ? -36.023 -9.311 8.616 1.00 53.53 342 LEU A O 1
ATOM 2593 N N . ARG A 1 343 ? -34.118 -10.476 8.864 1.00 55.53 343 ARG A N 1
ATOM 2594 C CA . ARG A 1 343 ? -33.269 -9.325 9.218 1.00 55.53 343 ARG A CA 1
ATOM 2595 C C . ARG A 1 343 ? -32.885 -8.441 8.034 1.00 55.53 343 ARG A C 1
ATOM 2597 O O . ARG A 1 343 ? -32.721 -7.232 8.207 1.00 55.53 343 ARG A O 1
ATOM 2604 N N . VAL A 1 344 ? -32.692 -9.008 6.841 1.00 52.38 344 VAL A N 1
ATOM 2605 C CA . VAL A 1 344 ? -32.374 -8.232 5.627 1.00 52.38 344 VAL A CA 1
ATOM 2606 C C . VAL A 1 344 ? -33.593 -7.472 5.138 1.00 52.38 344 VAL A C 1
ATOM 2608 O O . VAL A 1 344 ? -33.469 -6.297 4.801 1.00 52.38 344 VAL A O 1
ATOM 2611 N N . PHE A 1 345 ? -34.758 -8.113 5.149 1.00 50.31 345 PHE A N 1
ATOM 2612 C CA . PHE A 1 345 ? -35.920 -7.605 4.436 1.00 50.31 345 PHE A CA 1
ATOM 2613 C C . PHE A 1 345 ? -37.076 -7.161 5.337 1.00 50.31 345 PHE A C 1
ATOM 2615 O O . PHE A 1 345 ? -38.015 -6.552 4.831 1.00 50.31 345 PHE A O 1
ATOM 2622 N N . GLY A 1 346 ? -37.014 -7.417 6.649 1.00 43.38 346 GLY A N 1
ATOM 2623 C CA . GLY A 1 346 ? -38.003 -6.941 7.623 1.00 43.38 346 GLY A CA 1
ATOM 2624 C C . GLY A 1 346 ? -39.380 -7.605 7.516 1.00 43.38 346 GLY A C 1
ATOM 2625 O O . GLY A 1 346 ? -40.352 -7.066 8.038 1.00 43.38 346 GLY A O 1
ATOM 2626 N N . VAL A 1 347 ? -39.493 -8.749 6.828 1.00 37.97 347 VAL A N 1
ATOM 2627 C CA . VAL A 1 347 ? -40.771 -9.445 6.591 1.00 37.97 347 VAL A CA 1
ATOM 2628 C C . VAL A 1 347 ? -40.750 -10.820 7.242 1.00 37.97 347 VAL A C 1
ATOM 2630 O O . VAL A 1 347 ? -39.825 -11.599 7.005 1.00 37.97 347 VAL A O 1
ATOM 2633 N N . SER A 1 348 ? -41.780 -11.137 8.033 1.00 38.91 348 SER A N 1
ATOM 2634 C CA . SER A 1 348 ? -41.925 -12.447 8.659 1.00 38.91 348 SER A CA 1
ATOM 2635 C C . SER A 1 348 ? -42.540 -13.514 7.753 1.00 38.91 348 SER A C 1
ATOM 2637 O O . SER A 1 348 ? -43.497 -13.277 7.020 1.00 38.91 348 SER A O 1
ATOM 2639 N N . ASN A 1 349 ? -41.960 -14.716 7.852 1.00 36.56 349 ASN A N 1
ATOM 2640 C CA . ASN A 1 349 ? -42.490 -16.011 7.413 1.00 36.56 349 ASN A CA 1
ATOM 2641 C C . ASN A 1 349 ? -42.634 -16.291 5.900 1.00 36.56 349 ASN A C 1
ATOM 2643 O O . ASN A 1 349 ? -43.421 -17.155 5.513 1.00 36.56 349 ASN A O 1
ATOM 2647 N N . GLN A 1 350 ? -41.862 -15.630 5.031 1.00 40.22 350 GLN A N 1
ATOM 2648 C CA . GLN A 1 350 ? -41.759 -16.016 3.613 1.00 40.22 350 GLN A CA 1
ATOM 2649 C C . GLN A 1 350 ? -40.487 -16.833 3.347 1.00 40.22 350 GLN A C 1
ATOM 2651 O O . GLN A 1 350 ? -39.454 -16.594 3.970 1.00 40.22 350 GLN A O 1
ATOM 2656 N N . SER A 1 351 ? -40.549 -17.794 2.418 1.00 43.22 351 SER A N 1
ATOM 2657 C CA . SER A 1 351 ? -39.358 -18.526 1.971 1.00 43.22 351 SER A CA 1
ATOM 2658 C C . SER A 1 351 ? -38.377 -17.569 1.282 1.00 43.22 351 SER A C 1
ATOM 2660 O O . SER A 1 351 ? -38.799 -16.658 0.567 1.00 43.22 351 SER A O 1
ATOM 2662 N N . PHE A 1 352 ? -37.071 -17.774 1.494 1.00 40.31 352 PHE A N 1
ATOM 2663 C CA . PHE A 1 352 ? -35.996 -16.931 0.946 1.00 40.31 352 PHE A CA 1
ATOM 2664 C C . PHE A 1 352 ? -36.132 -16.737 -0.576 1.00 40.31 352 PHE A C 1
ATOM 2666 O O . PHE A 1 352 ? -35.996 -15.618 -1.064 1.00 40.31 352 PHE A O 1
ATOM 2673 N N . SER A 1 353 ? -36.541 -17.791 -1.289 1.00 44.62 353 SER A N 1
ATOM 2674 C CA . SER A 1 353 ? -36.859 -17.785 -2.723 1.00 44.62 353 SER A CA 1
ATOM 2675 C C . SER A 1 353 ? -37.956 -16.793 -3.117 1.00 44.62 353 SER A C 1
ATOM 2677 O O . SER A 1 353 ? -37.759 -15.919 -3.957 1.00 44.62 353 SER A O 1
ATOM 2679 N N . ARG A 1 354 ? -39.113 -16.829 -2.441 1.00 45.44 354 ARG A N 1
ATOM 2680 C CA . ARG A 1 354 ? -40.227 -15.897 -2.709 1.00 45.44 354 ARG A CA 1
ATOM 2681 C C . ARG A 1 354 ? -39.855 -14.445 -2.425 1.00 45.44 354 ARG A C 1
ATOM 2683 O O . ARG A 1 354 ? -40.391 -13.537 -3.057 1.00 45.44 354 ARG A O 1
ATOM 2690 N N . LEU A 1 355 ? -38.941 -14.231 -1.484 1.00 42.84 355 LEU A N 1
ATOM 2691 C CA . LEU A 1 355 ? -38.457 -12.908 -1.121 1.00 42.84 355 LEU A CA 1
ATOM 2692 C C . LEU A 1 355 ? -37.509 -12.346 -2.195 1.00 42.84 355 LEU A C 1
ATOM 2694 O O . LEU A 1 355 ? -37.679 -11.203 -2.625 1.00 42.84 355 LEU A O 1
ATOM 2698 N N . LEU A 1 356 ? -36.574 -13.166 -2.690 1.00 43.22 356 LEU A N 1
ATOM 2699 C CA . LEU A 1 356 ? -35.719 -12.825 -3.832 1.00 43.22 356 LEU A CA 1
ATOM 2700 C C . LEU A 1 356 ? -36.551 -12.555 -5.093 1.00 43.22 356 LEU A C 1
ATOM 2702 O O . LEU A 1 356 ? -36.340 -11.540 -5.761 1.00 43.22 356 LEU A O 1
ATOM 2706 N N . ALA A 1 357 ? -37.556 -13.390 -5.363 1.00 47.53 357 ALA A N 1
ATOM 2707 C CA . ALA A 1 357 ? -38.490 -13.194 -6.466 1.00 47.53 357 ALA A CA 1
ATOM 2708 C C . ALA A 1 357 ? -39.263 -11.866 -6.353 1.00 47.53 357 ALA A C 1
ATOM 2710 O O . ALA A 1 357 ? -39.369 -11.125 -7.327 1.00 47.53 357 ALA A O 1
ATOM 2711 N N . GLY A 1 358 ? -39.726 -11.496 -5.153 1.00 40.47 358 GLY A N 1
ATOM 2712 C CA . GLY A 1 358 ? -40.427 -10.229 -4.907 1.00 40.47 358 GLY A CA 1
ATOM 2713 C C . GLY A 1 358 ? -39.570 -8.961 -5.051 1.00 40.47 358 GLY A C 1
ATOM 2714 O O . GLY A 1 358 ? -40.114 -7.857 -5.017 1.00 40.47 358 GLY A O 1
ATOM 2715 N N . ARG A 1 359 ? -38.245 -9.095 -5.193 1.00 41.84 359 ARG A N 1
ATOM 2716 C CA . ARG A 1 359 ? -37.279 -7.993 -5.365 1.00 41.84 359 ARG A CA 1
ATOM 2717 C C . ARG A 1 359 ? -36.579 -8.010 -6.733 1.00 41.84 359 ARG A C 1
ATOM 2719 O O . ARG A 1 359 ? -35.590 -7.298 -6.900 1.00 41.84 359 ARG A O 1
ATOM 2726 N N . GLY A 1 360 ? -37.068 -8.811 -7.684 1.00 38.66 360 GLY A N 1
ATOM 2727 C CA . GLY A 1 360 ? -36.496 -8.920 -9.032 1.00 38.66 360 GLY A CA 1
ATOM 2728 C C . GLY A 1 360 ? -35.178 -9.707 -9.088 1.00 38.66 360 GLY A C 1
ATOM 2729 O O . GLY A 1 360 ? -34.398 -9.547 -10.018 1.00 38.66 360 GLY A O 1
ATOM 2730 N N . LEU A 1 361 ? -34.887 -10.540 -8.081 1.00 41.09 361 LEU A N 1
ATOM 2731 C CA . LEU A 1 361 ? -33.663 -11.352 -7.983 1.00 41.09 361 LEU A CA 1
ATOM 2732 C C . LEU A 1 361 ? -33.919 -12.848 -8.255 1.00 41.09 361 LEU A C 1
ATOM 2734 O O . LEU A 1 361 ? -33.102 -13.691 -7.893 1.00 41.09 361 LEU A O 1
ATOM 2738 N N . SER A 1 362 ? -35.025 -13.189 -8.924 1.00 43.31 362 SER A N 1
ATOM 2739 C CA . SER A 1 362 ? -35.430 -14.569 -9.258 1.00 43.31 362 SER A CA 1
ATOM 2740 C C . SER A 1 362 ? -34.449 -15.322 -10.173 1.00 43.31 362 SER A C 1
ATOM 2742 O O . SER A 1 362 ? -34.520 -16.539 -10.292 1.00 43.31 362 SER A O 1
ATOM 2744 N N . ALA A 1 363 ? -33.490 -14.640 -10.806 1.00 42.12 363 ALA A N 1
ATOM 2745 C CA . ALA A 1 363 ? -32.439 -15.295 -11.588 1.00 42.12 363 ALA A CA 1
ATOM 2746 C C . ALA A 1 363 ? -31.370 -15.994 -10.717 1.00 42.12 363 ALA A C 1
ATOM 2748 O O . ALA A 1 363 ? -30.698 -16.904 -11.197 1.00 42.12 363 ALA A O 1
ATOM 2749 N N . LEU A 1 364 ? -31.223 -15.609 -9.439 1.00 37.47 364 LEU A N 1
ATOM 2750 C CA . LEU A 1 364 ? -30.384 -16.332 -8.469 1.00 37.47 364 LEU A CA 1
ATOM 2751 C C . LEU A 1 364 ? -31.038 -17.642 -7.975 1.00 37.47 364 LEU A C 1
ATOM 2753 O O . LEU A 1 364 ? -30.365 -18.478 -7.376 1.00 37.47 364 LEU A O 1
ATOM 2757 N N . ASP A 1 365 ? -32.343 -17.802 -8.202 1.00 38.94 365 ASP A N 1
ATOM 2758 C CA . ASP A 1 365 ? -33.230 -18.724 -7.482 1.00 38.94 365 ASP A CA 1
ATOM 2759 C C . ASP A 1 365 ? -33.013 -20.197 -7.886 1.00 38.94 365 ASP A C 1
ATOM 2761 O O . ASP A 1 365 ? -33.058 -21.081 -7.041 1.00 38.94 365 ASP A O 1
ATOM 2765 N N . ALA A 1 366 ? -32.685 -20.492 -9.150 1.00 39.31 366 ALA A N 1
ATOM 2766 C CA . ALA A 1 366 ? -32.608 -21.885 -9.614 1.00 39.31 366 ALA A CA 1
ATOM 2767 C C . ALA A 1 366 ? -31.307 -22.614 -9.217 1.00 39.31 366 ALA A C 1
ATOM 2769 O O . ALA A 1 366 ? -31.344 -23.786 -8.869 1.00 39.31 366 ALA A O 1
ATOM 2770 N N . ALA A 1 367 ? -30.154 -21.937 -9.238 1.00 37.81 367 ALA A N 1
ATOM 2771 C CA . ALA A 1 367 ? -28.859 -22.579 -8.968 1.00 37.81 367 ALA A CA 1
ATOM 2772 C C . ALA A 1 367 ? -28.483 -22.601 -7.474 1.00 37.81 367 ALA A C 1
ATOM 2774 O O . ALA A 1 367 ? -27.726 -23.464 -7.035 1.00 37.81 367 ALA A O 1
ATOM 2775 N N . ILE A 1 368 ? -28.997 -21.649 -6.686 1.00 35.16 368 ILE A N 1
ATOM 2776 C CA . ILE A 1 368 ? -28.660 -21.502 -5.261 1.00 35.16 368 ILE A CA 1
ATOM 2777 C C . ILE A 1 368 ? -29.582 -22.349 -4.373 1.00 35.16 368 ILE A C 1
ATOM 2779 O O . ILE A 1 368 ? -29.119 -22.868 -3.356 1.00 35.16 368 ILE A O 1
ATOM 2783 N N . LEU A 1 369 ? -30.856 -22.535 -4.748 1.00 35.75 369 LEU A N 1
ATOM 2784 C CA . LEU A 1 369 ? -31.770 -23.402 -3.994 1.00 35.75 369 LEU A CA 1
ATOM 2785 C C . LEU A 1 369 ? -31.535 -24.895 -4.239 1.00 35.75 369 LEU A C 1
ATOM 2787 O O . LEU A 1 369 ? -31.606 -25.651 -3.272 1.00 35.75 369 LEU A O 1
ATOM 2791 N N . ASP A 1 370 ? -31.156 -25.316 -5.450 1.00 38.38 370 ASP A N 1
ATOM 2792 C CA . ASP A 1 370 ? -30.851 -26.733 -5.723 1.00 38.38 370 ASP A CA 1
ATOM 2793 C C . ASP A 1 370 ? -29.673 -27.248 -4.871 1.00 38.38 370 ASP A C 1
ATOM 2795 O O . ASP A 1 370 ? -29.695 -28.381 -4.385 1.00 38.38 370 ASP A O 1
ATOM 2799 N N . ALA A 1 371 ? -28.683 -26.390 -4.597 1.00 34.34 371 ALA A N 1
ATOM 2800 C CA . ALA A 1 371 ? -27.559 -26.685 -3.702 1.00 34.34 371 ALA A CA 1
ATOM 2801 C C . ALA A 1 371 ? -27.930 -26.611 -2.202 1.00 34.34 371 ALA A C 1
ATOM 2803 O O . ALA A 1 371 ? -27.273 -27.211 -1.349 1.00 34.34 371 ALA A O 1
ATOM 2804 N N . GLY A 1 372 ? -28.981 -25.863 -1.853 1.00 33.84 372 GLY A N 1
ATOM 2805 C CA . GLY A 1 372 ? -29.433 -25.674 -0.472 1.00 33.84 372 GLY A CA 1
ATOM 2806 C C . GLY A 1 372 ? -30.388 -26.759 0.033 1.00 33.84 372 GLY A C 1
ATOM 2807 O O . GLY A 1 372 ? -30.326 -27.120 1.211 1.00 33.84 372 GLY A O 1
ATOM 2808 N N . GLU A 1 373 ? -31.253 -27.287 -0.836 1.00 35.16 373 GLU A N 1
ATOM 2809 C CA . GLU A 1 373 ? -32.330 -28.214 -0.454 1.00 35.16 373 GLU A CA 1
ATOM 2810 C C . GLU A 1 373 ? -31.930 -29.698 -0.526 1.00 35.16 373 GLU A C 1
ATOM 2812 O O . GLU A 1 373 ? -32.530 -30.525 0.159 1.00 35.16 373 GLU A O 1
ATOM 2817 N N . THR A 1 374 ? -30.875 -30.054 -1.269 1.00 35.62 374 THR A N 1
ATOM 2818 C CA . THR A 1 374 ? -30.484 -31.462 -1.497 1.00 35.62 374 THR A CA 1
ATOM 2819 C C . THR A 1 374 ? -29.330 -31.964 -0.618 1.00 35.62 374 THR A C 1
ATOM 2821 O O . THR A 1 374 ? -28.877 -33.098 -0.763 1.00 35.62 374 THR A O 1
ATOM 2824 N N . GLY A 1 375 ? -28.857 -31.161 0.341 1.00 36.72 375 GLY A N 1
ATOM 2825 C CA . GLY A 1 375 ? -27.817 -31.573 1.294 1.00 36.72 375 GLY A CA 1
ATOM 2826 C C . GLY A 1 375 ? -26.402 -31.676 0.710 1.00 36.72 375 GLY A C 1
ATOM 2827 O O . GLY A 1 375 ? -25.468 -31.957 1.462 1.00 36.72 375 GLY A O 1
ATOM 2828 N N . LEU A 1 376 ? -26.212 -31.393 -0.582 1.00 29.86 376 LEU A N 1
ATOM 2829 C CA . LEU A 1 376 ? -24.898 -31.313 -1.212 1.00 29.86 376 LEU A CA 1
ATOM 2830 C C . LEU A 1 376 ? -24.488 -29.853 -1.431 1.00 29.86 376 LEU A C 1
ATOM 2832 O O . LEU A 1 376 ? -24.893 -29.172 -2.364 1.00 29.86 376 LEU A O 1
ATOM 2836 N N . ASP A 1 377 ? -23.612 -29.457 -0.514 1.00 40.16 377 ASP A N 1
ATOM 2837 C CA . ASP A 1 377 ? -22.689 -28.332 -0.544 1.00 40.16 377 ASP A CA 1
ATOM 2838 C C . ASP A 1 377 ? -23.255 -26.923 -0.287 1.00 40.16 377 ASP A C 1
ATOM 2840 O O . ASP A 1 377 ? -23.167 -25.990 -1.085 1.00 40.16 377 ASP A O 1
ATOM 2844 N N . ARG A 1 378 ? -23.724 -26.731 0.955 1.00 35.97 378 ARG A N 1
ATOM 2845 C CA . ARG A 1 378 ? -23.935 -25.412 1.585 1.00 35.97 378 ARG A CA 1
ATOM 2846 C C . ARG A 1 378 ? -22.746 -24.453 1.401 1.00 35.97 378 ARG A C 1
ATOM 2848 O O . ARG A 1 378 ? -22.956 -23.244 1.362 1.00 35.97 378 ARG A O 1
ATOM 2855 N N . VAL A 1 379 ? -21.518 -24.964 1.276 1.00 34.22 379 VAL A N 1
ATOM 2856 C CA . VAL A 1 379 ? -20.314 -24.160 1.011 1.00 34.22 379 VAL A CA 1
ATOM 2857 C C . VAL A 1 379 ? -20.309 -23.629 -0.427 1.00 34.22 379 VAL A C 1
ATOM 2859 O O . VAL A 1 379 ? -19.924 -22.482 -0.636 1.00 34.22 379 VAL A O 1
ATOM 2862 N N . ALA A 1 380 ? -20.819 -24.388 -1.401 1.00 34.03 380 ALA A N 1
ATOM 2863 C CA . ALA A 1 380 ? -20.937 -23.969 -2.799 1.00 34.03 380 ALA A CA 1
ATOM 2864 C C . ALA A 1 380 ? -22.009 -22.884 -3.003 1.00 34.03 380 ALA A C 1
ATOM 2866 O O . ALA A 1 380 ? -21.767 -21.914 -3.718 1.00 34.03 380 ALA A O 1
ATOM 2867 N N . ALA A 1 381 ? -23.155 -22.973 -2.317 1.00 35.94 381 ALA A N 1
ATOM 2868 C CA . ALA A 1 381 ? -24.185 -21.926 -2.351 1.00 35.94 381 ALA A CA 1
ATOM 2869 C C . ALA A 1 381 ? -23.686 -20.601 -1.734 1.00 35.94 381 ALA A C 1
ATOM 2871 O O . ALA A 1 381 ? -23.905 -19.519 -2.283 1.00 35.94 381 ALA A O 1
ATOM 2872 N N . LEU A 1 382 ? -22.948 -20.681 -0.621 1.00 36.47 382 LEU A N 1
ATOM 2873 C CA . LEU A 1 382 ? -22.298 -19.529 0.016 1.00 36.47 382 LEU A CA 1
ATOM 2874 C C . LEU A 1 382 ? -21.140 -18.973 -0.832 1.00 36.47 382 LEU A C 1
ATOM 2876 O O . LEU A 1 382 ? -20.958 -17.758 -0.904 1.00 36.47 382 LEU A O 1
ATOM 2880 N N . SER A 1 383 ? -20.400 -19.847 -1.519 1.00 33.88 383 SER A N 1
ATOM 2881 C CA . SER A 1 383 ? -19.355 -19.487 -2.483 1.00 33.88 383 SER A CA 1
ATOM 2882 C C . SER A 1 383 ? -19.930 -18.804 -3.728 1.00 33.88 383 SER A C 1
ATOM 2884 O O . SER A 1 383 ? -19.337 -17.844 -4.207 1.00 33.88 383 SER A O 1
ATOM 2886 N N . ALA A 1 384 ? -21.118 -19.196 -4.197 1.00 34.22 384 ALA A N 1
ATOM 2887 C CA . ALA A 1 384 ? -21.818 -18.535 -5.300 1.00 34.22 384 ALA A CA 1
ATOM 2888 C C . ALA A 1 384 ? -22.280 -17.116 -4.924 1.00 34.22 384 ALA A C 1
ATOM 2890 O O . ALA A 1 384 ? -22.115 -16.185 -5.709 1.00 34.22 384 ALA A O 1
ATOM 2891 N N . VAL A 1 385 ? -22.777 -16.915 -3.697 1.00 35.72 385 VAL A N 1
ATOM 2892 C CA . VAL A 1 385 ? -23.118 -15.580 -3.164 1.00 35.72 385 VAL A CA 1
ATOM 2893 C C . VAL A 1 385 ? -21.864 -14.707 -2.987 1.00 35.72 385 VAL A C 1
ATOM 2895 O O . VAL A 1 385 ? -21.891 -13.516 -3.300 1.00 35.72 385 VAL A O 1
ATOM 2898 N N . ALA A 1 386 ? -20.740 -15.292 -2.563 1.00 32.62 386 ALA A N 1
ATOM 2899 C CA . ALA A 1 386 ? -19.445 -14.610 -2.520 1.00 32.62 386 ALA A CA 1
ATOM 2900 C C . ALA A 1 386 ? -18.872 -14.317 -3.926 1.00 32.62 386 ALA A C 1
ATOM 2902 O O . ALA A 1 386 ? -18.282 -13.262 -4.139 1.00 32.62 386 ALA A O 1
ATOM 2903 N N . GLY A 1 387 ? -19.096 -15.196 -4.906 1.00 31.48 387 GLY A N 1
ATOM 2904 C CA . GLY A 1 387 ? -18.720 -15.007 -6.312 1.00 31.48 387 GLY A CA 1
ATOM 2905 C C . GLY A 1 387 ? -19.580 -13.967 -7.039 1.00 31.48 387 GLY A C 1
ATOM 2906 O O . GLY A 1 387 ? -19.120 -13.286 -7.950 1.00 31.48 387 GLY A O 1
ATOM 2907 N N . LEU A 1 388 ? -20.820 -13.766 -6.595 1.00 32.75 388 LEU A N 1
ATOM 2908 C CA . LEU A 1 388 ? -21.655 -12.647 -7.032 1.00 32.75 388 LEU A CA 1
ATOM 2909 C C . LEU A 1 388 ? -21.162 -11.317 -6.450 1.00 32.75 388 LEU A C 1
ATOM 2911 O O . LEU A 1 388 ? -21.251 -10.292 -7.118 1.00 32.75 388 LEU A O 1
ATOM 2915 N N . HIS A 1 389 ? -20.584 -11.316 -5.246 1.00 33.09 389 HIS A N 1
ATOM 2916 C CA . HIS A 1 389 ? -19.981 -10.115 -4.663 1.00 33.09 389 HIS A CA 1
ATOM 2917 C C . HIS A 1 389 ? -18.794 -9.592 -5.490 1.00 33.09 389 HIS A C 1
ATOM 2919 O O . HIS A 1 389 ? -18.657 -8.376 -5.634 1.00 33.09 389 HIS A O 1
ATOM 2925 N N . THR A 1 390 ? -17.986 -10.487 -6.069 1.00 30.58 390 THR A N 1
ATOM 2926 C CA . THR A 1 390 ? -16.868 -10.131 -6.957 1.00 30.58 390 THR A CA 1
ATOM 2927 C C . THR A 1 390 ? -17.337 -9.700 -8.349 1.00 30.58 390 THR A C 1
ATOM 2929 O O . THR A 1 390 ? -16.825 -8.714 -8.868 1.00 30.58 390 THR A O 1
ATOM 2932 N N . LEU A 1 391 ? -18.356 -10.352 -8.923 1.00 29.50 391 LEU A N 1
ATOM 2933 C CA . LEU A 1 391 ? -18.929 -9.995 -10.234 1.00 29.50 391 LEU A CA 1
ATOM 2934 C C . LEU A 1 391 ? -19.721 -8.672 -10.234 1.00 29.50 391 LEU A C 1
ATOM 2936 O O . LEU A 1 391 ? -19.712 -7.942 -11.223 1.00 29.50 391 LEU A O 1
ATOM 2940 N N . TYR A 1 392 ? -20.392 -8.323 -9.132 1.00 36.28 392 TYR A N 1
ATOM 2941 C CA . TYR A 1 392 ? -21.190 -7.089 -9.035 1.00 36.28 392 TYR A CA 1
ATOM 2942 C C . TYR A 1 392 ? -20.383 -5.830 -8.694 1.00 36.28 392 TYR A C 1
ATOM 2944 O O . TYR A 1 392 ? -20.939 -4.733 -8.710 1.00 36.28 392 TYR A O 1
ATOM 2952 N N . GLY A 1 393 ? -19.079 -5.951 -8.425 1.00 33.16 393 GLY A N 1
ATOM 2953 C CA . GLY A 1 393 ? -18.182 -4.795 -8.329 1.00 33.16 393 GLY A CA 1
ATOM 2954 C C . GLY A 1 393 ? -18.036 -4.015 -9.645 1.00 33.16 393 GLY A C 1
ATOM 2955 O O . GLY A 1 393 ? -17.571 -2.879 -9.618 1.00 33.16 393 GLY A O 1
ATOM 2956 N N . GLU A 1 394 ? -18.456 -4.598 -10.776 1.00 31.72 394 GLU A N 1
ATOM 2957 C CA . GLU A 1 394 ? -18.206 -4.077 -12.127 1.00 31.72 394 GLU A CA 1
ATOM 2958 C C . GLU A 1 394 ? -19.443 -3.499 -12.855 1.00 31.72 394 GLU A C 1
ATOM 2960 O O . GLU A 1 394 ? -19.309 -2.972 -13.961 1.00 31.72 394 GLU A O 1
ATOM 2965 N N . LEU A 1 395 ? -20.650 -3.555 -12.272 1.00 29.06 395 LEU A N 1
ATOM 2966 C CA . LEU A 1 395 ? -21.900 -3.150 -12.945 1.00 29.06 395 LEU A CA 1
ATOM 2967 C C . LEU A 1 395 ? -22.383 -1.733 -12.543 1.00 29.06 395 LEU A C 1
ATOM 2969 O O . LEU A 1 395 ? -22.442 -1.439 -11.352 1.00 29.06 395 LEU A O 1
ATOM 2973 N N . PRO A 1 396 ? -22.778 -0.853 -13.495 1.00 31.70 396 PRO A N 1
ATOM 2974 C CA . PRO A 1 396 ? -23.294 0.491 -13.193 1.00 31.70 396 PRO A CA 1
ATOM 2975 C C . PRO A 1 396 ? -24.715 0.505 -12.591 1.00 31.70 396 PRO A C 1
ATOM 2977 O O . PRO A 1 396 ? -25.588 -0.249 -13.016 1.00 31.70 396 PRO A O 1
ATOM 2980 N N . ASP A 1 397 ? -24.979 1.461 -11.693 1.00 32.44 397 ASP A N 1
ATOM 2981 C CA . ASP A 1 397 ? -26.163 1.556 -10.808 1.00 32.44 397 ASP A CA 1
ATOM 2982 C C . ASP A 1 397 ? -27.545 1.850 -11.459 1.00 32.44 397 ASP A C 1
ATOM 2984 O O . ASP A 1 397 ? -28.504 2.152 -10.749 1.00 32.44 397 ASP A O 1
ATOM 2988 N N . THR A 1 398 ? -27.715 1.814 -12.787 1.00 30.97 398 THR A N 1
ATOM 2989 C CA . THR A 1 398 ? -28.902 2.415 -13.452 1.00 30.97 398 THR A CA 1
ATOM 2990 C C . THR A 1 398 ? -29.950 1.450 -14.023 1.00 30.97 398 THR A C 1
ATOM 2992 O O . THR A 1 398 ? -30.833 1.908 -14.743 1.00 30.97 398 THR A O 1
ATOM 2995 N N . VAL A 1 399 ? -29.892 0.139 -13.770 1.00 33.84 399 VAL A N 1
ATOM 2996 C CA . VAL A 1 399 ? -30.773 -0.836 -14.453 1.00 33.84 399 VAL A CA 1
ATOM 2997 C C . VAL A 1 399 ? -31.576 -1.678 -13.454 1.00 33.84 399 VAL A C 1
ATOM 2999 O O . VAL A 1 399 ? -30.992 -2.328 -12.590 1.00 33.84 399 VAL A O 1
ATOM 3002 N N . GLN A 1 400 ? -32.913 -1.671 -13.567 1.00 39.44 400 GLN A N 1
ATOM 3003 C CA . GLN A 1 400 ? -33.800 -2.540 -12.778 1.00 39.44 400 GLN A CA 1
ATOM 3004 C C . GLN A 1 400 ? -34.009 -3.900 -13.463 1.00 39.44 400 GLN A C 1
ATOM 3006 O O . GLN A 1 400 ? -34.084 -3.994 -14.687 1.00 39.44 400 GLN A O 1
ATOM 3011 N N . ALA A 1 401 ? -34.093 -4.961 -12.659 1.00 35.91 401 ALA A N 1
ATOM 3012 C CA . ALA A 1 401 ? -34.075 -6.347 -13.128 1.00 35.91 401 ALA A CA 1
ATOM 3013 C C . ALA A 1 401 ? -35.341 -6.765 -13.906 1.00 35.91 401 ALA A C 1
ATOM 3015 O O . ALA A 1 401 ? -35.238 -7.506 -14.885 1.00 35.91 401 ALA A O 1
ATOM 3016 N N . ASP A 1 402 ? -36.509 -6.233 -13.536 1.00 36.81 402 ASP A N 1
ATOM 3017 C CA . ASP A 1 402 ? -37.797 -6.581 -14.156 1.00 36.81 402 ASP A CA 1
ATOM 3018 C C . ASP A 1 402 ? -37.887 -6.092 -15.618 1.00 36.81 402 ASP A C 1
ATOM 3020 O O . ASP A 1 402 ? -38.416 -6.788 -16.491 1.00 36.81 402 ASP A O 1
ATOM 3024 N N . ASP A 1 403 ? -37.270 -4.944 -15.917 1.00 36.69 403 ASP A N 1
ATOM 3025 C CA . ASP A 1 403 ? -37.194 -4.377 -17.268 1.00 36.69 403 ASP A CA 1
ATOM 3026 C C . ASP A 1 403 ? -36.278 -5.203 -18.186 1.00 36.69 403 ASP A C 1
ATOM 3028 O O . ASP A 1 403 ? -36.550 -5.364 -19.380 1.00 36.69 403 ASP A O 1
ATOM 3032 N N . CYS A 1 404 ? -35.211 -5.790 -17.636 1.00 36.62 404 CYS A N 1
ATOM 3033 C CA . CYS A 1 404 ? -34.304 -6.664 -18.379 1.00 36.62 404 CYS A CA 1
ATOM 3034 C C . CYS A 1 404 ? -34.951 -8.004 -18.740 1.00 36.62 404 CYS A C 1
ATOM 3036 O O . CYS A 1 404 ? -34.768 -8.483 -19.862 1.00 36.62 404 CYS A O 1
ATOM 3038 N N . CYS A 1 405 ? -35.730 -8.590 -17.830 1.00 38.25 405 CYS A N 1
ATOM 3039 C CA . CYS A 1 405 ? -36.418 -9.859 -18.066 1.00 38.25 405 CYS A CA 1
ATOM 3040 C C . CYS A 1 405 ? -37.542 -9.722 -19.106 1.00 38.25 405 CYS A C 1
ATOM 3042 O O . CYS A 1 405 ? -37.632 -10.545 -20.020 1.00 38.25 405 CYS A O 1
ATOM 3044 N N . PHE A 1 406 ? -38.341 -8.649 -19.037 1.00 40.44 406 PHE A N 1
ATOM 3045 C CA . PHE A 1 406 ? -39.400 -8.376 -20.015 1.00 40.44 406 PHE A CA 1
ATOM 3046 C C . PHE A 1 406 ? -38.842 -8.130 -21.428 1.00 40.44 406 PHE A C 1
ATOM 3048 O O . PHE A 1 406 ? -39.305 -8.732 -22.401 1.00 40.44 406 PHE A O 1
ATOM 3055 N N . LEU A 1 407 ? -37.799 -7.299 -21.553 1.00 38.28 407 LEU A N 1
ATOM 3056 C CA . LEU A 1 407 ? -37.166 -7.000 -22.843 1.00 38.28 407 LEU A CA 1
ATOM 3057 C C . LEU A 1 407 ? -36.445 -8.218 -23.439 1.00 38.28 407 LEU A C 1
ATOM 3059 O O . LEU A 1 407 ? -36.468 -8.403 -24.658 1.00 38.28 407 LEU A O 1
ATOM 3063 N N . ALA A 1 408 ? -35.850 -9.076 -22.605 1.00 37.81 408 ALA A N 1
ATOM 3064 C CA . ALA A 1 408 ? -35.224 -10.318 -23.047 1.00 37.81 408 ALA A CA 1
ATOM 3065 C C . ALA A 1 408 ? -36.256 -11.349 -23.541 1.00 37.81 408 ALA A C 1
ATOM 3067 O O . ALA A 1 408 ? -36.069 -11.919 -24.618 1.00 37.81 408 ALA A O 1
ATOM 3068 N N . GLY A 1 409 ? -37.364 -11.542 -22.812 1.00 38.44 409 GLY A N 1
ATOM 3069 C CA . GLY A 1 409 ? -38.443 -12.464 -23.193 1.00 38.44 409 GLY A CA 1
ATOM 3070 C C . GLY A 1 409 ? -39.162 -12.042 -24.477 1.00 38.44 409 GLY A C 1
ATOM 3071 O O . GLY A 1 409 ? -39.348 -12.849 -25.390 1.00 38.44 409 GLY A O 1
ATOM 3072 N N . TRP A 1 410 ? -39.472 -10.749 -24.611 1.00 39.47 410 TRP A N 1
ATOM 3073 C CA . TRP A 1 410 ? -40.078 -10.190 -25.822 1.00 39.47 410 TRP A CA 1
ATOM 3074 C C . TRP A 1 410 ? -39.141 -10.291 -27.040 1.00 39.47 410 TRP A C 1
ATOM 3076 O O . TRP A 1 410 ? -39.547 -10.717 -28.123 1.00 39.47 410 TRP A O 1
ATOM 3086 N N . ALA A 1 411 ? -37.850 -9.979 -26.867 1.00 36.88 411 ALA A N 1
ATOM 3087 C CA . ALA A 1 411 ? -36.856 -10.076 -27.937 1.00 36.88 411 ALA A CA 1
ATOM 3088 C C . ALA A 1 411 ? -36.521 -11.523 -28.345 1.00 36.88 411 ALA A C 1
ATOM 3090 O O . ALA A 1 411 ? -36.064 -11.741 -29.472 1.00 36.88 411 ALA A O 1
ATOM 3091 N N . ALA A 1 412 ? -36.714 -12.502 -27.456 1.00 36.09 412 ALA A N 1
ATOM 3092 C CA . ALA A 1 412 ? -36.597 -13.924 -27.768 1.00 36.09 412 ALA A CA 1
ATOM 3093 C C . ALA A 1 412 ? -37.816 -14.420 -28.566 1.00 36.09 412 ALA A C 1
ATOM 3095 O O . ALA A 1 412 ? -37.641 -15.034 -29.619 1.00 36.09 412 ALA A O 1
ATOM 3096 N N . ALA A 1 413 ? -39.037 -14.059 -28.156 1.00 37.91 413 ALA A N 1
ATOM 3097 C CA . ALA A 1 413 ? -40.268 -14.433 -28.856 1.00 37.91 413 ALA A CA 1
ATOM 3098 C C . ALA A 1 413 ? -40.327 -13.886 -30.296 1.00 37.91 413 ALA A C 1
ATOM 3100 O O . ALA A 1 413 ? -40.668 -14.617 -31.230 1.00 37.91 413 ALA A O 1
ATOM 3101 N N . CYS A 1 414 ? -39.905 -12.633 -30.506 1.00 38.88 414 CYS A N 1
ATOM 3102 C CA . CYS A 1 414 ? -39.804 -12.043 -31.844 1.00 38.88 414 CYS A CA 1
ATOM 3103 C C . CYS A 1 414 ? -38.710 -12.692 -32.713 1.00 38.88 414 CYS A C 1
ATOM 3105 O O . CYS A 1 414 ? -38.876 -12.780 -33.928 1.00 38.88 414 CYS A O 1
ATOM 3107 N N . ARG A 1 415 ? -37.604 -13.167 -32.118 1.00 35.09 415 ARG A N 1
ATOM 3108 C CA . ARG A 1 415 ? -36.524 -13.864 -32.845 1.00 35.09 415 ARG A CA 1
ATOM 3109 C C . ARG A 1 415 ? -36.879 -15.301 -33.219 1.00 35.09 415 ARG A C 1
ATOM 3111 O O . ARG A 1 415 ? -36.383 -15.792 -34.227 1.00 35.09 415 ARG A O 1
ATOM 3118 N N . MET A 1 416 ? -37.749 -15.951 -32.450 1.00 32.59 416 MET A N 1
ATOM 3119 C CA . MET A 1 416 ? -38.213 -17.318 -32.714 1.00 32.59 416 MET A CA 1
ATOM 3120 C C . MET A 1 416 ? -39.416 -17.383 -33.673 1.00 32.59 416 MET A C 1
ATOM 3122 O O . MET A 1 416 ? -39.894 -18.472 -33.974 1.00 32.59 416 MET A O 1
ATOM 3126 N N . GLY A 1 417 ? -39.897 -16.240 -34.181 1.00 33.22 417 GLY A N 1
ATOM 3127 C CA . GLY A 1 417 ? -40.967 -16.185 -35.186 1.00 33.22 417 GLY A CA 1
ATOM 3128 C C . GLY A 1 417 ? -42.349 -16.596 -34.667 1.00 33.22 417 GLY A C 1
ATOM 3129 O O . GLY A 1 417 ? -43.219 -16.948 -35.463 1.00 33.22 417 GLY A O 1
ATOM 3130 N N . LEU A 1 418 ? -42.555 -16.565 -33.348 1.00 35.47 418 LEU A N 1
ATOM 3131 C CA . LEU A 1 418 ? -43.818 -16.935 -32.714 1.00 35.47 418 LEU A CA 1
ATOM 3132 C C . LEU A 1 418 ? -44.933 -15.951 -33.093 1.00 35.47 418 LEU A C 1
ATOM 3134 O O . LEU A 1 418 ? -44.731 -14.736 -33.133 1.00 35.47 418 LEU A O 1
ATOM 3138 N N . ALA A 1 419 ? -46.128 -16.485 -33.352 1.00 46.81 419 ALA A N 1
ATOM 3139 C CA . ALA A 1 419 ? -47.321 -15.669 -33.530 1.00 46.81 419 ALA A CA 1
ATOM 3140 C C . ALA A 1 419 ? -47.580 -14.853 -32.254 1.00 46.81 419 ALA A C 1
ATOM 3142 O O . ALA A 1 419 ? -47.429 -15.363 -31.143 1.00 46.81 419 ALA A O 1
ATOM 3143 N N . VAL A 1 420 ? -47.972 -13.590 -32.425 1.00 41.50 420 VAL A N 1
ATOM 3144 C CA . VAL A 1 420 ? -48.128 -12.614 -31.332 1.00 41.50 420 VAL A CA 1
ATOM 3145 C C . VAL A 1 420 ? -49.036 -13.151 -30.223 1.00 41.50 420 VAL A C 1
ATOM 3147 O O . VAL A 1 420 ? -48.717 -12.997 -29.049 1.00 41.50 420 VAL A O 1
ATOM 3150 N N . ASP A 1 421 ? -50.093 -13.876 -30.581 1.00 46.25 421 ASP A N 1
ATOM 3151 C CA . ASP A 1 421 ? -51.025 -14.469 -29.619 1.00 46.25 421 ASP A CA 1
ATOM 3152 C C . ASP A 1 421 ? -50.382 -15.558 -28.740 1.00 46.25 421 ASP A C 1
ATOM 3154 O O . ASP A 1 421 ? -50.691 -15.657 -27.555 1.00 46.25 421 ASP A O 1
ATOM 3158 N N . ALA A 1 422 ? -49.436 -16.337 -29.279 1.00 47.16 422 ALA A N 1
ATOM 3159 C CA . ALA A 1 422 ? -48.712 -17.367 -28.529 1.00 47.16 422 ALA A CA 1
ATOM 3160 C C . ALA A 1 422 ? -47.650 -16.762 -27.595 1.00 47.16 422 ALA A C 1
ATOM 3162 O O . ALA A 1 422 ? -47.460 -17.241 -26.479 1.00 47.16 422 ALA A O 1
ATOM 3163 N N . ALA A 1 423 ? -46.988 -15.686 -28.030 1.00 45.19 423 ALA A N 1
ATOM 3164 C CA . ALA A 1 423 ? -46.025 -14.951 -27.211 1.00 45.19 423 ALA A CA 1
ATOM 3165 C C . ALA A 1 423 ? -46.708 -14.210 -26.048 1.00 45.19 423 ALA A C 1
ATOM 3167 O O . ALA A 1 423 ? -46.196 -14.203 -24.930 1.00 45.19 423 ALA A O 1
ATOM 3168 N N . LEU A 1 424 ? -47.886 -13.628 -26.296 1.00 47.09 424 LEU A N 1
ATOM 3169 C CA . LEU A 1 424 ? -48.679 -12.945 -25.275 1.00 47.09 424 LEU A CA 1
ATOM 3170 C C . LEU A 1 424 ? -49.257 -13.916 -24.240 1.00 47.09 424 LEU A C 1
ATOM 3172 O O . LEU A 1 424 ? -49.222 -13.599 -23.057 1.00 47.09 424 LEU A O 1
ATOM 3176 N N . ALA A 1 425 ? -49.704 -15.107 -24.649 1.00 52.81 425 ALA A N 1
ATOM 3177 C CA . ALA A 1 425 ? -50.196 -16.128 -23.721 1.00 52.81 425 ALA A CA 1
ATOM 3178 C C . ALA A 1 425 ? -49.102 -16.647 -22.764 1.00 52.81 425 ALA A C 1
ATOM 3180 O O . ALA A 1 425 ? -49.367 -16.881 -21.586 1.00 52.81 425 ALA A O 1
ATOM 3181 N N . LEU A 1 426 ? -47.863 -16.785 -23.252 1.00 45.97 426 LEU A N 1
ATOM 3182 C CA . LEU A 1 426 ? -46.698 -17.166 -22.441 1.00 45.97 426 LEU A CA 1
ATOM 3183 C C . LEU A 1 426 ? -46.334 -16.078 -21.417 1.00 45.97 426 LEU A C 1
ATOM 3185 O O . LEU A 1 426 ? -46.038 -16.380 -20.264 1.00 45.97 426 LEU A O 1
ATOM 3189 N N . LEU A 1 427 ? -46.406 -14.807 -21.824 1.00 45.03 427 LEU A N 1
ATOM 3190 C CA . LEU A 1 427 ? -46.114 -13.655 -20.965 1.00 45.03 427 LEU A CA 1
ATOM 3191 C C . LEU A 1 427 ? -47.232 -13.359 -19.949 1.00 45.03 427 LEU A C 1
ATOM 3193 O O . LEU A 1 427 ? -46.935 -12.926 -18.837 1.00 45.03 427 LEU A O 1
ATOM 3197 N N . GLU A 1 428 ? -48.501 -13.615 -20.289 1.00 46.94 428 GLU A N 1
ATOM 3198 C CA . GLU A 1 428 ? -49.633 -13.514 -19.352 1.00 46.94 428 GLU A CA 1
ATOM 3199 C C . GLU A 1 428 ? -49.535 -14.535 -18.206 1.00 46.94 428 GLU A C 1
ATOM 3201 O O . GLU A 1 428 ? -49.945 -14.222 -17.087 1.00 46.94 428 GLU A O 1
ATOM 3206 N N . GLY A 1 429 ? -48.973 -15.725 -18.461 1.00 48.84 429 GLY A N 1
ATOM 3207 C CA . GLY A 1 429 ? -48.766 -16.762 -17.442 1.00 48.84 429 GLY A CA 1
ATOM 3208 C C . GLY A 1 429 ? -47.669 -16.431 -16.422 1.00 48.84 429 GLY A C 1
ATOM 3209 O O . GLY A 1 429 ? -47.819 -16.744 -15.244 1.00 48.84 429 GLY A O 1
ATOM 3210 N N . GLU A 1 430 ? -46.597 -15.764 -16.858 1.00 41.56 430 GLU A N 1
ATOM 3211 C CA . GLU A 1 430 ? -45.414 -15.449 -16.036 1.00 41.56 430 GLU A CA 1
ATOM 3212 C C . GLU A 1 430 ? -45.542 -14.109 -15.278 1.00 41.56 430 GLU A C 1
ATOM 3214 O O . GLU A 1 430 ? -44.977 -13.939 -14.198 1.00 41.56 430 GLU A O 1
ATOM 3219 N N . LEU A 1 431 ? -46.300 -13.137 -15.812 1.00 45.78 431 LEU A N 1
ATOM 3220 C CA . LEU A 1 431 ? -46.385 -11.764 -15.280 1.00 45.78 431 LEU A CA 1
ATOM 3221 C C . LEU A 1 431 ? -47.847 -11.287 -15.110 1.00 45.78 431 LEU A C 1
ATOM 3223 O O . LEU A 1 431 ? -48.310 -10.374 -15.804 1.00 45.78 431 LEU A O 1
ATOM 3227 N N . PRO A 1 432 ? -48.592 -11.829 -14.125 1.00 46.31 432 PRO A N 1
ATOM 3228 C CA . PRO A 1 432 ? -50.044 -11.642 -13.995 1.00 46.31 432 PRO A CA 1
ATOM 3229 C C . PRO A 1 432 ? -50.490 -10.193 -13.731 1.00 46.31 432 PRO A C 1
ATOM 3231 O O . PRO A 1 432 ? -51.629 -9.829 -14.018 1.00 46.31 432 PRO A O 1
ATOM 3234 N N . ARG A 1 433 ? -49.601 -9.320 -13.233 1.00 39.53 433 ARG A N 1
ATOM 3235 C CA . ARG A 1 433 ? -49.901 -7.888 -13.021 1.00 39.53 433 ARG A CA 1
ATOM 3236 C C . ARG A 1 433 ? -49.997 -7.080 -14.322 1.00 39.53 433 ARG A C 1
ATOM 3238 O O . ARG A 1 433 ? -50.597 -6.009 -14.309 1.00 39.53 433 ARG A O 1
ATOM 3245 N N . MET A 1 434 ? -49.455 -7.581 -15.436 1.00 40.44 434 MET A N 1
ATOM 3246 C CA . MET A 1 434 ? -49.507 -6.921 -16.752 1.00 40.44 434 MET A CA 1
ATOM 3247 C C . MET A 1 434 ? -50.642 -7.433 -17.657 1.00 40.44 434 MET A C 1
ATOM 3249 O O . MET A 1 434 ? -50.856 -6.877 -18.737 1.00 40.44 434 MET A O 1
ATOM 3253 N N . ALA A 1 435 ? -51.421 -8.422 -17.204 1.00 43.91 435 ALA A N 1
ATOM 3254 C CA . ALA A 1 435 ? -52.505 -9.046 -17.967 1.00 43.91 435 ALA A CA 1
ATOM 3255 C C . ALA A 1 435 ? -53.599 -8.055 -18.420 1.00 43.91 435 ALA A C 1
ATOM 3257 O O . ALA A 1 435 ? -54.124 -8.166 -19.525 1.00 43.91 435 ALA A O 1
ATOM 3258 N N . ALA A 1 436 ? -53.896 -7.020 -17.624 1.00 44.56 436 ALA A N 1
ATOM 3259 C CA . ALA A 1 436 ? -54.881 -5.993 -17.985 1.00 44.56 436 ALA A CA 1
ATOM 3260 C C . ALA A 1 436 ? -54.439 -5.142 -19.194 1.00 44.56 436 ALA A C 1
ATOM 3262 O O . ALA A 1 436 ? -55.245 -4.805 -20.064 1.00 44.56 436 ALA A O 1
ATOM 3263 N N . SER A 1 437 ? -53.141 -4.837 -19.287 1.00 41.09 437 SER A N 1
ATOM 3264 C CA . SER A 1 437 ? -52.565 -4.109 -20.422 1.00 41.09 437 SER A CA 1
ATOM 3265 C C . SER A 1 437 ? -52.527 -4.981 -21.678 1.00 41.09 437 SER A C 1
ATOM 3267 O O . SER A 1 437 ? -52.835 -4.492 -22.765 1.00 41.09 437 SER A O 1
ATOM 3269 N N . ILE A 1 438 ? -52.236 -6.278 -21.534 1.00 42.81 438 ILE A N 1
ATOM 3270 C CA . ILE A 1 438 ? -52.212 -7.251 -22.638 1.00 42.81 438 ILE A CA 1
ATOM 3271 C C . ILE A 1 438 ? -53.624 -7.493 -23.198 1.00 42.81 438 ILE A C 1
ATOM 3273 O O . ILE A 1 438 ? -53.820 -7.454 -24.416 1.00 42.81 438 ILE A O 1
ATOM 3277 N N . GLN A 1 439 ? -54.637 -7.616 -22.335 1.00 45.94 439 GLN A N 1
ATOM 3278 C CA . GLN A 1 439 ? -56.040 -7.700 -22.754 1.00 45.94 439 GLN A CA 1
ATOM 3279 C C . GLN A 1 439 ? -56.514 -6.436 -23.481 1.00 45.94 439 GLN A C 1
ATOM 3281 O O . GLN A 1 439 ? -57.240 -6.547 -24.469 1.00 45.94 439 GLN A O 1
ATOM 3286 N N . SER A 1 440 ? -56.063 -5.245 -23.067 1.00 45.97 440 SER A N 1
ATOM 3287 C CA . SER A 1 440 ? -56.391 -3.994 -23.771 1.00 45.97 440 SER A CA 1
ATOM 3288 C C . SER A 1 440 ? -55.839 -3.963 -25.206 1.00 45.97 440 SER A C 1
ATOM 3290 O O . SER A 1 440 ? -56.518 -3.513 -26.129 1.00 45.97 440 SER A O 1
ATOM 3292 N N . ILE A 1 441 ? -54.644 -4.527 -25.415 1.00 41.59 441 ILE A N 1
ATOM 3293 C CA . ILE A 1 441 ? -53.983 -4.623 -26.724 1.00 41.59 441 ILE A CA 1
ATOM 3294 C C . ILE A 1 441 ? -54.709 -5.643 -27.608 1.00 41.59 441 ILE A C 1
ATOM 3296 O O . ILE A 1 441 ? -54.988 -5.372 -28.775 1.00 41.59 441 ILE A O 1
ATOM 3300 N N . ARG A 1 442 ? -55.098 -6.786 -27.038 1.00 43.66 442 ARG A N 1
ATOM 3301 C CA . ARG A 1 442 ? -55.857 -7.834 -27.731 1.00 43.66 442 ARG A CA 1
ATOM 3302 C C . ARG A 1 442 ? -57.245 -7.354 -28.171 1.00 43.66 442 ARG A C 1
ATOM 3304 O O . ARG A 1 442 ? -57.692 -7.680 -29.269 1.00 43.66 442 ARG A O 1
ATOM 3311 N N . HIS A 1 443 ? -57.902 -6.528 -27.355 1.00 48.91 443 HIS A N 1
ATOM 3312 C CA . HIS A 1 443 ? -59.211 -5.959 -27.679 1.00 48.91 443 HIS A CA 1
ATOM 3313 C C . HIS A 1 443 ? -59.142 -4.871 -28.764 1.00 48.91 443 HIS A C 1
ATOM 3315 O O . HIS A 1 443 ? -60.084 -4.728 -29.544 1.00 48.91 443 HIS A O 1
ATOM 3321 N N . ALA A 1 444 ? -58.025 -4.141 -28.845 1.00 43.00 444 ALA A N 1
ATOM 3322 C CA . ALA A 1 444 ? -57.799 -3.089 -29.836 1.00 43.00 444 ALA A CA 1
ATOM 3323 C C . ALA A 1 444 ? -57.443 -3.615 -31.242 1.00 43.00 444 ALA A C 1
ATOM 3325 O O . ALA A 1 444 ? -57.644 -2.900 -32.223 1.00 43.00 444 ALA A O 1
ATOM 3326 N N . ILE A 1 445 ? -56.924 -4.843 -31.362 1.00 39.16 445 ILE A N 1
ATOM 3327 C CA . ILE A 1 445 ? -56.448 -5.411 -32.641 1.00 39.16 445 ILE A CA 1
ATOM 3328 C C . ILE A 1 445 ? -57.553 -6.161 -33.410 1.00 39.16 445 ILE A C 1
ATOM 3330 O O . ILE A 1 445 ? -57.408 -6.395 -34.604 1.00 39.16 445 ILE A O 1
ATOM 3334 N N . GLY A 1 446 ? -58.700 -6.443 -32.784 1.00 42.41 446 GLY A N 1
ATOM 3335 C CA . GLY A 1 446 ? -59.897 -6.900 -33.494 1.00 42.41 446 GLY A CA 1
ATOM 3336 C C . GLY A 1 446 ? -59.725 -8.230 -34.235 1.00 42.41 446 GLY A C 1
ATOM 3337 O O . GLY A 1 446 ? -59.808 -8.257 -35.453 1.00 42.41 446 GLY A O 1
ATOM 3338 N N . GLY A 1 447 ? -59.530 -9.319 -33.487 1.00 39.94 447 GLY A N 1
ATOM 3339 C CA . GLY A 1 447 ? -60.028 -10.676 -33.778 1.00 39.94 447 GLY A CA 1
ATOM 3340 C C . GLY A 1 447 ? -59.605 -11.440 -35.043 1.00 39.94 447 GLY A C 1
ATOM 3341 O O . GLY A 1 447 ? -59.764 -12.655 -35.046 1.00 39.94 447 GLY A O 1
ATOM 3342 N N . GLU A 1 448 ? -59.057 -10.818 -36.084 1.00 44.84 448 GLU A N 1
ATOM 3343 C CA . GLU A 1 448 ? -58.590 -11.523 -37.282 1.00 44.84 448 GLU A CA 1
ATOM 3344 C C . GLU A 1 448 ? -57.096 -11.302 -37.518 1.00 44.84 448 GLU A C 1
ATOM 3346 O O . GLU A 1 448 ? -56.563 -10.193 -37.438 1.00 44.84 448 GLU A O 1
ATOM 3351 N N . SER A 1 449 ? -56.413 -12.401 -37.824 1.00 45.53 449 SER A N 1
ATOM 3352 C CA . SER A 1 449 ? -54.976 -12.515 -38.047 1.00 45.53 449 SER A CA 1
ATOM 3353 C C . SER A 1 449 ? -54.537 -11.766 -39.312 1.00 45.53 449 SER A C 1
ATOM 3355 O O . SER A 1 449 ? -54.335 -12.349 -40.376 1.00 45.53 449 SER A O 1
ATOM 3357 N N . ILE A 1 450 ? -54.377 -10.442 -39.216 1.00 40.47 450 ILE A N 1
ATOM 3358 C CA . ILE A 1 450 ? -54.049 -9.586 -40.365 1.00 40.47 450 ILE A CA 1
ATOM 3359 C C . ILE A 1 450 ? -52.804 -8.733 -40.084 1.00 40.47 450 ILE A C 1
ATOM 3361 O O . ILE A 1 450 ? -52.719 -7.991 -39.107 1.00 40.47 450 ILE A O 1
ATOM 3365 N N . ARG A 1 451 ? -51.824 -8.807 -40.998 1.00 38.62 451 ARG A N 1
ATOM 3366 C CA . ARG A 1 451 ? -50.581 -8.014 -40.976 1.00 38.62 451 ARG A CA 1
ATOM 3367 C C . ARG A 1 451 ? -50.882 -6.507 -41.021 1.00 38.62 451 ARG A C 1
ATOM 3369 O O . ARG A 1 451 ? -51.455 -6.002 -41.988 1.00 38.62 451 ARG A O 1
ATOM 3376 N N . LEU A 1 452 ? -50.441 -5.782 -39.994 1.00 37.91 452 LEU A N 1
ATOM 3377 C CA . LEU A 1 452 ? -50.651 -4.340 -39.831 1.00 37.91 452 LEU A CA 1
ATOM 3378 C C . LEU A 1 452 ? -49.769 -3.525 -40.798 1.00 37.91 452 LEU A C 1
ATOM 3380 O O . LEU A 1 452 ? -48.556 -3.712 -40.853 1.00 37.91 452 LEU A O 1
ATOM 3384 N N . THR A 1 453 ? -50.365 -2.580 -41.538 1.00 44.84 453 THR A N 1
ATOM 3385 C CA . THR A 1 453 ? -49.640 -1.580 -42.351 1.00 44.84 453 THR A CA 1
ATOM 3386 C C . THR A 1 453 ? -49.918 -0.149 -41.863 1.00 44.84 453 THR A C 1
ATOM 3388 O O . THR A 1 453 ? -51.054 0.179 -41.504 1.00 44.84 453 THR A O 1
ATOM 3391 N N . PRO A 1 454 ? -48.910 0.750 -41.893 1.00 39.53 454 PRO A N 1
ATOM 3392 C CA . PRO A 1 454 ? -48.948 2.052 -41.212 1.00 39.53 454 PRO A CA 1
ATOM 3393 C C . PRO A 1 454 ? -50.025 3.013 -41.742 1.00 39.53 454 PRO A C 1
ATOM 3395 O O . PRO A 1 454 ? -50.519 3.863 -41.005 1.00 39.53 454 PRO A O 1
ATOM 3398 N N . LYS A 1 455 ? -50.472 2.845 -42.994 1.00 40.06 455 LYS A N 1
ATOM 3399 C CA . LYS A 1 455 ? -51.522 3.684 -43.600 1.00 40.06 455 LYS A CA 1
ATOM 3400 C C . LYS A 1 455 ? -52.921 3.462 -43.002 1.00 40.06 455 LYS A C 1
ATOM 3402 O O . LYS A 1 455 ? -53.764 4.346 -43.136 1.00 40.06 455 LYS A O 1
ATOM 3407 N N . ARG A 1 456 ? -53.189 2.319 -42.353 1.00 41.47 456 ARG A N 1
ATOM 3408 C CA . ARG A 1 456 ? -54.491 2.042 -41.708 1.00 41.47 456 ARG A CA 1
ATOM 3409 C C . ARG A 1 456 ? -54.539 2.495 -40.245 1.00 41.47 456 ARG A C 1
ATOM 3411 O O . ARG A 1 456 ? -55.593 2.937 -39.803 1.00 41.47 456 ARG A O 1
ATOM 3418 N N . LEU A 1 457 ? -53.397 2.500 -39.550 1.00 40.69 457 LEU A N 1
ATOM 3419 C CA . LEU A 1 457 ? -53.282 2.963 -38.159 1.00 40.69 457 LEU A CA 1
ATOM 3420 C C . LEU A 1 457 ? -53.655 4.447 -37.991 1.00 40.69 457 LEU A C 1
ATOM 3422 O O . LEU A 1 457 ? -54.285 4.826 -37.009 1.00 40.69 457 LEU A O 1
ATOM 3426 N N . VAL A 1 458 ? -53.321 5.281 -38.982 1.00 43.88 458 VAL A N 1
ATOM 3427 C CA . VAL A 1 458 ? -53.604 6.728 -38.963 1.00 43.88 458 VAL A CA 1
ATOM 3428 C C . VAL A 1 458 ? -55.102 7.033 -39.123 1.00 43.88 458 VAL A C 1
ATOM 3430 O O . VAL A 1 458 ? -55.582 8.028 -38.591 1.00 43.88 458 VAL A O 1
ATOM 3433 N N . ARG A 1 459 ? -55.875 6.168 -39.800 1.00 42.06 459 ARG A N 1
ATOM 3434 C CA . ARG A 1 459 ? -57.331 6.355 -39.973 1.00 42.06 459 ARG A CA 1
ATOM 3435 C C . ARG A 1 459 ? -58.160 5.920 -38.762 1.00 42.06 459 ARG A C 1
ATOM 3437 O O . ARG A 1 459 ? -59.307 6.332 -38.661 1.00 42.06 459 ARG A O 1
ATOM 3444 N N . ALA A 1 460 ? -57.594 5.130 -37.849 1.00 42.22 460 ALA A N 1
ATOM 3445 C CA . ALA A 1 460 ? -58.292 4.577 -36.684 1.00 42.22 460 ALA A CA 1
ATOM 3446 C C . ALA A 1 460 ? -58.221 5.468 -35.422 1.00 42.22 460 ALA A C 1
ATOM 3448 O O . ALA A 1 460 ? -58.550 5.015 -34.332 1.00 42.22 460 ALA A O 1
ATOM 3449 N N . GLY A 1 461 ? -57.770 6.724 -35.535 1.00 40.31 461 GLY A N 1
ATOM 3450 C CA . GLY A 1 461 ? -57.756 7.678 -34.413 1.00 40.31 461 GLY A CA 1
ATOM 3451 C C . GLY A 1 461 ? -56.650 7.463 -33.368 1.00 40.31 461 GLY A C 1
ATOM 3452 O O . GLY A 1 461 ? -56.588 8.193 -32.385 1.00 40.31 461 GLY A O 1
ATOM 3453 N N . LEU A 1 462 ? -55.722 6.526 -33.588 1.00 44.47 462 LEU A N 1
ATOM 3454 C CA . LEU A 1 462 ? -54.620 6.197 -32.667 1.00 44.47 462 LEU A CA 1
ATOM 3455 C C . LEU A 1 462 ? -53.351 7.050 -32.890 1.00 44.47 462 LEU A C 1
ATOM 3457 O O . LEU A 1 462 ? -52.228 6.599 -32.664 1.00 44.47 462 LEU A O 1
ATOM 3461 N N . ALA A 1 463 ? -53.515 8.312 -33.300 1.00 40.34 463 ALA A N 1
ATOM 3462 C CA . ALA A 1 463 ? -52.417 9.273 -33.454 1.00 40.34 463 ALA A CA 1
ATOM 3463 C C . ALA A 1 463 ? -51.559 9.485 -32.177 1.00 40.34 463 ALA A C 1
ATOM 3465 O O . ALA A 1 463 ? -50.341 9.618 -32.320 1.00 40.34 463 ALA A O 1
ATOM 3466 N N . PRO A 1 464 ? -52.102 9.432 -30.937 1.00 40.66 464 PRO A N 1
ATOM 3467 C CA . PRO A 1 464 ? -51.285 9.542 -29.723 1.00 40.66 464 PRO A CA 1
ATOM 3468 C C . PRO A 1 464 ? -50.350 8.341 -29.524 1.00 40.66 464 PRO A C 1
ATOM 3470 O O . PRO A 1 464 ? -49.231 8.503 -29.052 1.00 40.66 464 PRO A O 1
ATOM 3473 N N . TRP A 1 465 ? -50.762 7.142 -29.949 1.00 38.25 465 TRP A N 1
ATOM 3474 C CA . TRP A 1 465 ? -49.952 5.922 -29.855 1.00 38.25 465 TRP A CA 1
ATOM 3475 C C . TRP A 1 465 ? -48.929 5.803 -30.979 1.00 38.25 465 TRP A C 1
ATOM 3477 O O . TRP A 1 465 ? -47.888 5.190 -30.787 1.00 38.25 465 TRP A O 1
ATOM 3487 N N . LEU A 1 466 ? -49.166 6.449 -32.123 1.00 38.09 466 LEU A N 1
ATOM 3488 C CA . LEU A 1 466 ? -48.128 6.699 -33.122 1.00 38.09 466 LEU A CA 1
ATOM 3489 C C . LEU A 1 466 ? -47.102 7.711 -32.602 1.00 38.09 466 LEU A C 1
ATOM 3491 O O . LEU A 1 466 ? -45.925 7.523 -32.854 1.00 38.09 466 LEU A O 1
ATOM 3495 N N . ALA A 1 467 ? -47.495 8.718 -31.816 1.00 40.97 467 ALA A N 1
ATOM 3496 C CA . ALA A 1 467 ? -46.549 9.622 -31.158 1.00 40.97 467 ALA A CA 1
ATOM 3497 C C . ALA A 1 467 ? -45.760 8.927 -30.033 1.00 40.97 467 ALA A C 1
ATOM 3499 O O . ALA A 1 467 ? -44.557 9.133 -29.936 1.00 40.97 467 ALA A O 1
ATOM 3500 N N . VAL A 1 468 ? -46.389 8.042 -29.248 1.00 40.72 468 VAL A N 1
ATOM 3501 C CA . VAL A 1 468 ? -45.701 7.188 -28.258 1.00 40.72 468 VAL A CA 1
ATOM 3502 C C . VAL A 1 468 ? -44.876 6.099 -28.939 1.00 40.72 468 VAL A C 1
ATOM 3504 O O . VAL A 1 468 ? -43.814 5.769 -28.447 1.00 40.72 468 VAL A O 1
ATOM 3507 N N . GLY A 1 469 ? -45.289 5.590 -30.098 1.00 37.94 469 GLY A N 1
ATOM 3508 C CA . GLY A 1 469 ? -44.535 4.649 -30.929 1.00 37.94 469 GLY A CA 1
ATOM 3509 C C . GLY A 1 469 ? -43.410 5.308 -31.729 1.00 37.94 469 GLY A C 1
ATOM 3510 O O . GLY A 1 469 ? -42.423 4.652 -32.021 1.00 37.94 469 GLY A O 1
ATOM 3511 N N . ILE A 1 470 ? -43.504 6.605 -32.032 1.00 42.41 470 ILE A N 1
ATOM 3512 C CA . ILE A 1 470 ? -42.418 7.438 -32.569 1.00 42.41 470 ILE A CA 1
ATOM 3513 C C . ILE A 1 470 ? -41.512 7.906 -31.428 1.00 42.41 470 ILE A C 1
ATOM 3515 O O . ILE A 1 470 ? -40.321 8.022 -31.647 1.00 42.41 470 ILE A O 1
ATOM 3519 N N . ALA A 1 471 ? -42.012 8.101 -30.204 1.00 39.38 471 ALA A N 1
ATOM 3520 C CA . ALA A 1 471 ? -41.199 8.399 -29.022 1.00 39.38 471 ALA A CA 1
ATOM 3521 C C . ALA A 1 471 ? -40.486 7.146 -28.489 1.00 39.38 471 ALA A C 1
ATOM 3523 O O . ALA A 1 471 ? -39.314 7.207 -28.146 1.00 39.38 471 ALA A O 1
ATOM 3524 N N . ALA A 1 472 ? -41.148 5.989 -28.509 1.00 39.88 472 ALA A N 1
ATOM 3525 C CA . ALA A 1 472 ? -40.580 4.674 -28.236 1.00 39.88 472 ALA A CA 1
ATOM 3526 C C . ALA A 1 472 ? -39.769 4.173 -29.432 1.00 39.88 472 ALA A C 1
ATOM 3528 O O . ALA A 1 472 ? -38.797 3.475 -29.236 1.00 39.88 472 ALA A O 1
ATOM 3529 N N . GLY A 1 473 ? -40.099 4.584 -30.656 1.00 38.19 473 GLY A N 1
ATOM 3530 C CA . GLY A 1 473 ? -39.297 4.416 -31.869 1.00 38.19 473 GLY A CA 1
ATOM 3531 C C . GLY A 1 473 ? -38.141 5.410 -31.964 1.00 38.19 473 GLY A C 1
ATOM 3532 O O . GLY A 1 473 ? -37.196 5.147 -32.687 1.00 38.19 473 GLY A O 1
ATOM 3533 N N . ALA A 1 474 ? -38.166 6.500 -31.195 1.00 38.06 474 ALA A N 1
ATOM 3534 C CA . ALA A 1 474 ? -37.045 7.395 -30.929 1.00 38.06 474 ALA A CA 1
ATOM 3535 C C . ALA A 1 474 ? -36.256 6.925 -29.702 1.00 38.06 474 ALA A C 1
ATOM 3537 O O . ALA A 1 474 ? -35.072 7.190 -29.640 1.00 38.06 474 ALA A O 1
ATOM 3538 N N . ALA A 1 475 ? -36.847 6.155 -28.781 1.00 39.91 475 ALA A N 1
ATOM 3539 C CA . ALA A 1 475 ? -36.146 5.462 -27.695 1.00 39.91 475 ALA A CA 1
ATOM 3540 C C . ALA A 1 475 ? -35.489 4.153 -28.181 1.00 39.91 475 ALA A C 1
ATOM 3542 O O . ALA A 1 475 ? -34.362 3.852 -27.818 1.00 39.91 475 ALA A O 1
ATOM 3543 N N . VAL A 1 476 ? -36.133 3.433 -29.100 1.00 41.84 476 VAL A N 1
ATOM 3544 C CA . VAL A 1 476 ? -35.577 2.366 -29.951 1.00 41.84 476 VAL A CA 1
ATOM 3545 C C . VAL A 1 476 ? -34.815 2.974 -31.119 1.00 41.84 476 VAL A C 1
ATOM 3547 O O . VAL A 1 476 ? -33.987 2.313 -31.706 1.00 41.84 476 VAL A O 1
ATOM 3550 N N . GLY A 1 477 ? -35.008 4.251 -31.415 1.00 39.25 477 GLY A N 1
ATOM 3551 C CA . GLY A 1 477 ? -34.122 5.061 -32.239 1.00 39.25 477 GLY A CA 1
ATOM 3552 C C . GLY A 1 477 ? -32.928 5.554 -31.439 1.00 39.25 477 GLY A C 1
ATOM 3553 O O . GLY A 1 477 ? -31.958 5.917 -32.061 1.00 39.25 477 GLY A O 1
ATOM 3554 N N . VAL A 1 478 ? -32.968 5.496 -30.100 1.00 39.31 478 VAL A N 1
ATOM 3555 C CA . VAL A 1 478 ? -31.867 5.708 -29.145 1.00 39.31 478 VAL A CA 1
ATOM 3556 C C . VAL A 1 478 ? -31.210 4.386 -28.781 1.00 39.31 478 VAL A C 1
ATOM 3558 O O . VAL A 1 478 ? -30.031 4.407 -28.478 1.00 39.31 478 VAL A O 1
ATOM 3561 N N . LEU A 1 479 ? -31.903 3.244 -28.880 1.00 35.94 479 LEU A N 1
ATOM 3562 C CA . LEU A 1 479 ? -31.319 1.899 -28.815 1.00 35.94 479 LEU A CA 1
ATOM 3563 C C . LEU A 1 479 ? -30.868 1.409 -30.194 1.00 35.94 479 LEU A C 1
ATOM 3565 O O . LEU A 1 479 ? -29.960 0.607 -30.294 1.00 35.94 479 LEU A O 1
ATOM 3569 N N . GLY A 1 480 ? -31.469 1.936 -31.249 1.00 36.84 480 GLY A N 1
ATOM 3570 C CA . GLY A 1 480 ? -31.110 1.840 -32.653 1.00 36.84 480 GLY A CA 1
ATOM 3571 C C . GLY A 1 480 ? -30.044 2.864 -32.982 1.00 36.84 480 GLY A C 1
ATOM 3572 O O . GLY A 1 480 ? -29.120 2.481 -33.656 1.00 36.84 480 GLY A O 1
ATOM 3573 N N . ASP A 1 481 ? -30.037 4.061 -32.381 1.00 37.34 481 ASP A N 1
ATOM 3574 C CA . ASP A 1 481 ? -28.835 4.890 -32.252 1.00 37.34 481 ASP A CA 1
ATOM 3575 C C . ASP A 1 481 ? -27.893 4.267 -31.236 1.00 37.34 481 ASP A C 1
ATOM 3577 O O . ASP A 1 481 ? -26.733 4.546 -31.350 1.00 37.34 481 ASP A O 1
ATOM 3581 N N . ALA A 1 482 ? -28.263 3.466 -30.235 1.00 34.12 482 ALA A N 1
ATOM 3582 C CA . ALA A 1 482 ? -27.261 2.843 -29.355 1.00 34.12 482 ALA A CA 1
ATOM 3583 C C . ALA A 1 482 ? -26.627 1.654 -30.060 1.00 34.12 482 ALA A C 1
ATOM 3585 O O . ALA A 1 482 ? -25.441 1.443 -29.897 1.00 34.12 482 ALA A O 1
ATOM 3586 N N . LEU A 1 483 ? -27.376 0.925 -30.886 1.00 34.03 483 LEU A N 1
ATOM 3587 C CA . LEU A 1 483 ? -26.921 -0.193 -31.700 1.00 34.03 483 LEU A CA 1
ATOM 3588 C C . LEU A 1 483 ? -26.318 0.284 -33.020 1.00 34.03 483 LEU A C 1
ATOM 3590 O O . LEU A 1 483 ? -25.381 -0.344 -33.472 1.00 34.03 483 LEU A O 1
ATOM 3594 N N . GLU A 1 484 ? -26.727 1.423 -33.578 1.00 37.44 484 GLU A N 1
ATOM 3595 C CA . GLU A 1 484 ? -26.021 2.183 -34.616 1.00 37.44 484 GLU A CA 1
ATOM 3596 C C . GLU A 1 484 ? -24.941 3.073 -34.007 1.00 37.44 484 GLU A C 1
ATOM 3598 O O . GLU A 1 484 ? -24.059 3.442 -34.741 1.00 37.44 484 GLU A O 1
ATOM 3603 N N . ARG A 1 485 ? -24.874 3.365 -32.703 1.00 34.88 485 ARG A N 1
ATOM 3604 C CA . ARG A 1 485 ? -23.696 3.946 -32.009 1.00 34.88 485 ARG A CA 1
ATOM 3605 C C . ARG A 1 485 ? -22.808 2.849 -31.445 1.00 34.88 485 ARG A C 1
ATOM 3607 O O . ARG A 1 485 ? -21.687 3.168 -31.092 1.00 34.88 485 ARG A O 1
ATOM 3614 N N . LEU A 1 486 ? -23.234 1.584 -31.417 1.00 33.12 486 LEU A N 1
ATOM 3615 C CA . LEU A 1 486 ? -22.408 0.396 -31.159 1.00 33.12 486 LEU A CA 1
ATOM 3616 C C . LEU A 1 486 ? -21.868 -0.154 -32.489 1.00 33.12 486 LEU A C 1
ATOM 3618 O O . LEU A 1 486 ? -20.661 -0.330 -32.625 1.00 33.12 486 LEU A O 1
ATOM 3622 N N . ALA A 1 487 ? -22.705 -0.240 -33.525 1.00 31.28 487 ALA A N 1
ATOM 3623 C CA . ALA A 1 487 ? -22.334 -0.565 -34.902 1.00 31.28 487 ALA A CA 1
ATOM 3624 C C . ALA A 1 487 ? -21.675 0.615 -35.613 1.00 31.28 487 ALA A C 1
ATOM 3626 O O . ALA A 1 487 ? -20.752 0.387 -36.380 1.00 31.28 487 ALA A O 1
ATOM 3627 N N . ALA A 1 488 ? -22.022 1.871 -35.310 1.00 33.41 488 ALA A N 1
ATOM 3628 C CA . ALA A 1 488 ? -21.150 3.020 -35.529 1.00 33.41 488 ALA A CA 1
ATOM 3629 C C . ALA A 1 488 ? -20.185 3.235 -34.378 1.00 33.41 488 ALA A C 1
ATOM 3631 O O . ALA A 1 488 ? -19.360 4.084 -34.559 1.00 33.41 488 ALA A O 1
ATOM 3632 N N . CYS A 1 489 ? -20.097 2.475 -33.288 1.00 32.78 489 CYS A N 1
ATOM 3633 C CA . CYS A 1 489 ? -18.817 2.418 -32.555 1.00 32.78 489 CYS A CA 1
ATOM 3634 C C . CYS A 1 489 ? -17.843 1.512 -33.304 1.00 32.78 489 CYS A C 1
ATOM 3636 O O . CYS A 1 489 ? -16.653 1.794 -33.283 1.00 32.78 489 CYS A O 1
ATOM 3638 N N . GLU A 1 490 ? -18.309 0.524 -34.071 1.00 34.00 490 GLU A N 1
ATOM 3639 C CA . GLU A 1 490 ? -17.494 -0.213 -35.045 1.00 34.00 490 GLU A CA 1
ATOM 3640 C C . GLU A 1 490 ? -17.256 0.568 -36.347 1.00 34.00 490 GLU A C 1
ATOM 3642 O O . GLU A 1 490 ? -16.132 0.629 -36.846 1.00 34.00 490 GLU A O 1
ATOM 3647 N N . ARG A 1 491 ? -18.256 1.300 -36.842 1.00 27.38 491 ARG A N 1
ATOM 3648 C CA . ARG A 1 491 ? -18.139 2.206 -37.991 1.00 27.38 491 ARG A CA 1
ATOM 3649 C C . ARG A 1 491 ? -17.481 3.535 -37.627 1.00 27.38 491 ARG A C 1
ATOM 3651 O O . ARG A 1 491 ? -16.850 4.093 -38.497 1.00 27.38 491 ARG A O 1
ATOM 3658 N N . ILE A 1 492 ? -17.492 4.007 -36.377 1.00 36.19 492 ILE A N 1
ATOM 3659 C CA . ILE A 1 492 ? -16.638 5.085 -35.821 1.00 36.19 492 ILE A CA 1
ATOM 3660 C C . ILE A 1 492 ? -15.283 4.495 -35.418 1.00 36.19 492 ILE A C 1
ATOM 3662 O O . ILE A 1 492 ? -14.312 5.227 -35.491 1.00 36.19 492 ILE A O 1
ATOM 3666 N N . ARG A 1 493 ? -15.112 3.195 -35.126 1.00 34.72 493 ARG A N 1
ATOM 3667 C CA . ARG A 1 493 ? -13.775 2.549 -35.111 1.00 34.72 493 ARG A CA 1
ATOM 3668 C C . ARG A 1 493 ? -13.169 2.502 -36.523 1.00 34.72 493 ARG A C 1
ATOM 3670 O O . ARG A 1 493 ? -11.964 2.701 -36.661 1.00 34.72 493 ARG A O 1
ATOM 3677 N N . LEU A 1 494 ? -13.989 2.354 -37.570 1.00 32.69 494 LEU A N 1
ATOM 3678 C CA . LEU A 1 494 ? -13.572 2.395 -38.982 1.00 32.69 494 LEU A CA 1
ATOM 3679 C C . LEU A 1 494 ? -13.591 3.812 -39.613 1.00 32.69 494 LEU A C 1
ATOM 3681 O O . LEU A 1 494 ? -12.817 4.070 -40.530 1.00 32.69 494 LEU A O 1
ATOM 3685 N N . CYS A 1 495 ? -14.363 4.771 -39.089 1.00 30.73 495 CYS A N 1
ATOM 3686 C CA . CYS A 1 495 ? -14.409 6.177 -39.532 1.00 30.73 495 CYS A CA 1
ATOM 3687 C C . CYS A 1 495 ? -13.523 7.103 -38.672 1.00 30.73 495 CYS A C 1
ATOM 3689 O O . CYS A 1 495 ? -12.994 8.074 -39.204 1.00 30.73 495 CYS A O 1
ATOM 3691 N N . ARG A 1 496 ? -13.196 6.771 -37.407 1.00 31.36 496 ARG A N 1
ATOM 3692 C CA . ARG A 1 496 ? -12.024 7.340 -36.685 1.00 31.36 496 ARG A CA 1
ATOM 3693 C C . ARG A 1 496 ? -10.698 6.831 -37.242 1.00 31.36 496 ARG A C 1
ATOM 3695 O O . ARG A 1 496 ? -9.667 7.401 -36.913 1.00 31.36 496 ARG A O 1
ATOM 3702 N N . ARG A 1 497 ? -10.700 5.819 -38.120 1.00 36.62 497 ARG A N 1
ATOM 3703 C CA . ARG A 1 497 ? -9.551 5.528 -38.997 1.00 36.62 497 ARG A CA 1
ATOM 3704 C C . ARG A 1 497 ? -9.408 6.544 -40.145 1.00 36.62 497 ARG A C 1
ATOM 3706 O O . ARG A 1 497 ? -8.418 6.470 -40.865 1.00 36.62 497 ARG A O 1
ATOM 3713 N N . ARG A 1 498 ? -10.346 7.492 -40.315 1.00 29.72 498 ARG A N 1
ATOM 3714 C CA . ARG A 1 498 ? -10.308 8.541 -41.355 1.00 29.72 498 ARG A CA 1
ATOM 3715 C C . ARG A 1 498 ? -10.486 9.986 -40.863 1.00 29.72 498 ARG A C 1
ATOM 3717 O O . ARG A 1 498 ? -10.330 10.888 -41.675 1.00 29.72 498 ARG A O 1
ATOM 3724 N N . ALA A 1 499 ? -10.741 10.237 -39.578 1.00 26.62 499 ALA A N 1
ATOM 3725 C CA . ALA A 1 499 ? -10.684 11.593 -39.022 1.00 26.62 499 ALA A CA 1
ATOM 3726 C C . ALA A 1 499 ? -9.245 11.904 -38.561 1.00 26.62 499 ALA A C 1
ATOM 3728 O O . ALA A 1 499 ? -8.774 11.274 -37.608 1.00 26.62 499 ALA A O 1
ATOM 3729 N N . PRO A 1 500 ? -8.518 12.830 -39.210 1.00 33.25 500 PRO A N 1
ATOM 3730 C CA . PRO A 1 500 ? -7.219 13.244 -38.722 1.00 33.25 500 PRO A CA 1
ATOM 3731 C C . PRO A 1 500 ? -7.405 14.062 -37.436 1.00 33.25 500 PRO A C 1
ATOM 3733 O O . PRO A 1 500 ? -8.220 14.974 -37.388 1.00 33.25 500 PRO A O 1
ATOM 3736 N N . LEU A 1 501 ? -6.617 13.694 -36.420 1.00 45.09 501 LEU A N 1
ATOM 3737 C CA . LEU A 1 501 ? -5.940 14.584 -35.471 1.00 45.09 501 LEU A CA 1
ATOM 3738 C C . LEU A 1 501 ? -6.813 15.599 -34.715 1.00 45.09 501 LEU A C 1
ATOM 3740 O O . LEU A 1 501 ? -7.234 16.596 -35.278 1.00 45.09 501 LEU A O 1
ATOM 3744 N N . LEU A 1 502 ? -6.966 15.387 -33.400 1.00 38.66 502 LEU A N 1
ATOM 3745 C CA . LEU A 1 502 ? -6.688 16.353 -32.316 1.00 38.66 502 LEU A CA 1
ATOM 3746 C C . LEU A 1 502 ? -7.280 15.785 -31.002 1.00 38.66 502 LEU A C 1
ATOM 3748 O O . LEU A 1 502 ? -8.485 15.597 -30.896 1.00 38.66 502 LEU A O 1
ATOM 3752 N N . ARG A 1 503 ? -6.426 15.534 -29.993 1.00 38.06 503 ARG A N 1
ATOM 3753 C CA . ARG A 1 503 ? -6.738 15.223 -28.565 1.00 38.06 503 ARG A CA 1
ATOM 3754 C C . ARG A 1 503 ? -6.772 13.770 -28.036 1.00 38.06 503 ARG A C 1
ATOM 3756 O O . ARG A 1 503 ? -7.174 13.587 -26.896 1.00 38.06 503 ARG A O 1
ATOM 3763 N N . GLY A 1 504 ? -6.276 12.744 -28.742 1.00 43.97 504 GLY A N 1
ATOM 3764 C CA . GLY A 1 504 ? -6.220 11.378 -28.155 1.00 43.97 504 GLY A CA 1
ATOM 3765 C C . GLY A 1 504 ? -5.099 10.428 -28.599 1.00 43.97 504 GLY A C 1
ATOM 3766 O O . GLY A 1 504 ? -5.037 9.302 -28.109 1.00 43.97 504 GLY A O 1
ATOM 3767 N N . GLY A 1 505 ? -4.215 10.847 -29.510 1.00 57.75 505 GLY A N 1
ATOM 3768 C CA . GLY A 1 505 ? -3.155 9.998 -30.080 1.00 57.75 505 GLY A CA 1
ATOM 3769 C C . GLY A 1 505 ? -2.216 9.329 -29.059 1.00 57.75 505 GLY A C 1
ATOM 3770 O O . GLY A 1 505 ? -2.090 8.107 -29.089 1.00 57.75 505 GLY A O 1
ATOM 3771 N N . PRO A 1 506 ? -1.587 10.072 -28.126 1.00 64.56 506 PRO A N 1
ATOM 3772 C CA . PRO A 1 506 ? -0.581 9.490 -27.234 1.00 64.56 506 PRO A CA 1
ATOM 3773 C C . PRO A 1 506 ? -1.168 8.562 -26.159 1.00 64.56 506 PRO A C 1
ATOM 3775 O O . PRO A 1 506 ? -0.535 7.573 -25.808 1.00 64.56 506 PRO A O 1
ATOM 3778 N N . ILE A 1 507 ? -2.379 8.841 -25.664 1.00 71.19 507 ILE A N 1
ATOM 3779 C CA . ILE A 1 507 ? -3.060 8.031 -24.635 1.00 71.19 507 ILE A CA 1
ATOM 3780 C C . ILE A 1 507 ? -3.469 6.674 -25.211 1.00 71.19 507 ILE A C 1
ATOM 3782 O O . ILE A 1 507 ? -3.159 5.640 -24.630 1.00 71.19 507 ILE A O 1
ATOM 3786 N N . ARG A 1 508 ? -4.105 6.665 -26.392 1.00 73.69 508 ARG A N 1
ATOM 3787 C CA . ARG A 1 508 ? -4.518 5.417 -27.054 1.00 73.69 508 ARG A CA 1
ATOM 3788 C C . ARG A 1 508 ? -3.326 4.548 -27.434 1.00 73.69 508 ARG A C 1
ATOM 3790 O O . ARG A 1 508 ? -3.388 3.340 -27.260 1.00 73.69 508 ARG A O 1
ATOM 3797 N N . ARG A 1 509 ? -2.242 5.164 -27.915 1.00 75.62 509 ARG A N 1
ATOM 3798 C CA . ARG A 1 509 ? -1.012 4.445 -28.261 1.00 75.62 509 ARG A CA 1
ATOM 3799 C C . ARG A 1 509 ? -0.356 3.808 -27.037 1.00 75.62 509 ARG A C 1
ATOM 3801 O O . ARG A 1 509 ? 0.073 2.665 -27.117 1.00 75.62 509 ARG A O 1
ATOM 3808 N N . ARG A 1 510 ? -0.313 4.524 -25.907 1.00 79.12 510 ARG A N 1
ATOM 3809 C CA . ARG A 1 510 ? 0.186 3.977 -24.637 1.00 79.12 510 ARG A CA 1
ATOM 3810 C C . ARG A 1 510 ? -0.685 2.831 -24.134 1.00 79.12 510 ARG A C 1
ATOM 3812 O O . ARG A 1 510 ? -0.138 1.783 -23.849 1.00 79.12 510 ARG A O 1
ATOM 3819 N N . ALA A 1 511 ? -2.009 2.981 -24.132 1.00 83.06 511 ALA A N 1
ATOM 3820 C CA . ALA A 1 511 ? -2.921 1.901 -23.747 1.00 83.06 511 ALA A CA 1
ATOM 3821 C C . ALA A 1 511 ? -2.767 0.653 -24.639 1.00 83.06 511 ALA A C 1
ATOM 3823 O O . ALA A 1 511 ? -2.725 -0.465 -24.134 1.00 83.06 511 ALA A O 1
ATOM 3824 N N . ALA A 1 512 ? -2.619 0.843 -25.955 1.00 84.88 512 ALA A N 1
ATOM 3825 C CA . ALA A 1 512 ? -2.365 -0.243 -26.901 1.00 84.88 512 ALA A CA 1
ATOM 3826 C C . ALA A 1 512 ? -1.032 -0.955 -26.625 1.00 84.88 512 ALA A C 1
ATOM 3828 O O . ALA A 1 512 ? -0.978 -2.182 -26.633 1.00 84.88 512 ALA A O 1
ATOM 3829 N N . LEU A 1 513 ? 0.034 -0.192 -26.352 1.00 87.88 513 LEU A N 1
ATOM 3830 C CA . LEU A 1 513 ? 1.329 -0.746 -25.963 1.00 87.88 513 LEU A CA 1
ATOM 3831 C C . LEU A 1 513 ? 1.219 -1.537 -24.655 1.00 87.88 513 LEU A C 1
ATOM 3833 O O . LEU A 1 513 ? 1.698 -2.663 -24.600 1.00 87.88 513 LEU A O 1
ATOM 3837 N N . THR A 1 514 ? 0.560 -0.992 -23.633 1.00 89.44 514 THR A N 1
ATOM 3838 C CA . THR A 1 514 ? 0.351 -1.663 -22.345 1.00 89.44 514 THR A CA 1
ATOM 3839 C C . THR A 1 514 ? -0.394 -2.987 -22.503 1.00 89.44 514 THR A C 1
ATOM 3841 O O . THR A 1 514 ? 0.076 -4.014 -22.020 1.00 89.44 514 THR A O 1
ATOM 3844 N N . HIS A 1 515 ? -1.497 -2.992 -23.257 1.00 87.88 515 HIS A N 1
ATOM 3845 C CA . HIS A 1 515 ? -2.257 -4.207 -23.545 1.00 87.88 515 HIS A CA 1
ATOM 3846 C C . HIS A 1 515 ? -1.413 -5.243 -24.299 1.00 87.88 515 HIS A C 1
ATOM 3848 O O . HIS A 1 515 ? -1.333 -6.395 -23.882 1.00 87.88 515 HIS A O 1
ATOM 3854 N N . ALA A 1 516 ? -0.728 -4.835 -25.374 1.00 89.56 516 ALA A N 1
ATOM 3855 C CA . ALA A 1 516 ? 0.134 -5.730 -26.146 1.00 89.56 516 ALA A CA 1
ATOM 3856 C C . ALA A 1 516 ? 1.261 -6.326 -25.292 1.00 89.56 516 ALA A C 1
ATOM 3858 O O . ALA A 1 516 ? 1.561 -7.509 -25.396 1.00 89.56 516 ALA A O 1
ATOM 3859 N N . THR A 1 517 ? 1.839 -5.517 -24.407 1.00 91.50 517 THR A N 1
ATOM 3860 C CA . THR A 1 517 ? 2.880 -5.940 -23.468 1.00 91.50 517 THR A CA 1
ATOM 3861 C C . THR A 1 517 ? 2.368 -6.998 -22.500 1.00 91.50 517 THR A C 1
ATOM 3863 O O . THR A 1 517 ? 3.039 -8.005 -22.285 1.00 91.50 517 THR A O 1
ATOM 3866 N N . ARG A 1 518 ? 1.164 -6.801 -21.949 1.00 93.31 518 ARG A N 1
ATOM 3867 C CA . ARG A 1 518 ? 0.548 -7.782 -21.057 1.00 93.31 518 ARG A CA 1
ATOM 3868 C C . ARG A 1 518 ? 0.261 -9.090 -21.774 1.00 93.31 518 ARG A C 1
ATOM 3870 O O . ARG A 1 518 ? 0.649 -10.134 -21.272 1.00 93.31 518 ARG A O 1
ATOM 3877 N N . VAL A 1 519 ? -0.354 -9.029 -22.955 1.00 92.00 519 VAL A N 1
ATOM 3878 C CA . VAL A 1 519 ? -0.620 -10.227 -23.762 1.00 92.00 519 VAL A CA 1
ATOM 3879 C C . VAL A 1 519 ? 0.689 -10.961 -24.078 1.00 92.00 519 VAL A C 1
ATOM 3881 O O . VAL A 1 519 ? 0.738 -12.177 -23.926 1.00 92.00 519 VAL A O 1
ATOM 3884 N N . LEU A 1 520 ? 1.766 -10.242 -24.428 1.00 92.56 520 LEU A N 1
ATOM 3885 C CA . LEU A 1 520 ? 3.077 -10.851 -24.680 1.00 92.56 520 LEU A CA 1
ATOM 3886 C C . LEU A 1 520 ? 3.603 -11.572 -23.434 1.00 92.56 520 LEU A C 1
ATOM 3888 O O . LEU A 1 520 ? 3.993 -12.732 -23.518 1.00 92.56 520 LEU A O 1
ATOM 3892 N N . GLY A 1 521 ? 3.581 -10.899 -22.279 1.00 92.62 521 GLY A N 1
ATOM 3893 C CA . GLY A 1 521 ? 4.032 -11.466 -21.009 1.00 92.62 521 GLY A CA 1
ATOM 3894 C C . GLY A 1 521 ? 3.220 -12.691 -20.587 1.00 92.62 521 GLY A C 1
ATOM 3895 O O . GLY A 1 521 ? 3.797 -13.694 -20.183 1.00 92.62 521 GLY A O 1
ATOM 3896 N N . THR A 1 522 ? 1.894 -12.653 -20.744 1.00 92.31 522 THR A N 1
ATOM 3897 C CA . THR A 1 522 ? 1.012 -13.785 -20.430 1.00 92.31 522 THR A CA 1
ATOM 3898 C C . THR A 1 522 ? 1.271 -14.980 -21.343 1.00 92.31 522 THR A C 1
ATOM 3900 O O . THR A 1 522 ? 1.363 -16.099 -20.851 1.00 92.31 522 THR A O 1
ATOM 3903 N N . LEU A 1 523 ? 1.420 -14.769 -22.655 1.00 92.38 523 LEU A N 1
ATOM 3904 C CA . LEU A 1 523 ? 1.700 -15.860 -23.594 1.00 92.38 523 LEU A CA 1
ATOM 3905 C C . LEU A 1 523 ? 3.057 -16.513 -23.311 1.00 92.38 523 LEU A C 1
ATOM 3907 O O . LEU A 1 523 ? 3.144 -17.737 -23.258 1.00 92.38 523 LEU A O 1
ATOM 3911 N N . LEU A 1 524 ? 4.092 -15.707 -23.066 1.00 92.38 524 LEU A N 1
ATOM 3912 C CA . LEU A 1 524 ? 5.413 -16.215 -22.692 1.00 92.38 524 LEU A CA 1
ATOM 3913 C C . LEU A 1 524 ? 5.378 -16.965 -21.352 1.00 92.38 524 LEU A C 1
ATOM 3915 O O . LEU A 1 524 ? 5.975 -18.031 -21.244 1.00 92.38 524 LEU A O 1
ATOM 3919 N N . GLY A 1 525 ? 4.631 -16.463 -20.363 1.00 90.75 525 GLY A N 1
ATOM 3920 C CA . GLY A 1 525 ? 4.454 -17.130 -19.067 1.00 90.75 525 GLY A CA 1
ATOM 3921 C C . GLY A 1 525 ? 3.681 -18.451 -19.157 1.00 90.75 525 GLY A C 1
ATOM 3922 O O . GLY A 1 525 ? 3.900 -19.354 -18.354 1.00 90.75 525 GLY A O 1
ATOM 3923 N N . LEU A 1 526 ? 2.818 -18.608 -20.168 1.00 94.12 526 LEU A N 1
ATOM 3924 C CA . LEU A 1 526 ? 2.174 -19.882 -20.513 1.00 94.12 526 LEU A CA 1
ATOM 3925 C C . LEU A 1 526 ? 3.101 -20.836 -21.293 1.00 94.12 526 LEU A C 1
ATOM 3927 O O . LEU A 1 526 ? 2.683 -21.936 -21.650 1.00 94.12 526 LEU A O 1
ATOM 3931 N N . GLY A 1 527 ? 4.348 -20.435 -21.556 1.00 89.19 527 GLY A N 1
ATOM 3932 C CA . GLY A 1 527 ? 5.342 -21.231 -22.272 1.00 89.19 527 GLY A CA 1
ATOM 3933 C C . GLY A 1 527 ? 5.245 -21.146 -23.795 1.00 89.19 527 GLY A C 1
ATOM 3934 O O . GLY A 1 527 ? 5.852 -21.971 -24.478 1.00 89.19 527 GLY A O 1
ATOM 3935 N N . ALA A 1 528 ? 4.499 -20.182 -24.348 1.00 91.19 528 ALA A N 1
ATOM 3936 C CA . ALA A 1 528 ? 4.451 -19.989 -25.794 1.00 91.19 528 ALA A CA 1
ATOM 3937 C C . ALA A 1 528 ? 5.835 -19.572 -26.329 1.00 91.19 528 ALA A C 1
ATOM 3939 O O . ALA A 1 528 ? 6.504 -18.732 -25.714 1.00 91.19 528 ALA A O 1
ATOM 3940 N N . PRO A 1 529 ? 6.278 -20.101 -27.483 1.00 90.94 529 PRO A N 1
ATOM 3941 C CA . PRO A 1 529 ? 7.523 -19.663 -28.093 1.00 90.94 529 PRO A CA 1
ATOM 3942 C C . PRO A 1 529 ? 7.424 -18.184 -28.490 1.00 90.94 529 PRO A C 1
ATOM 3944 O O . PRO A 1 529 ? 6.381 -17.701 -28.934 1.00 90.94 529 PRO A O 1
ATOM 3947 N N . ILE A 1 530 ? 8.535 -17.456 -28.345 1.00 89.56 530 ILE A N 1
ATOM 3948 C CA . ILE A 1 530 ? 8.592 -15.997 -28.534 1.00 89.56 530 ILE A CA 1
ATOM 3949 C C . ILE A 1 530 ? 8.067 -15.538 -29.898 1.00 89.56 530 ILE A C 1
ATOM 3951 O O . ILE A 1 530 ? 7.432 -14.493 -29.994 1.00 89.56 530 ILE A O 1
ATOM 3955 N N . GLU A 1 531 ? 8.286 -16.332 -30.943 1.00 88.31 531 GLU A N 1
ATOM 3956 C CA . GLU A 1 531 ? 7.813 -16.043 -32.295 1.00 88.31 531 GLU A CA 1
ATOM 3957 C C . GLU A 1 531 ? 6.282 -16.074 -32.393 1.00 88.31 531 GLU A C 1
ATOM 3959 O O . GLU A 1 531 ? 5.691 -15.129 -32.915 1.00 88.31 531 GLU A O 1
ATOM 3964 N N . GLU A 1 532 ? 5.637 -17.102 -31.833 1.00 88.25 532 GLU A N 1
ATOM 3965 C CA . GLU A 1 532 ? 4.171 -17.210 -31.795 1.00 88.25 532 GLU A CA 1
ATOM 3966 C C . GLU A 1 532 ? 3.563 -16.129 -30.900 1.00 88.25 532 GLU A C 1
ATOM 3968 O O . GLU A 1 532 ? 2.556 -15.512 -31.251 1.00 88.25 532 GLU A O 1
ATOM 3973 N N . ALA A 1 533 ? 4.204 -15.843 -29.764 1.00 91.75 533 ALA A N 1
ATOM 3974 C CA . ALA A 1 533 ? 3.747 -14.813 -28.842 1.00 91.75 533 ALA A CA 1
ATOM 3975 C C . ALA A 1 533 ? 3.821 -13.402 -29.466 1.00 91.75 533 ALA A C 1
ATOM 3977 O O . ALA A 1 533 ? 2.909 -12.588 -29.280 1.00 91.75 533 ALA A O 1
ATOM 3978 N N . LEU A 1 534 ? 4.872 -13.113 -30.245 1.00 90.06 534 LEU A N 1
ATOM 3979 C CA . LEU A 1 534 ? 5.036 -11.850 -30.975 1.00 90.06 534 LEU A CA 1
ATOM 3980 C C . LEU A 1 534 ? 4.050 -11.709 -32.142 1.00 90.06 534 LEU A C 1
ATOM 3982 O O . LEU A 1 534 ? 3.512 -10.620 -32.353 1.00 90.06 534 LEU A O 1
ATOM 3986 N N . ASP A 1 535 ? 3.785 -12.783 -32.889 1.00 87.81 535 ASP A N 1
ATOM 3987 C CA . ASP A 1 535 ? 2.813 -12.748 -33.988 1.00 87.81 535 ASP A CA 1
ATOM 3988 C C . ASP A 1 535 ? 1.379 -12.571 -33.461 1.00 87.81 535 ASP A C 1
ATOM 3990 O O . ASP A 1 535 ? 0.634 -11.704 -33.929 1.00 87.81 535 ASP A O 1
ATOM 3994 N N . ALA A 1 536 ? 1.024 -13.285 -32.386 1.00 85.75 536 ALA A N 1
ATOM 3995 C CA . ALA A 1 536 ? -0.255 -13.112 -31.705 1.00 85.75 536 ALA A CA 1
ATOM 3996 C C . ALA A 1 536 ? -0.430 -11.670 -31.193 1.00 85.75 536 ALA A C 1
ATOM 3998 O O . ALA A 1 536 ? -1.472 -11.046 -31.413 1.00 85.75 536 ALA A O 1
ATOM 3999 N N . THR A 1 537 ? 0.599 -11.085 -30.571 1.00 86.88 537 THR A N 1
ATOM 4000 C CA . THR A 1 537 ? 0.526 -9.701 -30.066 1.00 86.88 537 THR A CA 1
ATOM 4001 C C . THR A 1 537 ? 0.495 -8.635 -31.150 1.00 86.88 537 THR A C 1
ATOM 4003 O O . THR A 1 537 ? -0.158 -7.606 -30.951 1.00 86.88 537 THR A O 1
ATOM 4006 N N . ALA A 1 538 ? 1.085 -8.889 -32.319 1.00 80.62 538 ALA A N 1
ATOM 4007 C CA . ALA A 1 538 ? 1.034 -7.992 -33.472 1.00 80.62 538 ALA A CA 1
ATOM 4008 C C . ALA A 1 538 ? -0.380 -7.799 -34.061 1.00 80.62 538 ALA A C 1
ATOM 4010 O O . ALA A 1 538 ? -0.563 -6.954 -34.939 1.00 80.62 538 ALA A O 1
ATOM 4011 N N . SER A 1 539 ? -1.382 -8.552 -33.590 1.00 76.19 539 SER A N 1
ATOM 4012 C CA . SER A 1 539 ? -2.786 -8.431 -34.008 1.00 76.19 539 SER A CA 1
ATOM 4013 C C . SER A 1 539 ? -3.745 -7.965 -32.898 1.00 76.19 539 SER A C 1
ATOM 4015 O O . SER A 1 539 ? -4.926 -7.725 -33.165 1.00 76.19 539 SER A O 1
ATOM 4017 N N . CYS A 1 540 ? -3.242 -7.771 -31.672 1.00 72.94 540 CYS A N 1
ATOM 4018 C CA . CYS A 1 540 ? -4.059 -7.605 -30.465 1.00 72.94 540 CYS A CA 1
ATOM 4019 C C . CYS A 1 540 ? -3.989 -6.210 -29.816 1.00 72.94 540 CYS A C 1
ATOM 4021 O O . CYS A 1 540 ? -4.711 -5.962 -28.851 1.00 72.94 540 CYS A O 1
ATOM 4023 N N . SER A 1 541 ? -3.148 -5.277 -30.284 1.00 68.94 541 SER A N 1
ATOM 4024 C CA . SER A 1 541 ? -2.961 -3.988 -29.587 1.00 68.94 541 SER A CA 1
ATOM 4025 C C . SER A 1 541 ? -4.090 -2.976 -29.842 1.00 68.94 541 SER A C 1
ATOM 4027 O O . SER A 1 541 ? -4.291 -2.039 -29.068 1.00 68.94 541 SER A O 1
ATOM 4029 N N . GLY A 1 542 ? -4.836 -3.135 -30.942 1.00 70.62 542 GLY A N 1
ATOM 4030 C CA . GLY A 1 542 ? -5.894 -2.206 -31.354 1.00 70.62 542 GLY A CA 1
ATOM 4031 C C . GLY A 1 542 ? -5.384 -0.869 -31.918 1.00 70.62 542 GLY A C 1
ATOM 4032 O O . GLY A 1 542 ? -6.195 -0.046 -32.367 1.00 70.62 542 GLY A O 1
ATOM 4033 N N . ASP A 1 543 ? -4.063 -0.654 -31.950 1.00 80.69 543 ASP A N 1
ATOM 4034 C CA . ASP A 1 543 ? -3.401 0.468 -32.610 1.00 80.69 543 ASP A CA 1
ATOM 4035 C C . ASP A 1 543 ? -2.481 -0.020 -33.733 1.00 80.69 543 ASP A C 1
ATOM 4037 O O . ASP A 1 543 ? -1.495 -0.716 -33.512 1.00 80.69 543 ASP A O 1
ATOM 4041 N N . ARG A 1 544 ? -2.755 0.439 -34.960 1.00 81.94 544 ARG A N 1
ATOM 4042 C CA . ARG A 1 544 ? -2.038 -0.021 -36.157 1.00 81.94 544 ARG A CA 1
ATOM 4043 C C . ARG A 1 544 ? -0.534 0.240 -36.081 1.00 81.94 544 ARG A C 1
ATOM 4045 O O . ARG A 1 544 ? 0.235 -0.478 -36.710 1.00 81.94 544 ARG A O 1
ATOM 4052 N N . SER A 1 545 ? -0.120 1.299 -35.387 1.00 83.31 545 SER A N 1
ATOM 4053 C CA . SER A 1 545 ? 1.293 1.652 -35.304 1.00 83.31 545 SER A CA 1
ATOM 4054 C C . SER A 1 545 ? 2.046 0.761 -34.317 1.00 83.31 545 SER A C 1
ATOM 4056 O O . SER A 1 545 ? 3.168 0.362 -34.615 1.00 83.31 545 SER A O 1
ATOM 4058 N N . THR A 1 546 ? 1.406 0.390 -33.207 1.00 85.69 546 THR A N 1
ATOM 4059 C CA . THR A 1 546 ? 1.909 -0.613 -32.263 1.00 85.69 546 THR A CA 1
ATOM 4060 C C . THR A 1 546 ? 1.929 -2.006 -32.898 1.00 85.69 546 THR A C 1
ATOM 4062 O O . THR A 1 546 ? 2.970 -2.655 -32.870 1.00 85.69 546 THR A O 1
ATOM 4065 N N . ASP A 1 547 ? 0.855 -2.417 -33.580 1.00 86.06 547 ASP A N 1
ATOM 4066 C CA . ASP A 1 547 ? 0.784 -3.687 -34.327 1.00 86.06 547 ASP A CA 1
ATOM 4067 C C . ASP A 1 547 ? 1.922 -3.810 -35.361 1.00 86.06 547 ASP A C 1
ATOM 4069 O O . ASP A 1 547 ? 2.617 -4.822 -35.446 1.00 86.06 547 ASP A O 1
ATOM 4073 N N . GLN A 1 548 ? 2.159 -2.748 -36.143 1.00 88.12 548 GLN A N 1
ATOM 4074 C CA . GLN A 1 548 ? 3.249 -2.715 -37.122 1.00 88.12 548 GLN A CA 1
ATOM 4075 C C . GLN A 1 548 ? 4.631 -2.770 -36.469 1.00 88.12 548 GLN A C 1
ATOM 4077 O O . GLN A 1 548 ? 5.520 -3.411 -37.027 1.00 88.12 548 GLN A O 1
ATOM 4082 N N . ALA A 1 549 ? 4.817 -2.116 -35.320 1.00 89.56 549 ALA A N 1
ATOM 4083 C CA . ALA A 1 549 ? 6.074 -2.165 -34.584 1.00 89.56 549 ALA A CA 1
ATOM 4084 C C . ALA A 1 549 ? 6.356 -3.585 -34.074 1.00 89.56 549 ALA A C 1
ATOM 4086 O O . ALA A 1 549 ? 7.424 -4.117 -34.360 1.00 89.56 549 ALA A O 1
ATOM 4087 N N . PHE A 1 550 ? 5.384 -4.250 -33.436 1.00 91.06 550 PHE A N 1
ATOM 4088 C CA . PHE A 1 550 ? 5.529 -5.651 -33.014 1.00 91.06 550 PHE A CA 1
ATOM 4089 C C . PHE A 1 550 ? 5.791 -6.590 -34.192 1.00 91.06 550 PHE A C 1
ATOM 4091 O O . PHE A 1 550 ? 6.660 -7.453 -34.106 1.00 91.06 550 PHE A O 1
ATOM 4098 N N . ARG A 1 551 ? 5.134 -6.374 -35.338 1.00 90.56 551 ARG A N 1
ATOM 4099 C CA . ARG A 1 551 ? 5.396 -7.175 -36.539 1.00 90.56 551 ARG A CA 1
ATOM 4100 C C . ARG A 1 551 ? 6.806 -6.977 -37.098 1.00 90.56 551 ARG A C 1
ATOM 4102 O O . ARG A 1 551 ? 7.407 -7.926 -37.593 1.00 90.56 551 ARG A O 1
ATOM 4109 N N . ARG A 1 552 ? 7.356 -5.761 -37.041 1.00 91.69 552 ARG A N 1
ATOM 4110 C CA . ARG A 1 552 ? 8.753 -5.508 -37.433 1.00 91.69 552 ARG A CA 1
ATOM 4111 C C . ARG A 1 552 ? 9.729 -6.138 -36.450 1.00 91.69 552 ARG A C 1
ATOM 4113 O O . ARG A 1 552 ? 10.677 -6.772 -36.901 1.00 91.69 552 ARG A O 1
ATOM 4120 N N . VAL A 1 553 ? 9.447 -6.030 -35.151 1.00 93.12 553 VAL A N 1
ATOM 4121 C CA . VAL A 1 553 ? 10.209 -6.696 -34.089 1.00 93.12 553 VAL A CA 1
ATOM 4122 C C . VAL A 1 553 ? 10.246 -8.206 -34.331 1.00 93.12 553 VAL A C 1
ATOM 4124 O O . VAL A 1 553 ? 11.335 -8.769 -34.411 1.00 93.12 553 VAL A O 1
ATOM 4127 N N . TYR A 1 554 ? 9.093 -8.836 -34.573 1.00 91.75 554 TYR A N 1
ATOM 4128 C CA . TYR A 1 554 ? 8.987 -10.245 -34.965 1.00 91.75 554 TYR A CA 1
ATOM 4129 C C . TYR A 1 554 ? 9.903 -10.585 -36.149 1.00 91.75 554 TYR A C 1
ATOM 4131 O O . TYR A 1 554 ? 10.746 -11.473 -36.047 1.00 91.75 554 TYR A O 1
ATOM 4139 N N . LEU A 1 555 ? 9.819 -9.825 -37.249 1.00 90.19 555 LEU A N 1
ATOM 4140 C CA . LEU A 1 555 ? 10.638 -10.068 -38.444 1.00 90.19 555 LEU A CA 1
ATOM 4141 C C . LEU A 1 555 ? 12.144 -9.926 -38.186 1.00 90.19 555 LEU A C 1
ATOM 4143 O O . LEU A 1 555 ? 12.937 -10.594 -38.846 1.00 90.19 555 LEU A O 1
ATOM 4147 N N . THR A 1 556 ? 12.561 -9.039 -37.281 1.00 91.75 556 THR A N 1
ATOM 4148 C CA . THR A 1 556 ? 13.977 -8.879 -36.912 1.00 91.75 556 THR A CA 1
ATOM 4149 C C . THR A 1 556 ? 14.466 -9.966 -35.960 1.00 91.75 556 THR A C 1
ATOM 4151 O O . THR A 1 556 ? 15.595 -10.430 -36.113 1.00 91.75 556 THR A O 1
ATOM 4154 N N . VAL A 1 557 ? 13.619 -10.417 -35.033 1.00 92.12 557 VAL A N 1
ATOM 4155 C CA . VAL A 1 557 ? 13.934 -11.507 -34.099 1.00 92.12 557 VAL A CA 1
ATOM 4156 C C . VAL A 1 557 ? 14.037 -12.835 -34.846 1.00 92.12 557 VAL A C 1
ATOM 4158 O O . VAL A 1 557 ? 15.019 -13.546 -34.672 1.00 92.12 557 VAL A O 1
ATOM 4161 N N . ALA A 1 558 ? 13.133 -13.094 -35.796 1.00 87.31 558 ALA A N 1
ATOM 4162 C CA . ALA A 1 558 ? 13.199 -14.254 -36.691 1.00 87.31 558 ALA A CA 1
ATOM 4163 C C . ALA A 1 558 ? 14.480 -14.288 -37.559 1.00 87.31 558 ALA A C 1
ATOM 4165 O O . ALA A 1 558 ? 14.860 -15.327 -38.090 1.00 87.31 558 ALA A O 1
ATOM 4166 N N . ARG A 1 559 ? 15.173 -13.149 -37.713 1.00 90.62 559 ARG A N 1
ATOM 4167 C CA . ARG A 1 559 ? 16.482 -13.046 -38.391 1.00 90.62 559 ARG A CA 1
ATOM 4168 C C . ARG A 1 559 ? 17.674 -13.205 -37.438 1.00 90.62 559 ARG A C 1
ATOM 4170 O O . ARG A 1 559 ? 18.809 -13.002 -37.861 1.00 90.62 559 ARG A O 1
ATOM 4177 N N . GLY A 1 560 ? 17.431 -13.530 -36.170 1.00 87.75 560 GLY A N 1
ATOM 4178 C CA . GLY A 1 560 ? 18.458 -13.762 -35.155 1.00 87.75 560 GLY A CA 1
ATOM 4179 C C . GLY A 1 560 ? 18.937 -12.513 -34.407 1.00 87.75 560 GLY A C 1
ATOM 4180 O O . GLY A 1 560 ? 19.964 -12.579 -33.733 1.00 87.75 560 GLY A O 1
ATOM 4181 N N . MET A 1 561 ? 18.250 -11.367 -34.508 1.00 91.00 561 MET A N 1
ATOM 4182 C CA . MET A 1 561 ? 18.534 -10.227 -33.620 1.00 91.00 561 MET A CA 1
ATOM 4183 C C . MET A 1 561 ? 17.922 -10.447 -32.232 1.00 91.00 561 MET A C 1
ATOM 4185 O O . MET A 1 561 ? 16.846 -11.026 -32.118 1.00 91.00 561 MET A O 1
ATOM 4189 N N . SER A 1 562 ? 18.567 -9.920 -31.185 1.00 92.44 562 SER A N 1
ATOM 4190 C CA . SER A 1 562 ? 17.964 -9.902 -29.846 1.00 92.44 562 SER A CA 1
ATOM 4191 C C . SER A 1 562 ? 16.702 -9.034 -29.823 1.00 92.44 562 SER A C 1
ATOM 4193 O O . SER A 1 562 ? 16.639 -7.986 -30.482 1.00 92.44 562 SER A O 1
ATOM 4195 N N . LEU A 1 563 ? 15.706 -9.444 -29.040 1.00 92.44 563 LEU A N 1
ATOM 4196 C CA . LEU A 1 563 ? 14.436 -8.748 -28.869 1.00 92.44 563 LEU A CA 1
ATOM 4197 C C . LEU A 1 563 ? 14.655 -7.326 -28.347 1.00 92.44 563 LEU A C 1
ATOM 4199 O O . LEU A 1 563 ? 14.058 -6.388 -28.863 1.00 92.44 563 LEU A O 1
ATOM 4203 N N . SER A 1 564 ? 15.557 -7.133 -27.386 1.00 92.19 564 SER A N 1
ATOM 4204 C CA . SER A 1 564 ? 15.912 -5.815 -26.840 1.00 92.19 564 SER A CA 1
ATOM 4205 C C . SER A 1 564 ? 16.389 -4.829 -27.906 1.00 92.19 564 SER A C 1
ATOM 4207 O O . SER A 1 564 ? 15.968 -3.672 -27.915 1.00 92.19 564 SER A O 1
ATOM 4209 N N . ARG A 1 565 ? 17.230 -5.278 -28.846 1.00 91.69 565 ARG A N 1
ATOM 4210 C CA . ARG A 1 565 ? 17.713 -4.444 -29.957 1.00 91.69 565 ARG A CA 1
ATOM 4211 C C . ARG A 1 565 ? 16.619 -4.184 -30.980 1.00 91.69 565 ARG A C 1
ATOM 4213 O O . ARG A 1 565 ? 16.498 -3.056 -31.452 1.00 91.69 565 ARG A O 1
ATOM 4220 N N . ALA A 1 566 ? 15.826 -5.205 -31.296 1.00 93.44 566 ALA A N 1
ATOM 4221 C CA . ALA A 1 566 ? 14.687 -5.086 -32.197 1.00 93.44 566 ALA A CA 1
ATOM 4222 C C . ALA A 1 566 ? 13.671 -4.053 -31.684 1.00 93.44 566 ALA A C 1
ATOM 4224 O O . ALA A 1 566 ? 13.235 -3.175 -32.425 1.00 93.44 566 ALA A O 1
ATOM 4225 N N . VAL A 1 567 ? 13.354 -4.114 -30.392 1.00 93.56 567 VAL A N 1
ATOM 4226 C CA . VAL A 1 567 ? 12.463 -3.179 -29.703 1.00 93.56 567 VAL A CA 1
ATOM 4227 C C . VAL A 1 567 ? 13.073 -1.775 -29.642 1.00 93.56 567 VAL A C 1
ATOM 4229 O O . VAL A 1 567 ? 12.389 -0.805 -29.951 1.00 93.56 567 VAL A O 1
ATOM 4232 N N . ALA A 1 568 ? 14.360 -1.642 -29.305 1.00 91.31 568 ALA A N 1
ATOM 4233 C CA . ALA A 1 568 ? 15.035 -0.342 -29.233 1.00 91.31 568 ALA A CA 1
ATOM 4234 C C . ALA A 1 568 ? 15.118 0.392 -30.586 1.00 91.31 568 ALA A C 1
ATOM 4236 O O . ALA A 1 568 ? 15.232 1.618 -30.611 1.00 91.31 568 ALA A O 1
ATOM 4237 N N . ALA A 1 569 ? 15.076 -0.338 -31.705 1.00 91.31 569 ALA A N 1
ATOM 4238 C CA . ALA A 1 569 ? 15.093 0.243 -33.046 1.00 91.31 569 ALA A CA 1
ATOM 4239 C C . ALA A 1 569 ? 13.757 0.903 -33.436 1.00 91.31 569 ALA A C 1
ATOM 4241 O O . ALA A 1 569 ? 13.725 1.743 -34.338 1.00 91.31 569 ALA A O 1
ATOM 4242 N N . GLU A 1 570 ? 12.657 0.543 -32.773 1.00 91.75 570 GLU A N 1
ATOM 4243 C CA . GLU A 1 570 ? 11.321 1.024 -33.110 1.00 91.75 570 GLU A CA 1
ATOM 4244 C C . GLU A 1 570 ? 10.898 2.196 -32.199 1.00 91.75 570 GLU A C 1
ATOM 4246 O O . GLU A 1 570 ? 10.808 2.048 -30.980 1.00 91.75 570 GLU A O 1
ATOM 4251 N N . PRO A 1 571 ? 10.521 3.364 -32.757 1.00 85.88 571 PRO A N 1
ATOM 4252 C CA . PRO A 1 571 ? 10.211 4.576 -31.983 1.00 85.88 571 PRO A CA 1
ATOM 4253 C C . PRO A 1 571 ? 8.892 4.496 -31.198 1.00 85.88 571 PRO A C 1
ATOM 4255 O O . PRO A 1 571 ? 8.497 5.450 -30.527 1.00 85.88 571 PRO A O 1
ATOM 4258 N N . VAL A 1 572 ? 8.140 3.403 -31.345 1.00 87.06 572 VAL A N 1
ATOM 4259 C CA . VAL A 1 572 ? 6.895 3.172 -30.599 1.00 87.06 572 VAL A CA 1
ATOM 4260 C C .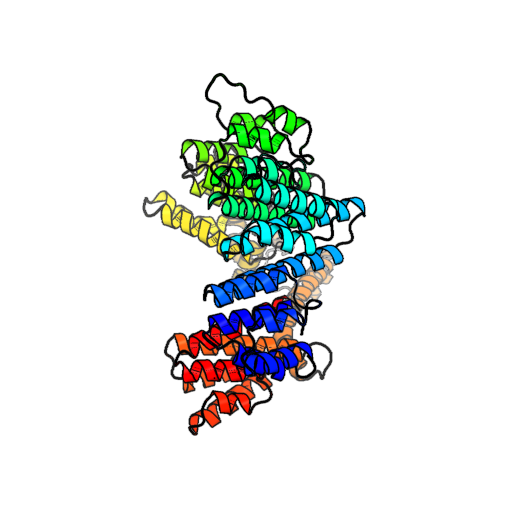 VAL A 1 572 ? 7.183 2.786 -29.154 1.00 87.06 572 VAL A C 1
ATOM 4262 O O . VAL A 1 572 ? 6.388 3.117 -28.273 1.00 87.06 572 VAL A O 1
ATOM 4265 N N . PHE A 1 573 ? 8.320 2.136 -28.914 1.00 89.88 573 PHE A N 1
ATOM 4266 C CA . PHE A 1 573 ? 8.708 1.646 -27.606 1.00 89.88 573 PHE A CA 1
ATOM 4267 C C . PHE A 1 573 ? 9.518 2.709 -26.856 1.00 89.88 573 PHE A C 1
ATOM 4269 O O . PHE A 1 573 ? 10.548 3.165 -27.355 1.00 89.88 573 PHE A O 1
ATOM 4276 N N . PRO A 1 574 ? 9.077 3.134 -25.659 1.00 88.44 574 PRO A N 1
ATOM 4277 C CA . PRO A 1 574 ? 9.865 4.033 -24.827 1.00 88.44 574 PRO A CA 1
ATOM 4278 C C . PRO A 1 574 ? 11.227 3.419 -24.459 1.00 88.44 574 PRO A C 1
ATOM 4280 O O . PRO A 1 574 ? 11.316 2.196 -24.319 1.00 88.44 574 PRO A O 1
ATOM 4283 N N . PRO A 1 575 ? 12.271 4.232 -24.214 1.00 88.75 575 PRO A N 1
ATOM 4284 C CA . PRO A 1 575 ? 13.572 3.744 -23.749 1.00 88.75 575 PRO A CA 1
ATOM 4285 C C . PRO A 1 575 ? 13.477 2.815 -22.535 1.00 88.75 575 PRO A C 1
ATOM 4287 O O . PRO A 1 575 ? 14.174 1.804 -22.480 1.00 88.75 575 PRO A O 1
ATOM 4290 N N . LEU A 1 576 ? 12.572 3.122 -21.596 1.00 88.12 576 LEU A N 1
ATOM 4291 C CA . LEU A 1 576 ? 12.306 2.253 -20.453 1.00 88.12 576 LEU A CA 1
ATOM 4292 C C . LEU A 1 576 ? 11.811 0.868 -20.896 1.00 88.12 576 LEU A C 1
ATOM 4294 O O . LEU A 1 576 ? 12.309 -0.133 -20.403 1.00 88.12 576 LEU A O 1
ATOM 4298 N N . PHE A 1 577 ? 10.907 0.786 -21.872 1.00 91.06 577 PHE A N 1
ATOM 4299 C CA . PHE A 1 577 ? 10.404 -0.494 -22.374 1.00 91.06 577 PHE A CA 1
ATOM 4300 C C . PHE A 1 577 ? 11.504 -1.372 -22.971 1.00 91.06 577 PHE A C 1
ATOM 4302 O O . PHE A 1 577 ? 11.611 -2.547 -22.626 1.00 91.06 577 PHE A O 1
ATOM 4309 N N . ALA A 1 578 ? 12.361 -0.796 -23.814 1.00 91.38 578 ALA A N 1
ATOM 4310 C CA . ALA A 1 578 ? 13.482 -1.527 -24.398 1.00 91.38 578 ALA A CA 1
ATOM 4311 C C . ALA A 1 578 ? 14.463 -2.047 -23.331 1.00 91.38 578 ALA A C 1
ATOM 4313 O O . ALA A 1 578 ? 14.961 -3.166 -23.450 1.00 91.38 578 ALA A O 1
ATOM 4314 N N . ALA A 1 579 ? 14.708 -1.262 -22.276 1.00 88.62 579 ALA A N 1
ATOM 4315 C CA . ALA A 1 579 ? 15.553 -1.677 -21.160 1.00 88.62 579 ALA A CA 1
ATOM 4316 C C . ALA A 1 579 ? 14.953 -2.866 -20.393 1.00 88.62 579 ALA A C 1
ATOM 4318 O O . ALA A 1 579 ? 15.648 -3.848 -20.161 1.00 88.62 579 ALA A O 1
ATOM 4319 N N . TRP A 1 580 ? 13.651 -2.828 -20.092 1.00 88.81 580 TRP A N 1
ATOM 4320 C CA . TRP A 1 580 ? 12.944 -3.927 -19.421 1.00 88.81 580 TRP A CA 1
ATOM 4321 C C . TRP A 1 580 ? 12.963 -5.231 -20.216 1.00 88.81 580 TRP A C 1
ATOM 4323 O O . TRP A 1 580 ? 13.173 -6.299 -19.644 1.00 88.81 580 TRP A O 1
ATOM 4333 N N . VAL A 1 581 ? 12.791 -5.141 -21.534 1.00 92.19 581 VAL A N 1
ATOM 4334 C CA . VAL A 1 581 ? 12.953 -6.288 -22.434 1.00 92.19 581 VAL A CA 1
ATOM 4335 C C . VAL A 1 581 ? 14.386 -6.822 -22.378 1.00 92.19 581 VAL A C 1
ATOM 4337 O O . VAL A 1 581 ? 14.576 -8.030 -22.309 1.00 92.19 581 VAL A O 1
ATOM 4340 N N . GLY A 1 582 ? 15.389 -5.941 -22.359 1.00 90.38 582 GLY A N 1
ATOM 4341 C CA . GLY A 1 582 ? 16.795 -6.328 -22.214 1.00 90.38 582 GLY A CA 1
ATOM 4342 C C . GLY A 1 582 ? 17.096 -7.043 -20.899 1.00 90.38 582 GLY A C 1
ATOM 4343 O O . GLY A 1 582 ? 17.735 -8.092 -20.917 1.00 90.38 582 GLY A O 1
ATOM 4344 N N . TRP A 1 583 ? 16.598 -6.529 -19.772 1.00 89.62 583 TRP A N 1
ATOM 4345 C CA . TRP A 1 583 ? 16.742 -7.181 -18.466 1.00 89.62 583 TRP A CA 1
ATOM 4346 C C . TRP A 1 583 ? 16.061 -8.548 -18.444 1.00 89.62 583 TRP A C 1
ATOM 4348 O O . TRP A 1 583 ? 16.666 -9.523 -18.006 1.00 89.62 583 TRP A O 1
ATOM 4358 N N . GLY A 1 584 ? 14.852 -8.640 -19.003 1.00 89.50 584 GLY A N 1
ATOM 4359 C CA . GLY A 1 584 ? 14.122 -9.896 -19.141 1.00 89.50 584 GLY A CA 1
ATOM 4360 C C . GLY A 1 584 ? 14.833 -10.925 -20.025 1.00 89.50 584 GLY A C 1
ATOM 4361 O O . GLY A 1 584 ? 14.879 -12.098 -19.662 1.00 89.50 584 GLY A O 1
ATOM 4362 N N . GLU A 1 585 ? 15.424 -10.500 -21.146 1.00 90.94 585 GLU A N 1
ATOM 4363 C CA . GLU A 1 585 ? 16.218 -11.370 -22.028 1.00 90.94 585 GLU A CA 1
ATOM 4364 C C . GLU A 1 585 ? 17.476 -11.905 -21.340 1.00 90.94 585 GLU A C 1
ATOM 4366 O O . GLU A 1 585 ? 17.753 -13.099 -21.425 1.00 90.94 585 GLU A O 1
ATOM 4371 N N . ILE A 1 586 ? 18.236 -11.042 -20.657 1.00 88.56 586 ILE A N 1
ATOM 4372 C CA . ILE A 1 586 ? 19.485 -11.433 -19.984 1.00 88.56 586 ILE A CA 1
ATOM 4373 C C . ILE A 1 586 ? 19.192 -12.354 -18.796 1.00 88.56 586 ILE A C 1
ATOM 4375 O O . ILE A 1 586 ? 19.903 -13.334 -18.584 1.00 88.56 586 ILE A O 1
ATOM 4379 N N . ALA A 1 587 ? 18.143 -12.048 -18.030 1.00 86.81 587 ALA A N 1
ATOM 4380 C CA . ALA A 1 587 ? 17.742 -12.829 -16.866 1.00 86.81 587 ALA A CA 1
ATOM 4381 C C . ALA A 1 587 ? 17.003 -14.131 -17.226 1.00 86.81 587 ALA A C 1
ATOM 4383 O O . ALA A 1 587 ? 16.774 -14.954 -16.343 1.00 86.81 587 ALA A O 1
ATOM 4384 N N . GLY A 1 588 ? 16.590 -14.313 -18.487 1.00 88.25 588 GLY A N 1
ATOM 4385 C CA . GLY A 1 588 ? 15.752 -15.442 -18.904 1.00 88.25 588 GLY A CA 1
ATOM 4386 C C . GLY A 1 588 ? 14.338 -15.419 -18.306 1.00 88.25 588 GLY A C 1
ATOM 4387 O O . GLY A 1 588 ? 13.701 -16.461 -18.215 1.00 88.25 588 GLY A O 1
ATOM 4388 N N . ALA A 1 589 ? 13.854 -14.245 -17.890 1.00 89.25 589 ALA A N 1
ATOM 4389 C CA . ALA A 1 589 ? 12.579 -14.044 -17.191 1.00 89.25 589 ALA A CA 1
ATOM 4390 C C . ALA A 1 589 ? 11.733 -12.962 -17.886 1.00 89.25 589 ALA A C 1
ATOM 4392 O O . ALA A 1 589 ? 11.247 -12.011 -17.261 1.00 89.25 589 ALA A O 1
ATOM 4393 N N . LEU A 1 590 ? 11.652 -13.041 -19.216 1.00 91.75 590 LEU A N 1
ATOM 4394 C CA . LEU A 1 590 ? 11.032 -12.024 -20.066 1.00 91.75 590 LEU A CA 1
ATOM 4395 C C . LEU A 1 590 ? 9.531 -11.853 -19.781 1.00 91.75 590 LEU A C 1
ATOM 4397 O O . LEU A 1 590 ? 9.037 -10.729 -19.753 1.00 91.75 590 LEU A O 1
ATOM 4401 N N . ASP A 1 591 ? 8.831 -12.948 -19.516 1.00 92.44 591 ASP A N 1
ATOM 4402 C CA . ASP A 1 591 ? 7.433 -12.994 -19.086 1.00 92.44 591 ASP A CA 1
ATOM 4403 C C . ASP A 1 591 ? 7.176 -12.123 -17.843 1.00 92.44 591 ASP A C 1
ATOM 4405 O O . ASP A 1 591 ? 6.379 -11.180 -17.889 1.00 92.44 591 ASP A O 1
ATOM 4409 N N . ALA A 1 592 ? 7.915 -12.363 -16.758 1.00 89.69 592 ALA A N 1
ATOM 4410 C CA . ALA A 1 592 ? 7.766 -11.643 -15.499 1.00 89.69 592 ALA A CA 1
ATOM 4411 C C . ALA A 1 592 ? 8.105 -10.150 -15.646 1.00 89.69 592 ALA A C 1
ATOM 4413 O O . ALA A 1 592 ? 7.438 -9.292 -15.061 1.00 89.69 592 ALA A O 1
ATOM 4414 N N . HIS A 1 593 ? 9.125 -9.821 -16.444 1.00 90.88 593 HIS A N 1
ATOM 4415 C CA . HIS A 1 593 ? 9.521 -8.435 -16.702 1.00 90.88 593 HIS A CA 1
ATOM 4416 C C . HIS A 1 593 ? 8.478 -7.682 -17.534 1.00 90.88 593 HIS A C 1
ATOM 4418 O O . HIS A 1 593 ? 8.164 -6.534 -17.216 1.00 90.88 593 HIS A O 1
ATOM 4424 N N . LEU A 1 594 ? 7.899 -8.322 -18.555 1.00 92.06 594 LEU A N 1
ATOM 4425 C CA . LEU A 1 594 ? 6.838 -7.738 -19.377 1.00 92.06 594 LEU A CA 1
ATOM 4426 C C . LEU A 1 594 ? 5.556 -7.489 -18.572 1.00 92.06 594 LEU A C 1
ATOM 4428 O O . LEU A 1 594 ? 4.932 -6.440 -18.726 1.00 92.06 594 LEU A O 1
ATOM 4432 N N . LEU A 1 595 ? 5.185 -8.397 -17.666 1.00 91.81 595 LEU A N 1
ATOM 4433 C CA . LEU A 1 595 ? 4.038 -8.184 -16.779 1.00 91.81 595 LEU A CA 1
ATOM 4434 C C . LEU A 1 595 ? 4.267 -6.992 -15.835 1.00 91.81 595 LEU A C 1
ATOM 4436 O O . LEU A 1 595 ? 3.422 -6.101 -15.766 1.00 91.81 595 LEU A O 1
ATOM 4440 N N . LYS A 1 596 ? 5.447 -6.893 -15.206 1.00 88.50 596 LYS A N 1
ATOM 4441 C CA . LYS A 1 596 ? 5.790 -5.770 -14.312 1.00 88.50 596 LYS A CA 1
ATOM 4442 C C . LYS A 1 596 ? 5.753 -4.408 -15.011 1.00 88.50 596 LYS A C 1
ATOM 4444 O O . LYS A 1 596 ? 5.246 -3.438 -14.445 1.00 88.50 596 LYS A O 1
ATOM 4449 N N . ILE A 1 597 ? 6.281 -4.301 -16.234 1.00 90.25 597 ILE A N 1
ATOM 4450 C CA . ILE A 1 597 ? 6.214 -3.037 -16.983 1.00 90.25 597 ILE A CA 1
ATOM 4451 C C . ILE A 1 597 ? 4.792 -2.734 -17.482 1.00 90.25 597 ILE A C 1
ATOM 4453 O O . ILE A 1 597 ? 4.414 -1.561 -17.532 1.00 90.25 597 ILE A O 1
ATOM 4457 N N . ALA A 1 598 ? 3.979 -3.751 -17.793 1.00 90.25 598 ALA A N 1
ATOM 4458 C CA . ALA A 1 598 ? 2.564 -3.545 -18.091 1.00 90.25 598 ALA A CA 1
ATOM 4459 C C . ALA A 1 598 ? 1.833 -2.942 -16.880 1.00 90.25 598 ALA A C 1
ATOM 4461 O O . ALA A 1 598 ? 1.191 -1.902 -17.028 1.00 90.25 598 ALA A O 1
ATOM 4462 N N . ASP A 1 599 ? 2.018 -3.508 -15.683 1.00 88.94 599 ASP A N 1
ATOM 4463 C CA . ASP A 1 599 ? 1.435 -2.993 -14.434 1.00 88.94 599 ASP A CA 1
ATOM 4464 C C . ASP A 1 599 ? 1.866 -1.545 -14.160 1.00 88.94 599 ASP A C 1
ATOM 4466 O O . ASP A 1 599 ? 1.050 -0.686 -13.812 1.00 88.94 599 ASP A O 1
ATOM 4470 N N . LEU A 1 600 ? 3.151 -1.241 -14.378 1.00 85.81 600 LEU A N 1
ATOM 4471 C CA . LEU A 1 600 ? 3.681 0.116 -14.256 1.00 85.81 600 LEU A CA 1
ATOM 4472 C C . LEU A 1 600 ? 2.971 1.087 -15.208 1.00 85.81 600 LEU A C 1
ATOM 4474 O O . LEU A 1 600 ? 2.583 2.182 -14.793 1.00 85.81 600 LEU A O 1
ATOM 4478 N N . TYR A 1 601 ? 2.807 0.710 -16.477 1.00 86.62 601 TYR A N 1
ATOM 4479 C CA . TYR A 1 601 ? 2.155 1.561 -17.466 1.00 86.62 601 TYR A CA 1
ATOM 4480 C C . TYR A 1 601 ? 0.658 1.727 -17.210 1.00 86.62 601 TYR A C 1
ATOM 4482 O O . TYR A 1 601 ? 0.160 2.838 -17.379 1.00 86.62 601 TYR A O 1
ATOM 4490 N N . GLU A 1 602 ? -0.060 0.700 -16.760 1.00 85.50 602 GLU A N 1
ATOM 4491 C CA . GLU A 1 602 ? -1.469 0.845 -16.360 1.00 85.50 602 GLU A CA 1
ATOM 4492 C C . GLU A 1 602 ? -1.629 1.821 -15.206 1.00 85.50 602 GLU A C 1
ATOM 4494 O O . GLU A 1 602 ? -2.414 2.767 -15.291 1.00 85.50 602 GLU A O 1
ATOM 4499 N N . ALA A 1 603 ? -0.795 1.674 -14.180 1.00 78.81 603 ALA A N 1
ATOM 4500 C CA . ALA A 1 603 ? -0.837 2.543 -13.018 1.00 78.81 603 ALA A CA 1
ATOM 4501 C C . ALA A 1 603 ? -0.452 4.003 -13.346 1.00 78.81 603 ALA A C 1
ATOM 4503 O O . ALA A 1 603 ? -0.802 4.925 -12.605 1.00 78.81 603 ALA A O 1
ATOM 4504 N N . GLU A 1 604 ? 0.293 4.244 -14.431 1.00 77.50 604 GLU A N 1
ATOM 4505 C CA . GLU A 1 604 ? 0.533 5.588 -14.972 1.00 77.50 604 GLU A CA 1
ATOM 4506 C C . GLU A 1 604 ? -0.651 6.127 -15.778 1.00 77.50 604 GLU A C 1
ATOM 4508 O O . GLU A 1 604 ? -0.889 7.339 -15.765 1.00 77.50 604 GLU A O 1
ATOM 4513 N N . MET A 1 605 ? -1.373 5.252 -16.480 1.00 78.25 605 MET A N 1
ATOM 4514 C CA . MET A 1 605 ? -2.552 5.619 -17.257 1.00 78.25 605 MET A CA 1
ATOM 4515 C C . MET A 1 605 ? -3.728 6.007 -16.360 1.00 78.25 605 MET A C 1
ATOM 4517 O O . MET A 1 605 ? -4.370 7.008 -16.650 1.00 78.25 605 MET A O 1
ATOM 4521 N N . GLU A 1 606 ? -3.964 5.302 -15.251 1.00 70.56 606 GLU A N 1
ATOM 4522 C CA . GLU A 1 606 ? -5.042 5.616 -14.293 1.00 70.56 606 GLU A CA 1
ATOM 4523 C C . GLU A 1 606 ? -4.930 7.014 -13.658 1.00 70.56 606 GLU A C 1
ATOM 4525 O O . GLU A 1 606 ? -5.919 7.577 -13.191 1.00 70.56 606 GLU A O 1
ATOM 4530 N N . ARG A 1 607 ? -3.722 7.589 -13.615 1.00 60.97 607 ARG A N 1
ATOM 4531 C CA . ARG A 1 607 ? -3.470 8.903 -13.000 1.00 60.97 607 ARG A CA 1
ATOM 4532 C C . ARG A 1 607 ? -3.677 10.090 -13.939 1.00 60.97 607 ARG A C 1
ATOM 4534 O O . ARG A 1 607 ? -3.713 11.220 -13.450 1.00 60.97 607 ARG A O 1
ATOM 4541 N N . ARG A 1 608 ? -3.684 9.863 -15.253 1.00 55.69 608 ARG A N 1
ATOM 4542 C CA . ARG A 1 608 ? -3.776 10.911 -16.281 1.00 55.69 608 ARG A CA 1
ATOM 4543 C C . ARG A 1 608 ? -5.204 11.058 -16.765 1.00 55.69 608 ARG A C 1
ATOM 4545 O O . ARG A 1 608 ? -5.603 12.224 -16.972 1.00 55.69 608 ARG A O 1
#

Sequence (608 aa):
MNEVTYSRRLAVCMTAGVPVAEVAAVLARDDPADAVARDLAVRLAAGEPLAGALRRHPQRFPAFFIALVEAGELSGNLDNSLTVGAAELARTAAVEHRLDRNWQLPGTRRRLMRLAAIARYCARLALLVDAGVPVVEAFSIIAASVADVSIRSSLLAARQAIEITGSLARCREPLPPPLLWQVLNLGSLSSTFTTILREMGACYEAELTLRLGARGAARERRICAAVFVRKFAALFRCGVPVITILELLAGEDDVSPRVREALARPPADRGYRLTDLLARTGLFDEWHLDALDMAETAGRLDDGLSDLADILSYPDEATSVGSVRKAAFLSRWALDPGRIALRVFGVSNQSFSRLLAGRGLSALDAAILDAGETGLDRVAALSAVAGLHTLYGELPDTVQADDCCFLAGWAAACRMGLAVDAALALLEGELPRMAASIQSIRHAIGGESIRLTPKRLVRAGLAPWLAVGIAAGAAVGVLGDALERLAACERIRLCRRRAPLLRGGPIRRRAALTHATRVLGTLLGLGAPIEEALDATASCSGDRSTDQAFRRVYLTVARGMSLSRAVAAEPVFPPLFAAWVGWGEIAGALDAHLLKIADLYEAEMERR

Radius of gyration: 31.27 Å; chains: 1; bounding box: 90×58×82 Å

Foldseek 3Di:
DALLLLLQQLLLVVVLVHDSLVSLVLVCQLPVVPPLSVQLNVCVVVVHQNLRSVVVVCVRPPLLLSLLCVLCVVVVNNSVSSNLSSVLVVLLVVLVVLLVPDDDDPVLSVVLLVLSLLLSLLSSLLSNVVSVNPSLVSLVSSLVVRPDPLQSVQSPQQSVCCVVPVASPPRPRAHPPNLLRVLSRVDRPDPLNSLSSNLVSVLSSLLSVQSSPDDDDVSVLLSVLLSLLSQQLSSVVSVNDNLRSLCSSLPGPPQDPQSVVLSNDPPDDDDDDPLVSVVSNVSDDPLLSVLQSLCVVVVNNSVSSVLSSVLSSDDDLPDPLVLLSQLLSVVVSVDDLQVSCCSSPVDPDDDNQVSCVVQLNNVLRPPLVVCVPPVHCPPVSSVVSVVVNVVVVPDDDPDGNVVVVVVVLVVVCVVVVHDPVVSLVVVCVVPVVCVVVSVVVVVVVPDDDDDDDPVVCVVVPCVVVVVVVVVVVVVVVVVVVVVVVVVVVVVVLVCVVPDDDDDPVPLLLLQLLLFLLLQLLVCVVVVHPNLVSLQVSLVRSSDPLNSVLSVQLSVVVVVVDQSLVSQVVRPSARSSRSVLCVSCVVVVNNSVSSNSVSVSSVVVSVVD